Protein AF-A0A397CGG9-F1 (afdb_monomer_lite)

Structure (mmCIF, N/CA/C/O backbone):
data_AF-A0A397CGG9-F1
#
_entry.id   AF-A0A397CGG9-F1
#
loop_
_atom_site.group_PDB
_atom_site.id
_atom_site.type_symbol
_atom_site.label_atom_id
_atom_site.label_alt_id
_atom_site.label_comp_id
_atom_site.label_asym_id
_atom_site.label_entity_id
_atom_site.label_seq_id
_atom_site.pdbx_PDB_ins_code
_atom_site.Cartn_x
_atom_site.Cartn_y
_atom_site.Cartn_z
_atom_site.occupancy
_atom_site.B_iso_or_equiv
_atom_site.auth_seq_id
_atom_site.auth_comp_id
_atom_site.auth_asym_id
_atom_site.auth_atom_id
_atom_site.pdbx_PDB_model_num
ATOM 1 N N . MET A 1 1 ? -22.810 -18.875 62.838 1.00 36.16 1 MET A N 1
ATOM 2 C CA . MET A 1 1 ? -23.002 -19.688 64.060 1.00 36.16 1 MET A CA 1
ATOM 3 C C . MET A 1 1 ? -22.575 -18.848 65.261 1.00 36.16 1 MET A C 1
ATOM 5 O O . MET A 1 1 ? -21.445 -18.962 65.712 1.00 36.16 1 MET A O 1
ATOM 9 N N . SER A 1 2 ? -23.426 -17.912 65.695 1.00 41.41 2 SER A N 1
ATOM 10 C CA . SER A 1 2 ? -23.158 -17.065 66.866 1.00 41.41 2 SER A CA 1
ATOM 11 C C . SER A 1 2 ? -23.771 -17.733 68.090 1.00 41.41 2 SER A C 1
ATOM 13 O O . SER A 1 2 ? -24.933 -18.138 68.054 1.00 41.41 2 SER A O 1
ATOM 15 N N . GLY A 1 3 ? -22.953 -17.920 69.124 1.00 42.53 3 GLY A N 1
ATOM 16 C CA . GLY A 1 3 ? -23.301 -18.638 70.340 1.00 42.53 3 GLY A CA 1
ATOM 17 C C . GLY A 1 3 ? -24.451 -17.968 71.080 1.00 42.53 3 GLY A C 1
ATOM 18 O O . GLY A 1 3 ? -24.290 -16.905 71.676 1.00 42.53 3 GLY A O 1
ATOM 19 N N . PHE A 1 4 ? -25.597 -18.641 71.082 1.00 43.12 4 PHE A N 1
ATOM 20 C CA . PHE A 1 4 ? -26.690 -18.376 72.003 1.00 43.12 4 PHE A CA 1
ATOM 21 C C . PHE A 1 4 ? -26.201 -18.614 73.436 1.00 43.12 4 PHE A C 1
ATOM 23 O O . PHE A 1 4 ? -26.093 -19.749 73.893 1.00 43.12 4 PHE A O 1
ATOM 30 N N . LYS A 1 5 ? -25.925 -17.537 74.168 1.00 44.19 5 LYS A N 1
ATOM 31 C CA . LYS A 1 5 ? -26.001 -17.544 75.629 1.00 44.19 5 LYS A CA 1
ATOM 32 C C . LYS A 1 5 ? -27.264 -16.795 76.014 1.00 44.19 5 LYS A C 1
ATOM 34 O O . LYS A 1 5 ? -27.237 -15.590 76.238 1.00 44.19 5 LYS A O 1
ATOM 39 N N . LEU A 1 6 ? -28.373 -17.529 76.091 1.00 42.94 6 LEU A N 1
ATOM 40 C CA . LEU A 1 6 ? -29.453 -17.139 76.989 1.00 42.94 6 LEU A CA 1
ATOM 41 C C . LEU A 1 6 ? -28.807 -17.005 78.372 1.00 42.94 6 LEU A C 1
ATOM 43 O O . LEU A 1 6 ? -28.262 -17.979 78.895 1.00 42.94 6 LEU A O 1
ATOM 47 N N . HIS A 1 7 ? -28.768 -15.794 78.930 1.00 40.97 7 HIS A N 1
ATOM 48 C CA . HIS A 1 7 ? -28.477 -15.660 80.350 1.00 40.97 7 HIS A CA 1
ATOM 49 C C . HIS A 1 7 ? -29.488 -16.527 81.093 1.00 40.97 7 HIS A C 1
ATOM 51 O O . HIS A 1 7 ? -30.690 -16.411 80.857 1.00 40.97 7 HIS A O 1
ATOM 57 N N . ALA A 1 8 ? -28.970 -17.440 81.916 1.00 41.81 8 ALA A N 1
ATOM 58 C CA . ALA A 1 8 ? -29.745 -18.316 82.775 1.00 41.81 8 ALA A CA 1
ATOM 59 C C . ALA A 1 8 ? -30.480 -17.457 83.808 1.00 41.81 8 ALA A C 1
ATOM 61 O O . ALA A 1 8 ? -30.022 -17.282 84.931 1.00 41.81 8 ALA A O 1
ATOM 62 N N . HIS A 1 9 ? -31.588 -16.858 83.397 1.00 43.62 9 HIS A N 1
ATOM 63 C CA . HIS A 1 9 ? -32.576 -16.328 84.309 1.00 43.62 9 HIS A CA 1
ATOM 64 C C . HIS A 1 9 ? -33.640 -17.395 84.452 1.00 43.62 9 HIS A C 1
ATOM 66 O O . HIS A 1 9 ? -34.316 -17.717 83.478 1.00 43.62 9 HIS A O 1
ATOM 72 N N . ASP A 1 10 ? -33.662 -17.966 85.657 1.00 51.81 10 ASP A N 1
ATOM 73 C CA . ASP A 1 10 ? -34.730 -18.742 86.269 1.00 51.81 10 ASP A CA 1
ATOM 74 C C . ASP A 1 10 ? -35.618 -19.444 85.249 1.00 51.81 10 ASP A C 1
ATOM 76 O O . ASP A 1 10 ? -36.666 -18.938 84.842 1.00 51.81 10 ASP A O 1
ATOM 80 N N . VAL A 1 11 ? -35.158 -20.636 84.845 1.00 45.66 11 VAL A N 1
ATOM 81 C CA . VAL A 1 11 ? -36.016 -21.695 84.306 1.00 45.66 11 VAL A CA 1
ATOM 82 C C . VAL A 1 11 ? -37.338 -21.597 85.048 1.00 45.66 11 VAL A C 1
ATOM 84 O O . VAL A 1 11 ? -37.322 -21.626 86.280 1.00 45.66 11 VAL A O 1
ATOM 87 N N . LEU A 1 12 ? -38.437 -21.410 84.311 1.00 51.94 12 LEU A N 1
ATOM 88 C CA . LEU A 1 12 ? -39.787 -21.411 84.855 1.00 51.94 12 LEU A CA 1
ATOM 89 C C . LEU A 1 12 ? -39.943 -22.731 85.615 1.00 51.94 12 LEU A C 1
ATOM 91 O O . LEU A 1 12 ? -40.138 -23.791 85.024 1.00 51.94 12 LEU A O 1
ATOM 95 N N . ARG A 1 13 ? -39.666 -22.681 86.913 1.00 61.62 13 ARG A N 1
ATOM 96 C CA . ARG A 1 13 ? -39.583 -23.856 87.759 1.00 61.62 13 ARG A CA 1
ATOM 97 C C . ARG A 1 13 ? -41.011 -24.175 88.128 1.00 61.62 13 ARG A C 1
ATOM 99 O O . ARG A 1 13 ? -41.711 -23.292 88.625 1.00 61.62 13 ARG A O 1
ATOM 106 N N . ASP A 1 14 ? -41.413 -25.420 87.912 1.00 56.03 14 ASP A N 1
ATOM 107 C CA . ASP A 1 14 ? -42.686 -25.887 88.436 1.00 56.03 14 ASP A CA 1
ATOM 108 C C . ASP A 1 14 ? -42.726 -25.586 89.940 1.00 56.03 14 ASP A C 1
ATOM 110 O O . ASP A 1 14 ? -41.770 -25.933 90.655 1.00 56.03 14 ASP A O 1
ATOM 114 N N . PRO A 1 15 ? -43.775 -24.897 90.425 1.00 56.81 15 PRO A N 1
ATOM 115 C CA . PRO A 1 15 ? -43.891 -24.582 91.834 1.00 56.81 15 PRO A CA 1
ATOM 116 C C . PRO A 1 15 ? -43.755 -25.872 92.635 1.00 56.81 15 PRO A C 1
ATOM 118 O O . PRO A 1 15 ? -44.338 -26.906 92.291 1.00 56.81 15 PRO A O 1
ATOM 121 N N . THR A 1 16 ? -42.962 -25.848 93.701 1.00 62.03 16 THR A N 1
ATOM 122 C CA . THR A 1 16 ? -42.900 -27.023 94.570 1.00 62.03 16 THR A CA 1
ATOM 123 C C . THR A 1 16 ? -44.264 -27.286 95.181 1.00 62.03 16 THR A C 1
ATOM 125 O O . THR A 1 16 ? -45.060 -26.375 95.387 1.00 62.03 16 THR A O 1
ATOM 128 N N . LYS A 1 17 ? -44.534 -28.550 95.523 1.00 56.97 17 LYS A N 1
ATOM 129 C CA . LYS A 1 17 ? -45.768 -28.936 96.221 1.00 56.97 17 LYS A CA 1
ATOM 130 C C . LYS A 1 17 ? -46.027 -28.065 97.461 1.00 56.97 17 LYS A C 1
ATOM 132 O O . LYS A 1 17 ? -47.174 -27.782 97.769 1.00 56.97 17 LYS A O 1
ATOM 137 N N . ASP A 1 18 ? -44.964 -27.630 98.134 1.00 60.69 18 ASP A N 1
ATOM 138 C CA . ASP A 1 18 ? -45.033 -26.709 99.269 1.00 60.69 18 ASP A CA 1
ATOM 139 C C . ASP A 1 18 ? -45.478 -25.296 98.853 1.00 60.69 18 ASP A C 1
ATOM 141 O O . ASP A 1 18 ? -46.418 -24.757 99.422 1.00 60.69 18 ASP A O 1
ATOM 145 N N . GLU A 1 19 ? -44.886 -24.732 97.799 1.00 61.09 19 GLU A N 1
ATOM 146 C CA . GLU A 1 19 ? -45.267 -23.424 97.242 1.00 61.09 19 GLU A CA 1
ATOM 147 C C . GLU A 1 19 ? -46.705 -23.418 96.680 1.00 61.09 19 GLU A C 1
ATOM 149 O O . GLU A 1 19 ? -47.398 -22.411 96.791 1.00 61.09 19 GLU A O 1
ATOM 154 N N . LEU A 1 20 ? -47.188 -24.549 96.150 1.00 57.16 20 LEU A N 1
ATOM 155 C CA . LEU A 1 20 ? -48.574 -24.729 95.687 1.00 57.16 20 LEU A CA 1
ATOM 156 C C . LEU A 1 20 ? -49.600 -24.771 96.824 1.00 57.16 20 LEU A C 1
ATOM 158 O O . LEU A 1 20 ? -50.715 -24.285 96.652 1.00 57.16 20 LEU A O 1
ATOM 162 N N . TYR A 1 21 ? -49.252 -25.381 97.960 1.00 52.19 21 TYR A N 1
ATOM 163 C CA . TYR A 1 21 ? -50.167 -25.522 99.097 1.00 52.19 21 TYR A CA 1
ATOM 164 C C . TYR A 1 21 ? -50.118 -24.330 100.055 1.00 52.19 21 TYR A C 1
ATOM 166 O O . TYR A 1 21 ? -51.142 -23.974 100.632 1.00 52.19 21 TYR A O 1
ATOM 174 N N . ASN A 1 22 ? -48.944 -23.720 100.220 1.00 61.69 22 ASN A N 1
ATOM 175 C CA . ASN A 1 22 ? -48.704 -22.682 101.222 1.00 61.69 22 ASN A CA 1
ATOM 176 C C . ASN A 1 22 ? -48.549 -21.277 100.620 1.00 61.69 22 ASN A C 1
ATOM 178 O O . ASN A 1 22 ? -48.505 -20.296 101.363 1.00 61.69 22 ASN A O 1
ATOM 182 N N . GLY A 1 23 ? -48.508 -21.165 99.290 1.00 56.06 23 GLY A N 1
ATOM 183 C CA . GLY A 1 23 ? -48.352 -19.899 98.583 1.00 56.06 23 GLY A CA 1
ATOM 184 C C . GLY A 1 23 ? -46.962 -19.261 98.751 1.00 56.06 23 GLY A C 1
ATOM 185 O O . GLY A 1 23 ? -46.071 -19.807 99.411 1.00 56.06 23 GLY A O 1
ATOM 186 N N . PRO A 1 24 ? -46.736 -18.085 98.140 1.00 59.56 24 PRO A N 1
ATOM 187 C CA . PRO A 1 24 ? -45.475 -17.359 98.252 1.00 59.56 24 PRO A CA 1
ATOM 188 C C . PRO A 1 24 ? -45.199 -16.937 99.697 1.00 59.56 24 PRO A C 1
ATOM 190 O O . PRO A 1 24 ? -46.093 -16.512 100.425 1.00 59.56 24 PRO A O 1
ATOM 193 N N . LYS A 1 25 ? -43.930 -16.964 100.118 1.00 66.06 25 LYS A N 1
ATOM 194 C CA . LYS A 1 25 ? -43.540 -16.453 101.443 1.00 66.06 25 LYS A CA 1
ATOM 195 C C . LYS A 1 25 ? -43.863 -14.958 101.551 1.00 66.06 25 LYS A C 1
ATOM 197 O O . LYS A 1 25 ? -43.563 -14.194 100.634 1.00 66.06 25 LYS A O 1
ATOM 202 N N . ARG A 1 26 ? -44.418 -14.531 102.694 1.00 64.56 26 ARG A N 1
ATOM 203 C CA . ARG A 1 26 ? -44.894 -13.154 102.956 1.00 64.56 26 ARG A CA 1
ATOM 204 C C . ARG A 1 26 ? -43.853 -12.074 102.635 1.00 64.56 26 ARG A C 1
ATOM 206 O O . ARG A 1 26 ? -44.215 -11.016 102.148 1.00 64.56 26 ARG A O 1
ATOM 213 N N . GLU A 1 27 ? -42.569 -12.365 102.808 1.00 65.38 27 GLU A N 1
ATOM 214 C CA . GLU A 1 27 ? -41.426 -11.486 102.498 1.00 65.38 27 GLU A CA 1
ATOM 215 C C . GLU A 1 27 ? -41.307 -11.083 101.015 1.00 65.38 27 GLU A C 1
ATOM 217 O O . GLU A 1 27 ? -40.660 -10.086 100.701 1.00 65.38 27 GLU A O 1
ATOM 222 N N . LYS A 1 28 ? -41.925 -11.839 100.098 1.00 63.16 28 LYS A N 1
ATOM 223 C CA . LYS A 1 28 ? -41.917 -11.565 98.652 1.00 63.16 28 LYS A CA 1
ATOM 224 C C . LYS A 1 28 ? -43.092 -10.693 98.187 1.00 63.16 28 LYS A C 1
ATOM 226 O O . LYS A 1 28 ? -43.163 -10.344 97.014 1.00 63.16 28 LYS A O 1
ATOM 231 N N . LEU A 1 29 ? -44.013 -10.336 99.086 1.00 59.03 29 LEU A N 1
ATOM 232 C CA . LEU A 1 29 ? -45.173 -9.498 98.771 1.00 59.03 29 LEU A CA 1
ATOM 233 C C . LEU A 1 29 ? -44.852 -7.995 98.792 1.00 59.03 29 LEU A C 1
ATOM 235 O O . LEU A 1 29 ? -43.893 -7.582 99.438 1.00 59.03 29 LEU A O 1
ATOM 239 N N . PRO A 1 30 ? -45.686 -7.131 98.189 1.00 63.12 30 PRO A N 1
ATOM 240 C CA . PRO A 1 30 ? -45.579 -5.687 98.372 1.00 63.12 30 PRO A CA 1
ATOM 241 C C . PRO A 1 30 ? -45.641 -5.293 99.856 1.00 63.12 30 PRO A C 1
ATOM 243 O O . PRO A 1 30 ? -46.480 -5.798 100.604 1.00 63.12 30 PRO A O 1
ATOM 246 N N . ALA A 1 31 ? -44.805 -4.339 100.281 1.00 66.44 31 ALA A N 1
ATOM 247 C CA . ALA A 1 31 ? -44.646 -3.924 101.685 1.00 66.44 31 ALA A CA 1
ATOM 248 C C . ALA A 1 31 ? -45.946 -3.478 102.391 1.00 66.44 31 ALA A C 1
ATOM 250 O O . ALA A 1 31 ? -45.998 -3.399 103.618 1.00 66.44 31 ALA A O 1
ATOM 251 N N . ALA A 1 32 ? -46.997 -3.152 101.638 1.00 61.53 32 ALA A N 1
ATOM 252 C CA . ALA A 1 32 ? -48.324 -2.879 102.183 1.00 61.53 32 ALA A CA 1
ATOM 253 C C . ALA A 1 32 ? -49.021 -4.157 102.691 1.00 61.53 32 ALA A C 1
ATOM 255 O O . ALA A 1 32 ? -49.565 -4.154 103.789 1.00 61.53 32 ALA A O 1
ATOM 256 N N . VAL A 1 33 ? -48.932 -5.264 101.947 1.00 60.34 33 VAL A N 1
ATOM 257 C CA . VAL A 1 33 ? -49.583 -6.549 102.269 1.00 60.34 33 VAL A CA 1
ATOM 258 C C . VAL A 1 33 ? -48.785 -7.330 103.317 1.00 60.34 33 VAL A C 1
ATOM 260 O O . VAL A 1 33 ? -49.354 -8.018 104.159 1.00 60.34 33 VAL A O 1
ATOM 263 N N . GLN A 1 34 ? -47.459 -7.151 103.355 1.00 65.56 34 GLN A N 1
ATOM 264 C CA . GLN A 1 34 ? -46.605 -7.727 104.407 1.00 65.56 34 GLN A CA 1
ATOM 265 C C . GLN A 1 34 ? -46.985 -7.276 105.823 1.00 65.56 34 GLN A C 1
ATOM 267 O O . GLN A 1 34 ? -46.623 -7.935 106.791 1.00 65.56 34 GLN A O 1
ATOM 272 N N . ARG A 1 35 ? -47.696 -6.150 105.947 1.00 65.25 35 ARG A N 1
ATOM 273 C CA . ARG A 1 35 ? -48.127 -5.564 107.220 1.00 65.25 35 ARG A CA 1
ATOM 274 C C . ARG A 1 35 ? -49.565 -5.935 107.610 1.00 65.25 35 ARG A C 1
ATOM 276 O O . ARG A 1 35 ? -49.999 -5.524 108.676 1.00 65.25 35 ARG A O 1
ATOM 283 N N . MET A 1 36 ? -50.279 -6.709 106.785 1.00 62.59 36 MET A N 1
ATOM 284 C CA . MET A 1 36 ? -51.668 -7.136 107.029 1.00 62.59 36 MET A CA 1
ATOM 285 C C . MET A 1 36 ? -51.733 -8.514 107.690 1.00 62.59 36 MET A C 1
ATOM 287 O O . MET A 1 36 ? -50.988 -9.403 107.278 1.00 62.59 36 MET A O 1
ATOM 291 N N . ASP A 1 37 ? -52.606 -8.714 108.680 1.00 58.56 37 ASP A N 1
ATOM 292 C CA . ASP A 1 37 ? -52.758 -10.001 109.375 1.00 58.56 37 ASP A CA 1
ATOM 293 C C . ASP A 1 37 ? -53.104 -11.151 108.415 1.00 58.56 37 ASP A C 1
ATOM 295 O O . ASP A 1 37 ? -53.756 -10.961 107.391 1.00 58.56 37 ASP A O 1
ATOM 299 N N . ALA A 1 38 ? -52.637 -12.368 108.730 1.00 57.94 38 ALA A N 1
ATOM 300 C CA . ALA A 1 38 ? -52.706 -13.523 107.824 1.00 57.94 38 ALA A CA 1
ATOM 301 C C . ALA A 1 38 ? -54.140 -13.856 107.357 1.00 57.94 38 ALA A C 1
ATOM 303 O O . ALA A 1 38 ? -54.320 -14.325 106.232 1.00 57.94 38 ALA A O 1
ATOM 304 N N . ALA A 1 39 ? -55.142 -13.557 108.192 1.00 58.31 39 ALA A N 1
ATOM 305 C CA . ALA A 1 39 ? -56.564 -13.745 107.906 1.00 58.31 39 ALA A CA 1
ATOM 306 C C . ALA A 1 39 ? -57.128 -12.777 106.842 1.00 58.31 39 ALA A C 1
ATOM 308 O O . ALA A 1 39 ? -58.125 -13.105 106.206 1.00 58.31 39 ALA A O 1
ATOM 309 N N . ASP A 1 40 ? -56.461 -11.645 106.585 1.00 60.16 40 ASP A N 1
ATOM 310 C CA . ASP A 1 40 ? -56.929 -10.572 105.689 1.00 60.16 40 ASP A CA 1
ATOM 311 C C . ASP A 1 40 ? -56.160 -10.520 104.359 1.00 60.16 40 ASP A C 1
ATOM 313 O O . ASP A 1 40 ? -56.186 -9.537 103.615 1.00 60.16 40 ASP A O 1
ATOM 317 N N . THR A 1 41 ? -55.446 -11.598 104.032 1.00 59.88 41 THR A N 1
ATOM 318 C CA . THR A 1 41 ? -54.628 -11.689 102.813 1.00 59.88 41 THR A CA 1
ATOM 319 C C . THR A 1 41 ? -55.424 -12.075 101.560 1.00 59.88 41 THR A C 1
ATOM 321 O O . THR A 1 41 ? -54.845 -12.200 100.478 1.00 59.88 41 THR A O 1
ATOM 324 N N . ALA A 1 42 ? -56.750 -12.204 101.665 1.00 61.38 42 ALA A N 1
ATOM 325 C CA . ALA A 1 42 ? -57.666 -12.373 100.542 1.00 61.38 42 ALA A CA 1
ATOM 326 C C . ALA A 1 42 ? -58.581 -11.152 100.392 1.00 61.38 42 ALA A C 1
ATOM 328 O O . ALA A 1 42 ? -59.054 -10.580 101.372 1.00 61.38 42 ALA A O 1
ATOM 329 N N . CYS A 1 43 ? -58.838 -10.740 99.151 1.00 58.84 43 CYS A N 1
ATOM 330 C CA . CYS A 1 43 ? -59.756 -9.643 98.881 1.00 58.84 43 CYS A CA 1
ATOM 331 C C . CYS A 1 43 ? -61.183 -10.047 99.279 1.00 58.84 43 CYS A C 1
ATOM 333 O O . CYS A 1 43 ? -61.733 -11.009 98.749 1.00 58.84 43 CYS A O 1
ATOM 335 N N . THR A 1 44 ? -61.819 -9.285 100.164 1.00 56.31 44 THR A N 1
ATOM 336 C CA . THR A 1 44 ? -63.179 -9.553 100.663 1.00 56.31 44 THR A CA 1
ATOM 337 C C . THR A 1 44 ? -64.276 -9.409 99.604 1.00 56.31 44 THR A C 1
ATOM 339 O O . THR A 1 44 ? -65.370 -9.931 99.794 1.00 56.31 44 THR A O 1
ATOM 342 N N . PHE A 1 45 ? -64.001 -8.731 98.484 1.00 51.66 45 PHE A N 1
ATOM 343 C CA . PHE A 1 45 ? -64.984 -8.487 97.422 1.00 51.66 45 PHE A CA 1
ATOM 344 C C . PHE A 1 45 ? -64.972 -9.555 96.316 1.00 51.66 45 PHE A C 1
ATOM 346 O O . PHE A 1 45 ? -66.018 -9.862 95.753 1.00 51.66 45 PHE A O 1
ATOM 353 N N . CYS A 1 46 ? -63.810 -10.141 96.003 1.00 57.31 46 CYS A N 1
ATOM 354 C CA . CYS A 1 46 ? -63.680 -11.163 94.954 1.00 57.31 46 CYS A CA 1
ATOM 355 C C . CYS A 1 46 ? -63.148 -12.520 95.447 1.00 57.31 46 CYS A C 1
ATOM 357 O O . CYS A 1 46 ? -63.066 -13.456 94.658 1.00 57.31 46 CYS A O 1
ATOM 359 N N . GLY A 1 47 ? -62.782 -12.648 96.726 1.00 60.62 47 GLY A N 1
ATOM 360 C CA . GLY A 1 47 ? -62.311 -13.894 97.341 1.00 60.62 47 GLY A CA 1
ATOM 361 C C . GLY A 1 47 ? -60.915 -14.355 96.902 1.00 60.62 47 GLY A C 1
ATOM 362 O O . GLY A 1 47 ? -60.445 -15.392 97.362 1.00 60.62 47 GLY A O 1
ATOM 363 N N . VAL A 1 48 ? -60.234 -13.609 96.024 1.00 63.19 48 VAL A N 1
ATOM 364 C CA . VAL A 1 48 ? -58.910 -13.972 95.499 1.00 63.19 48 VAL A CA 1
ATOM 365 C C . VAL A 1 48 ? -57.813 -13.506 96.456 1.00 63.19 48 VAL A C 1
ATOM 367 O O . VAL A 1 48 ? -57.828 -12.375 96.946 1.00 63.19 48 VAL A O 1
ATOM 370 N N . SER A 1 49 ? -56.839 -14.380 96.708 1.00 66.38 49 SER A N 1
ATOM 371 C CA . SER A 1 49 ? -55.663 -14.077 97.525 1.00 66.38 49 SER A CA 1
ATOM 372 C C . SER A 1 49 ? -54.809 -12.968 96.892 1.00 66.38 49 SER A C 1
ATOM 374 O O . SER A 1 49 ? -54.469 -13.043 95.708 1.00 66.38 49 SER A O 1
ATOM 376 N N . TYR A 1 50 ? -54.399 -11.965 97.678 1.00 65.56 50 TYR A N 1
ATOM 377 C CA . TYR A 1 50 ? -53.476 -10.909 97.231 1.00 65.56 50 TYR A CA 1
ATOM 378 C C . TYR A 1 50 ? -52.130 -11.477 96.745 1.00 65.56 50 TYR A C 1
ATOM 380 O O . TYR A 1 50 ? -51.455 -10.838 95.938 1.00 65.56 50 TYR A O 1
ATOM 388 N N . PHE A 1 51 ? -51.768 -12.695 97.169 1.00 63.91 51 PHE A N 1
ATOM 389 C CA . PHE A 1 51 ? -50.611 -13.437 96.667 1.00 63.91 51 PHE A CA 1
ATOM 390 C C . PHE A 1 51 ? -50.747 -13.818 95.186 1.00 63.91 51 PHE A C 1
ATOM 392 O O . PHE A 1 51 ? -49.835 -13.561 94.405 1.00 63.91 51 PHE A O 1
ATOM 399 N N . VAL A 1 52 ? -51.910 -14.339 94.780 1.00 69.88 52 VAL A N 1
ATOM 400 C CA . VAL A 1 52 ? -52.200 -14.673 93.373 1.00 69.88 52 VAL A CA 1
ATOM 401 C C . VAL A 1 52 ? -52.227 -13.402 92.524 1.00 69.88 52 VAL A C 1
ATOM 403 O O . VAL A 1 52 ? -51.737 -13.389 91.400 1.00 69.88 52 VAL A O 1
ATOM 406 N N . PHE A 1 53 ? -52.743 -12.296 93.068 1.00 68.12 53 PHE A N 1
ATOM 407 C CA . PHE A 1 53 ? -52.769 -11.015 92.360 1.00 68.12 53 PHE A CA 1
ATOM 408 C C . PHE A 1 53 ? -51.360 -10.444 92.125 1.00 68.12 53 PHE A C 1
ATOM 410 O O . PHE A 1 53 ? -51.084 -9.918 91.047 1.00 68.12 53 PHE A O 1
ATOM 417 N N . ALA A 1 54 ? -50.457 -10.580 93.103 1.00 70.12 54 ALA A N 1
ATOM 418 C CA . ALA A 1 54 ? -49.057 -10.179 92.970 1.00 70.12 54 ALA A CA 1
ATOM 419 C C . ALA A 1 54 ? -48.314 -11.029 91.924 1.00 70.12 54 ALA A C 1
ATOM 421 O O . ALA A 1 54 ? -47.614 -10.471 91.081 1.00 70.12 54 ALA A O 1
ATOM 422 N N . GLU A 1 55 ? -48.523 -12.349 91.916 1.00 75.62 55 GLU A N 1
ATOM 423 C CA . GLU A 1 55 ? -47.949 -13.236 90.895 1.00 75.62 55 GLU A CA 1
ATOM 424 C C . GLU A 1 55 ? -48.491 -12.927 89.499 1.00 75.62 55 GLU A C 1
ATOM 426 O O . GLU A 1 55 ? -47.712 -12.800 88.558 1.00 75.62 55 GLU A O 1
ATOM 431 N N . VAL A 1 56 ? -49.804 -12.727 89.348 1.00 79.56 56 VAL A N 1
ATOM 432 C CA . VAL A 1 56 ? -50.410 -12.356 88.059 1.00 79.56 56 VAL A CA 1
ATOM 433 C C . VAL A 1 56 ? -49.875 -11.008 87.568 1.00 79.56 56 VAL A C 1
ATOM 435 O O . VAL A 1 56 ? -49.591 -10.866 86.377 1.00 79.56 56 VAL A O 1
ATOM 438 N N . GLN A 1 57 ? -49.670 -10.025 88.451 1.00 75.81 57 GLN A N 1
ATOM 439 C CA . GLN A 1 57 ? -49.032 -8.757 88.081 1.00 75.81 57 GLN A CA 1
ATOM 440 C C . GLN A 1 57 ? -47.564 -8.935 87.673 1.00 75.81 57 GLN A C 1
ATOM 442 O O . GLN A 1 57 ? -47.143 -8.349 86.673 1.00 75.81 57 GLN A O 1
ATOM 447 N N . GLU A 1 58 ? -46.789 -9.747 88.394 1.00 80.00 58 GLU A N 1
ATOM 448 C CA . GLU A 1 58 ? -45.393 -10.029 88.046 1.00 80.00 58 GLU A CA 1
ATOM 449 C C . GLU A 1 58 ? -45.292 -10.761 86.700 1.00 80.00 58 GLU A C 1
ATOM 451 O O . GLU A 1 58 ? -44.506 -10.360 85.837 1.00 80.00 58 GLU A O 1
ATOM 456 N N . LEU A 1 59 ? -46.137 -11.774 86.475 1.00 83.94 59 LEU A N 1
ATOM 457 C CA . LEU A 1 59 ? -46.254 -12.471 85.195 1.00 83.94 59 LEU A CA 1
ATOM 458 C C . LEU A 1 59 ? -46.647 -11.509 84.076 1.00 83.94 59 LEU A C 1
ATOM 460 O O . LEU A 1 59 ? -46.000 -11.512 83.033 1.00 83.94 59 LEU A O 1
ATOM 464 N N . THR A 1 60 ? -47.631 -10.636 84.297 1.00 82.94 60 THR A N 1
ATOM 465 C CA . THR A 1 60 ? -48.054 -9.637 83.301 1.00 82.94 60 THR A CA 1
ATOM 466 C C . THR A 1 60 ? -46.896 -8.704 82.931 1.00 82.94 60 THR A C 1
ATOM 468 O O . THR A 1 60 ? -46.632 -8.475 81.751 1.00 82.94 60 THR A O 1
ATOM 471 N N . GLN A 1 61 ? -46.131 -8.217 83.913 1.00 83.94 61 GLN A N 1
ATOM 472 C CA . GLN A 1 61 ? -44.952 -7.380 83.659 1.00 83.94 61 GLN A CA 1
ATOM 473 C C . GLN A 1 61 ? -43.818 -8.137 82.957 1.00 83.94 61 GLN A C 1
ATOM 475 O O . GLN A 1 61 ? -43.046 -7.536 82.202 1.00 83.94 61 GLN A O 1
ATOM 480 N N . ARG A 1 62 ? -43.667 -9.436 83.234 1.00 86.50 62 ARG A N 1
ATOM 481 C CA . ARG A 1 62 ? -42.649 -10.290 82.615 1.00 86.50 62 ARG A CA 1
ATOM 482 C C . ARG A 1 62 ? -43.024 -10.603 81.160 1.00 86.50 62 ARG A C 1
ATOM 484 O O . ARG A 1 62 ? -42.172 -10.448 80.290 1.00 86.50 62 ARG A O 1
ATOM 491 N N . VAL A 1 63 ? -44.298 -10.893 80.876 1.00 90.31 63 VAL A N 1
ATOM 492 C CA . VAL A 1 63 ? -44.845 -11.039 79.513 1.00 90.31 63 VAL A CA 1
ATOM 493 C C . VAL A 1 63 ? -44.652 -9.753 78.711 1.00 90.31 63 VAL A C 1
ATOM 495 O O . VAL A 1 63 ? -44.024 -9.794 77.660 1.00 90.31 63 VAL A O 1
ATOM 498 N N . GLN A 1 64 ? -45.038 -8.590 79.245 1.00 90.25 64 GLN A N 1
ATOM 499 C CA . GLN A 1 64 ? -44.834 -7.298 78.566 1.00 90.25 64 GLN A CA 1
ATOM 500 C C . GLN A 1 64 ? -43.356 -6.964 78.302 1.00 90.25 64 GLN A C 1
ATOM 502 O O . GLN A 1 64 ? -43.026 -6.204 77.386 1.00 90.25 64 GLN A O 1
ATOM 507 N N . ARG A 1 65 ? -42.435 -7.464 79.136 1.00 89.38 65 ARG A N 1
ATOM 508 C CA . ARG A 1 65 ? -40.991 -7.340 78.889 1.00 89.38 65 ARG A CA 1
ATOM 509 C C . ARG A 1 65 ? -40.549 -8.249 77.748 1.00 89.38 65 ARG A C 1
ATOM 511 O O . ARG A 1 65 ? -39.839 -7.771 76.867 1.00 89.38 65 ARG A O 1
ATOM 518 N N . TYR A 1 66 ? -40.989 -9.505 77.732 1.00 91.50 66 TYR A N 1
ATOM 519 C CA . TYR A 1 66 ? -40.675 -10.435 76.649 1.00 91.50 66 TYR A CA 1
ATOM 520 C C . TYR A 1 66 ? -41.286 -10.015 75.313 1.00 91.50 66 TYR A C 1
ATOM 522 O O . TYR A 1 66 ? -40.598 -10.094 74.302 1.00 91.50 66 TYR A O 1
ATOM 530 N N . GLU A 1 67 ? -42.513 -9.496 75.296 1.00 90.81 67 GLU A N 1
ATOM 531 C CA . GLU A 1 67 ? -43.147 -8.953 74.089 1.00 90.81 67 GLU A CA 1
ATOM 532 C C . GLU A 1 67 ? -42.331 -7.795 73.510 1.00 90.81 67 GLU A C 1
ATOM 534 O O . GLU A 1 67 ? -41.982 -7.814 72.331 1.00 90.81 67 GLU A O 1
ATOM 539 N N . ARG A 1 68 ? -41.934 -6.826 74.348 1.00 91.75 68 ARG A N 1
ATOM 540 C CA . ARG A 1 68 ? -41.058 -5.724 73.917 1.00 91.75 68 ARG A CA 1
ATOM 541 C C . ARG A 1 68 ? -39.698 -6.215 73.432 1.00 91.75 68 ARG A C 1
ATOM 543 O O . ARG A 1 68 ? -39.157 -5.670 72.472 1.00 91.75 68 ARG A O 1
ATOM 550 N N . GLN A 1 69 ? -39.139 -7.235 74.078 1.00 90.31 69 GLN A N 1
ATOM 551 C CA . GLN A 1 69 ? -37.862 -7.816 73.678 1.00 90.31 69 GLN A CA 1
ATOM 552 C C . GLN A 1 69 ? -37.968 -8.545 72.332 1.00 90.31 69 GLN A C 1
ATOM 554 O O . GLN A 1 69 ? -37.099 -8.353 71.485 1.00 90.31 69 GLN A O 1
ATOM 559 N N . CYS A 1 70 ? -39.037 -9.312 72.105 1.00 91.62 70 CYS A N 1
ATOM 560 C CA . CYS A 1 70 ? -39.301 -9.980 70.830 1.00 91.62 70 CYS A CA 1
ATOM 561 C C . CYS A 1 70 ? -39.522 -8.959 69.712 1.00 91.62 70 CYS A C 1
ATOM 563 O O . CYS A 1 70 ? -38.872 -9.049 68.677 1.00 91.62 70 CYS A O 1
ATOM 565 N N . GLN A 1 71 ? -40.341 -7.929 69.947 1.00 92.50 71 GLN A N 1
ATOM 566 C CA . GLN A 1 71 ? -40.553 -6.847 68.979 1.00 92.50 71 GLN A CA 1
ATOM 567 C C . GLN A 1 71 ? -39.238 -6.138 68.627 1.00 92.50 71 GLN A C 1
ATOM 569 O O . GLN A 1 71 ? -38.936 -5.940 67.454 1.00 92.50 71 GLN A O 1
ATOM 574 N N . SER A 1 72 ? -38.417 -5.800 69.627 1.00 91.88 72 SER A N 1
ATOM 575 C CA . SER A 1 72 ? -37.101 -5.185 69.407 1.00 91.88 72 SER A CA 1
ATOM 576 C C . SER A 1 72 ? -36.174 -6.077 68.571 1.00 91.88 72 SER A C 1
ATOM 578 O O . SER A 1 72 ? -35.521 -5.598 67.643 1.00 91.88 72 SER A O 1
ATOM 580 N N . GLN A 1 73 ? -36.160 -7.388 68.835 1.00 91.38 73 GLN A N 1
ATOM 581 C CA . GLN A 1 73 ? -35.385 -8.348 68.046 1.00 91.38 73 GLN A CA 1
ATOM 582 C C . GLN A 1 73 ? -35.903 -8.482 66.612 1.00 91.38 73 GLN A C 1
ATOM 584 O O . GLN A 1 73 ? -35.096 -8.528 65.687 1.00 91.38 73 GLN A O 1
ATOM 589 N N . GLU A 1 74 ? -37.219 -8.494 66.402 1.00 92.12 74 GLU A N 1
ATOM 590 C CA . GLU A 1 74 ? -37.809 -8.512 65.061 1.00 92.12 74 GLU A CA 1
ATOM 591 C C . GLU A 1 74 ? -37.447 -7.258 64.260 1.00 92.12 74 GLU A C 1
ATOM 593 O O . GLU A 1 74 ? -37.103 -7.361 63.081 1.00 92.12 74 GLU A O 1
ATOM 598 N N . PHE A 1 75 ? -37.480 -6.074 64.881 1.00 93.00 75 PHE A N 1
ATOM 599 C CA . PHE A 1 75 ? -37.047 -4.838 64.227 1.00 93.00 75 PHE A CA 1
ATOM 600 C C . PHE A 1 75 ? -35.556 -4.864 63.891 1.00 93.00 75 PHE A C 1
ATOM 602 O O . PHE A 1 75 ? -35.182 -4.512 62.773 1.00 93.00 75 PHE A O 1
ATOM 609 N N . ALA A 1 76 ? -34.712 -5.329 64.815 1.00 93.25 76 ALA A N 1
ATOM 610 C CA . ALA A 1 76 ? -33.279 -5.470 64.571 1.00 93.25 76 ALA A CA 1
ATOM 611 C C . ALA A 1 76 ? -32.983 -6.471 63.439 1.00 93.25 76 ALA A C 1
ATOM 613 O O . ALA A 1 76 ? -32.128 -6.207 62.595 1.00 93.25 76 ALA A O 1
ATOM 614 N N . ALA A 1 77 ? -33.717 -7.587 63.376 1.00 92.94 77 ALA A N 1
ATOM 615 C CA . ALA A 1 77 ? -33.586 -8.577 62.310 1.00 92.94 77 ALA A CA 1
ATOM 616 C C . ALA A 1 77 ? -34.001 -8.005 60.944 1.00 92.94 77 ALA A C 1
ATOM 618 O O . ALA A 1 77 ? -33.262 -8.150 59.973 1.00 92.94 77 ALA A O 1
ATOM 619 N N . LYS A 1 78 ? -35.134 -7.291 60.878 1.00 94.19 78 LYS A N 1
ATOM 620 C CA . LYS A 1 78 ? -35.603 -6.630 59.647 1.00 94.19 78 LYS A CA 1
ATOM 621 C C . LYS A 1 78 ? -34.645 -5.531 59.176 1.00 94.19 78 LYS A C 1
ATOM 623 O O . LYS A 1 78 ? -34.401 -5.417 57.977 1.00 94.19 78 LYS A O 1
ATOM 628 N N . ALA A 1 79 ? -34.079 -4.750 60.098 1.00 94.06 79 ALA A N 1
ATOM 629 C CA . ALA A 1 79 ? -33.072 -3.741 59.774 1.00 94.06 79 ALA A CA 1
ATOM 630 C C . ALA A 1 79 ? -31.796 -4.387 59.211 1.00 94.06 79 ALA A C 1
ATOM 632 O O . ALA A 1 79 ? -31.327 -3.986 58.150 1.00 94.06 79 ALA A O 1
ATOM 633 N N . ALA A 1 80 ? -31.294 -5.447 59.852 1.00 94.50 80 ALA A N 1
ATOM 634 C CA . ALA A 1 80 ? -30.120 -6.176 59.374 1.00 94.50 80 ALA A CA 1
ATOM 635 C C . ALA A 1 80 ? -30.342 -6.822 57.994 1.00 94.50 80 ALA A C 1
ATOM 637 O O . ALA A 1 80 ? -29.431 -6.823 57.165 1.00 94.50 80 ALA A O 1
ATOM 638 N N . GLU A 1 81 ? -31.542 -7.348 57.730 1.00 94.75 81 GLU A N 1
ATOM 639 C CA . GLU A 1 81 ? -31.908 -7.896 56.421 1.00 94.75 81 GLU A CA 1
ATOM 640 C C . GLU A 1 81 ? -31.973 -6.802 55.346 1.00 94.75 81 GLU A C 1
ATOM 642 O O . GLU A 1 81 ? -31.437 -6.978 54.253 1.00 94.75 81 GLU A O 1
ATOM 647 N N . SER A 1 82 ? -32.574 -5.651 55.660 1.00 93.75 82 SER A N 1
ATOM 648 C CA . SER A 1 82 ? -32.591 -4.486 54.769 1.00 93.75 82 SER A CA 1
ATOM 649 C C . SER A 1 82 ? -31.173 -4.001 54.451 1.00 93.75 82 SER A C 1
ATOM 651 O O . SER A 1 82 ? -30.834 -3.819 53.283 1.00 93.75 82 SER A O 1
ATOM 653 N N . ASP A 1 83 ? -30.312 -3.863 55.460 1.00 95.50 83 ASP A N 1
ATOM 654 C CA . ASP A 1 83 ? -28.915 -3.447 55.285 1.00 95.50 83 ASP A CA 1
ATOM 655 C C . ASP A 1 83 ? -28.094 -4.461 54.480 1.00 95.50 83 ASP A C 1
ATOM 657 O O . ASP A 1 83 ? -27.156 -4.087 53.773 1.00 95.50 83 ASP A O 1
ATOM 661 N N . ALA A 1 84 ? -28.399 -5.756 54.593 1.00 95.31 84 ALA A N 1
ATOM 662 C CA . ALA A 1 84 ? -27.782 -6.785 53.760 1.00 95.31 84 ALA A CA 1
ATOM 663 C C . ALA A 1 84 ? -28.222 -6.643 52.296 1.00 95.31 84 ALA A C 1
ATOM 665 O O . ALA A 1 84 ? -27.372 -6.584 51.412 1.00 95.31 84 ALA A O 1
ATOM 666 N N . ARG A 1 85 ? -29.527 -6.473 52.044 1.00 96.56 85 ARG A N 1
ATOM 667 C CA . ARG A 1 85 ? -30.062 -6.262 50.688 1.00 96.56 85 ARG A CA 1
ATOM 668 C C . ARG A 1 85 ? -29.483 -5.011 50.028 1.00 96.56 85 ARG A C 1
ATOM 670 O O . ARG A 1 85 ? -29.122 -5.059 48.858 1.00 96.56 85 ARG A O 1
ATOM 677 N N . TRP A 1 86 ? -29.356 -3.908 50.767 1.00 95.44 86 TRP A N 1
ATOM 678 C CA . TRP A 1 86 ? -28.730 -2.691 50.246 1.00 95.44 86 TRP A CA 1
ATOM 679 C C . TRP A 1 86 ? -27.263 -2.903 49.886 1.00 95.44 86 TRP A C 1
ATOM 681 O O . TRP A 1 86 ? -26.834 -2.456 48.827 1.00 95.44 86 TRP A O 1
ATOM 691 N N . ARG A 1 87 ? -26.503 -3.625 50.717 1.00 96.12 87 ARG A N 1
ATOM 692 C CA . ARG A 1 87 ? -25.110 -3.972 50.402 1.00 96.12 87 ARG A CA 1
ATOM 693 C C . ARG A 1 87 ? -24.999 -4.832 49.145 1.00 96.12 87 ARG A C 1
ATOM 695 O O . ARG A 1 87 ? -24.143 -4.545 48.313 1.00 96.12 87 ARG A O 1
ATOM 702 N N . ASP A 1 88 ? -25.882 -5.813 48.976 1.00 96.75 88 ASP A N 1
ATOM 703 C CA . ASP A 1 88 ? -25.900 -6.667 47.783 1.00 96.75 88 ASP A CA 1
ATOM 704 C C . ASP A 1 88 ? -26.210 -5.863 46.510 1.00 96.75 88 ASP A C 1
ATOM 706 O O . ASP A 1 88 ? -25.539 -6.032 45.489 1.00 96.75 88 ASP A O 1
ATOM 710 N N . VAL A 1 89 ? -27.185 -4.947 46.569 1.00 96.81 89 VAL A N 1
ATOM 711 C CA . VAL A 1 89 ? -27.527 -4.064 45.440 1.00 96.81 89 VAL A CA 1
ATOM 712 C C . VAL A 1 89 ? -26.367 -3.130 45.101 1.00 96.81 89 VAL A C 1
ATOM 714 O O . VAL A 1 89 ? -26.004 -3.023 43.930 1.00 96.81 89 VAL A O 1
ATOM 717 N N . THR A 1 90 ? -25.747 -2.495 46.098 1.00 96.94 90 THR A N 1
ATOM 718 C CA . THR A 1 90 ? -24.597 -1.605 45.876 1.00 96.94 90 THR A CA 1
ATOM 719 C C . THR A 1 90 ? -23.427 -2.356 45.248 1.00 96.94 90 THR A C 1
ATOM 721 O O . THR A 1 90 ? -22.879 -1.900 44.247 1.00 96.94 90 THR A O 1
ATOM 724 N N . HIS A 1 91 ? -23.092 -3.543 45.759 1.00 96.81 91 HIS A N 1
ATOM 725 C CA . HIS A 1 91 ? -22.031 -4.372 45.189 1.00 96.81 91 HIS A CA 1
ATOM 726 C C . HIS A 1 91 ? -22.337 -4.773 43.736 1.00 96.81 91 HIS A C 1
ATOM 728 O O . HIS A 1 91 ? -21.467 -4.714 42.869 1.00 96.81 91 HIS A O 1
ATOM 734 N N . MET A 1 92 ? -23.587 -5.140 43.435 1.00 97.06 92 MET A N 1
ATOM 735 C CA . MET A 1 92 ? -24.006 -5.461 42.068 1.00 97.06 92 MET A CA 1
ATOM 736 C C . MET A 1 92 ? -23.877 -4.254 41.125 1.00 97.06 92 MET A C 1
ATOM 738 O O . MET A 1 92 ? -23.381 -4.410 40.007 1.00 97.06 92 MET A O 1
ATOM 742 N N . MET A 1 93 ? -24.256 -3.055 41.578 1.00 96.69 93 MET A N 1
ATOM 743 C CA . MET A 1 93 ? -24.080 -1.821 40.808 1.00 96.69 93 MET A CA 1
ATOM 744 C C . MET A 1 93 ? -22.603 -1.500 40.562 1.00 96.69 93 MET A C 1
ATOM 746 O O . MET A 1 93 ? -22.245 -1.129 39.446 1.00 96.69 93 MET A O 1
ATOM 750 N N . GLU A 1 94 ? -21.735 -1.678 41.559 1.00 96.19 94 GLU A N 1
ATOM 751 C CA . GLU A 1 94 ? -20.288 -1.483 41.411 1.00 96.19 94 GLU A CA 1
ATOM 752 C C . GLU A 1 94 ? -19.687 -2.461 40.392 1.00 96.19 94 GLU A C 1
ATOM 754 O O . GLU A 1 94 ? -18.957 -2.038 39.495 1.00 96.19 94 GLU A O 1
ATOM 759 N N . CYS A 1 95 ? -20.050 -3.748 40.456 1.00 96.56 95 CYS A N 1
ATOM 760 C CA . CYS A 1 95 ? -19.624 -4.744 39.468 1.00 96.56 95 CYS A CA 1
ATOM 761 C C . CYS A 1 95 ? -20.132 -4.436 38.049 1.00 96.56 95 CYS A C 1
ATOM 763 O O . CYS A 1 95 ? -19.427 -4.674 37.067 1.00 96.56 95 CYS A O 1
ATOM 765 N N . GLN A 1 96 ? -21.353 -3.912 37.908 1.00 96.00 96 GLN A N 1
ATOM 766 C CA . GLN A 1 96 ? -21.854 -3.478 36.601 1.00 96.00 96 GLN A CA 1
ATOM 767 C C . GLN A 1 96 ? -21.112 -2.242 36.095 1.00 96.00 96 GLN A C 1
ATOM 769 O O . GLN A 1 96 ? -20.757 -2.190 34.919 1.00 96.00 96 GLN A O 1
ATOM 774 N N . ALA A 1 97 ? -20.839 -1.266 36.962 1.00 96.19 97 ALA A N 1
ATOM 775 C CA . ALA A 1 97 ? -20.116 -0.056 36.592 1.00 96.19 97 ALA A CA 1
ATOM 776 C C . ALA A 1 97 ? -18.701 -0.371 36.083 1.00 96.19 97 ALA A C 1
ATOM 778 O O . ALA A 1 97 ? -18.283 0.183 35.063 1.00 96.19 97 ALA A O 1
ATOM 779 N N . THR A 1 98 ? -17.985 -1.299 36.729 1.00 96.50 98 THR A N 1
ATOM 780 C CA . THR A 1 98 ? -16.668 -1.748 36.250 1.00 96.50 98 THR A CA 1
ATOM 781 C C . THR A 1 98 ? -16.771 -2.486 34.918 1.00 96.50 98 THR A C 1
ATOM 783 O O . THR A 1 98 ? -16.023 -2.171 33.995 1.00 96.50 98 THR A O 1
ATOM 786 N N . SER A 1 99 ? -17.745 -3.388 34.763 1.00 96.56 99 SER A N 1
ATOM 787 C CA . SER A 1 99 ? -17.973 -4.108 33.503 1.00 96.56 99 SER A CA 1
ATOM 788 C C . SER A 1 99 ? -18.282 -3.166 32.331 1.00 96.56 99 SER A C 1
ATOM 790 O O . SER A 1 99 ? -17.729 -3.325 31.239 1.00 96.56 99 SER A O 1
ATOM 792 N N . VAL A 1 100 ? -19.113 -2.143 32.553 1.00 97.62 100 VAL A N 1
ATOM 793 C CA . VAL A 1 100 ? -19.431 -1.125 31.541 1.00 97.62 100 VAL A CA 1
ATOM 794 C C . VAL A 1 100 ? -18.196 -0.294 31.195 1.00 97.62 100 VAL A C 1
ATOM 796 O O . VAL A 1 100 ? -17.932 -0.071 30.013 1.00 97.62 100 VAL A O 1
ATOM 799 N N . ALA A 1 101 ? -17.405 0.120 32.188 1.00 96.88 101 ALA A N 1
ATOM 800 C CA . ALA A 1 101 ? -16.169 0.862 31.949 1.00 96.88 101 ALA A CA 1
ATOM 801 C C . ALA A 1 101 ? -15.166 0.046 31.112 1.00 96.88 101 ALA A C 1
ATOM 803 O O . ALA A 1 101 ? -14.593 0.560 30.150 1.00 96.88 101 ALA A O 1
ATOM 804 N N . GLU A 1 102 ? -15.000 -1.244 31.413 1.00 97.12 102 GLU A N 1
ATOM 805 C CA . GLU A 1 102 ? -14.150 -2.152 30.635 1.00 97.12 102 GLU A CA 1
ATOM 806 C C . GLU A 1 102 ? -14.645 -2.327 29.195 1.00 97.12 102 GLU A C 1
ATOM 808 O O . GLU A 1 102 ? -13.852 -2.268 28.249 1.00 97.12 102 GLU A O 1
ATOM 813 N N . ALA A 1 103 ? -15.955 -2.513 29.007 1.00 96.12 103 ALA A N 1
ATOM 814 C CA . ALA A 1 103 ? -16.558 -2.607 27.681 1.00 96.12 103 ALA A CA 1
ATOM 815 C C . ALA A 1 103 ? -16.348 -1.315 26.879 1.00 96.12 103 ALA A C 1
ATOM 817 O O . ALA A 1 103 ? -16.016 -1.361 25.693 1.00 96.12 103 ALA A O 1
ATOM 818 N N . GLN A 1 104 ? -16.465 -0.160 27.534 1.00 97.69 104 GLN A N 1
ATOM 819 C CA . GLN A 1 104 ? -16.256 1.136 26.908 1.00 97.69 104 GLN A CA 1
ATOM 820 C C . GLN A 1 104 ? -14.796 1.330 26.486 1.00 97.69 104 GLN A C 1
ATOM 822 O O . GLN A 1 104 ? -14.548 1.781 25.368 1.00 97.69 104 GLN A O 1
ATOM 827 N N . VAL A 1 105 ? -13.825 0.929 27.311 1.00 98.25 105 VAL A N 1
ATOM 828 C CA . VAL A 1 105 ? -12.401 0.950 26.934 1.00 98.25 105 VAL A CA 1
ATOM 829 C C . VAL A 1 105 ? -12.137 0.043 25.731 1.00 98.25 105 VAL A C 1
ATOM 831 O O . VAL A 1 105 ? -11.482 0.473 24.779 1.00 98.25 105 VAL A O 1
ATOM 834 N N . LYS A 1 106 ? -12.684 -1.179 25.720 1.00 97.88 106 LYS A N 1
ATOM 835 C CA . LYS A 1 106 ? -12.553 -2.103 24.578 1.00 97.88 106 LYS A CA 1
ATOM 836 C C . LYS A 1 106 ? -13.146 -1.516 23.299 1.00 97.88 106 LYS A C 1
ATOM 838 O O . LYS A 1 106 ? -12.522 -1.608 22.245 1.00 97.88 106 LYS A O 1
ATOM 843 N N . LEU A 1 107 ? -14.305 -0.867 23.388 1.00 98.00 107 LEU A N 1
ATOM 844 C CA . LEU A 1 107 ? -14.947 -0.228 22.241 1.00 98.00 107 LEU A CA 1
ATOM 845 C C . LEU A 1 107 ? -14.081 0.905 21.671 1.00 98.00 107 LEU A C 1
ATOM 847 O O . LEU A 1 107 ? -13.867 0.950 20.461 1.00 98.00 107 LEU A O 1
ATOM 851 N N . HIS A 1 108 ? -13.500 1.755 22.523 1.00 98.06 108 HIS A N 1
ATOM 852 C CA . HIS A 1 108 ? -12.574 2.805 22.076 1.00 98.06 108 HIS A CA 1
ATOM 853 C C . HIS A 1 108 ? -11.307 2.226 21.431 1.00 98.06 108 HIS A C 1
ATOM 855 O O . HIS A 1 108 ? -10.846 2.738 20.412 1.00 98.06 108 HIS A O 1
ATOM 861 N N . GLN A 1 109 ? -10.756 1.139 21.980 1.00 98.06 109 GLN A N 1
ATOM 862 C CA . GLN A 1 109 ? -9.606 0.452 21.383 1.00 98.06 109 GLN A CA 1
ATOM 863 C C . GLN A 1 109 ? -9.941 -0.124 20.003 1.00 98.06 109 GLN A C 1
ATOM 865 O O . GLN A 1 109 ? -9.171 0.062 19.062 1.00 98.06 109 GLN A O 1
ATOM 870 N N . MET A 1 110 ? -11.093 -0.785 19.861 1.00 97.50 110 MET A N 1
ATOM 871 C CA . MET A 1 110 ? -11.552 -1.297 18.568 1.00 97.50 110 MET A CA 1
ATOM 872 C C . MET A 1 110 ? -11.768 -0.165 17.563 1.00 97.50 110 MET A C 1
ATOM 874 O O . MET A 1 110 ? -11.374 -0.291 16.406 1.00 97.50 110 MET A O 1
ATOM 878 N N . GLN A 1 111 ? -12.333 0.961 17.997 1.00 97.88 111 GLN A N 1
ATOM 879 C CA . GLN A 1 111 ? -12.542 2.118 17.135 1.00 97.88 111 GLN A CA 1
ATOM 880 C C . GLN A 1 111 ? -11.215 2.708 16.634 1.00 97.88 111 GLN A C 1
ATOM 882 O O . GLN A 1 111 ? -11.065 2.932 15.434 1.00 97.88 111 GLN A O 1
ATOM 887 N N . ALA A 1 112 ? -10.212 2.839 17.508 1.00 97.69 112 ALA A N 1
ATOM 888 C CA . ALA A 1 112 ? -8.869 3.266 17.114 1.00 97.69 112 ALA A CA 1
ATOM 889 C C . ALA A 1 112 ? -8.192 2.281 16.136 1.00 97.69 112 ALA A C 1
ATOM 891 O O . ALA A 1 112 ? -7.516 2.700 15.197 1.00 97.69 112 ALA A O 1
ATOM 892 N N . GLN A 1 113 ? -8.391 0.968 16.312 1.00 97.19 113 GLN A N 1
ATOM 893 C CA . GLN A 1 113 ? -7.880 -0.042 15.375 1.00 97.19 113 GLN A CA 1
ATOM 894 C C . GLN A 1 113 ? -8.535 0.065 13.994 1.00 97.19 113 GLN A C 1
ATOM 896 O O . GLN A 1 113 ? -7.849 -0.060 12.980 1.00 97.19 113 GLN A O 1
ATOM 901 N N . VAL A 1 114 ? -9.845 0.325 13.941 1.00 98.12 114 VAL A N 1
ATOM 902 C CA . VAL A 1 114 ? -10.564 0.535 12.678 1.00 98.12 114 VAL A CA 1
ATOM 903 C C . VAL A 1 114 ? -10.053 1.785 11.964 1.00 98.12 114 VAL A C 1
ATOM 905 O O . VAL A 1 114 ? -9.801 1.729 10.762 1.00 98.12 114 VAL A O 1
ATOM 908 N N . GLU A 1 115 ? -9.838 2.889 12.681 1.00 97.69 115 GLU A N 1
ATOM 909 C CA . GLU A 1 115 ? -9.275 4.118 12.104 1.00 97.69 115 GLU A CA 1
ATOM 910 C C . GLU A 1 115 ? -7.863 3.895 11.541 1.00 97.69 115 GLU A C 1
ATOM 912 O O . GLU A 1 115 ? -7.561 4.327 10.424 1.00 97.69 115 GLU A O 1
ATOM 917 N N . LEU A 1 116 ? -7.014 3.156 12.264 1.00 98.00 116 LEU A N 1
ATOM 918 C CA . LEU A 1 116 ? -5.675 2.796 11.798 1.00 98.00 116 LEU A CA 1
ATOM 919 C C . LEU A 1 116 ? -5.731 1.945 10.520 1.00 98.00 116 LEU A C 1
ATOM 921 O O . LEU A 1 116 ? -5.038 2.244 9.545 1.00 98.00 116 LEU A O 1
ATOM 925 N N . ALA A 1 117 ? -6.586 0.919 10.497 1.00 96.94 117 ALA A N 1
ATOM 926 C CA . ALA A 1 117 ? -6.761 0.051 9.336 1.00 96.94 117 ALA A CA 1
ATOM 927 C C . ALA A 1 117 ? -7.295 0.822 8.116 1.00 96.94 117 ALA A C 1
ATOM 929 O O . ALA A 1 117 ? -6.857 0.588 6.989 1.00 96.94 117 ALA A O 1
ATOM 930 N N . GLN A 1 118 ? -8.202 1.780 8.325 1.00 97.19 118 GLN A N 1
ATOM 931 C CA . GLN A 1 118 ? -8.706 2.650 7.260 1.00 97.19 118 GLN A CA 1
ATOM 932 C C . GLN A 1 118 ? -7.612 3.564 6.695 1.00 97.19 118 GLN A C 1
ATOM 934 O O . GLN A 1 118 ? -7.503 3.707 5.474 1.00 97.19 118 GLN A O 1
ATOM 939 N N . ALA A 1 119 ? -6.776 4.154 7.554 1.00 96.88 119 ALA A N 1
ATOM 940 C CA . ALA A 1 119 ? -5.650 4.979 7.121 1.00 96.88 119 ALA A CA 1
ATOM 941 C C . ALA A 1 119 ? -4.620 4.163 6.322 1.00 96.88 119 ALA A C 1
ATOM 943 O O . ALA A 1 119 ? -4.128 4.613 5.283 1.00 96.88 119 ALA A O 1
ATOM 944 N N . GLU A 1 120 ? -4.329 2.939 6.764 1.00 97.12 120 GLU A N 1
ATOM 945 C CA . GLU A 1 120 ? -3.437 2.034 6.046 1.00 97.12 120 GLU A CA 1
ATOM 946 C C . GLU A 1 120 ? -4.016 1.606 4.692 1.00 97.12 120 GLU A C 1
ATOM 948 O O . GLU A 1 120 ? -3.313 1.678 3.682 1.00 97.12 120 GLU A O 1
ATOM 953 N N . ALA A 1 121 ? -5.302 1.255 4.632 1.00 96.88 121 ALA A N 1
ATOM 954 C CA . ALA A 1 121 ? -5.979 0.926 3.381 1.00 96.88 121 ALA A CA 1
ATOM 955 C C . ALA A 1 121 ? -5.946 2.098 2.384 1.00 96.88 121 ALA A C 1
ATOM 957 O O . ALA A 1 121 ? -5.664 1.897 1.200 1.00 96.88 121 ALA A O 1
ATOM 958 N N . ALA A 1 122 ? -6.160 3.332 2.855 1.00 97.50 122 ALA A N 1
ATOM 959 C CA . ALA A 1 122 ? -6.060 4.531 2.023 1.00 97.50 122 ALA A CA 1
ATOM 960 C C . ALA A 1 122 ? -4.637 4.738 1.475 1.00 97.50 122 ALA A C 1
ATOM 962 O O . ALA A 1 122 ? -4.465 5.046 0.292 1.00 97.50 122 ALA A O 1
ATOM 963 N N . ARG A 1 123 ? -3.610 4.514 2.305 1.00 97.56 123 ARG A N 1
ATOM 964 C CA . ARG A 1 123 ? -2.201 4.575 1.888 1.00 97.56 123 ARG A CA 1
ATOM 965 C C . ARG A 1 123 ? -1.878 3.520 0.827 1.00 97.56 123 ARG A C 1
ATOM 967 O O . ARG A 1 123 ? -1.257 3.844 -0.181 1.00 97.56 123 ARG A O 1
ATOM 974 N N . VAL A 1 124 ? -2.312 2.276 1.031 1.00 97.88 124 VAL A N 1
ATOM 975 C CA . VAL A 1 124 ? -2.103 1.181 0.068 1.00 97.88 124 VAL A CA 1
ATOM 976 C C . VAL A 1 124 ? -2.800 1.484 -1.259 1.00 97.88 124 VAL A C 1
ATOM 978 O O . VAL A 1 124 ? -2.202 1.304 -2.317 1.00 97.88 124 VAL A O 1
ATOM 981 N N . ALA A 1 125 ? -4.026 2.012 -1.225 1.00 97.44 125 ALA A N 1
ATOM 982 C CA . ALA A 1 125 ? -4.750 2.403 -2.432 1.00 97.44 125 ALA A CA 1
ATOM 983 C C . ALA A 1 125 ? -4.036 3.521 -3.214 1.00 97.44 125 ALA A C 1
ATOM 985 O O . ALA A 1 125 ? -3.950 3.445 -4.441 1.00 97.44 125 ALA A O 1
ATOM 986 N N . ALA A 1 126 ? -3.490 4.524 -2.516 1.00 97.19 126 ALA A N 1
ATOM 987 C CA . ALA A 1 126 ? -2.711 5.594 -3.136 1.00 97.19 126 ALA A CA 1
ATOM 988 C C . ALA A 1 126 ? -1.426 5.060 -3.790 1.00 97.19 126 ALA A C 1
ATOM 990 O O . ALA A 1 126 ? -1.150 5.384 -4.945 1.00 97.19 126 ALA A O 1
ATOM 991 N N . ASN A 1 127 ? -0.686 4.187 -3.100 1.00 97.00 127 ASN A N 1
ATOM 992 C CA . ASN A 1 127 ? 0.518 3.558 -3.652 1.00 97.00 127 ASN A CA 1
ATOM 993 C C . ASN A 1 127 ? 0.199 2.715 -4.894 1.00 97.00 127 ASN A C 1
ATOM 995 O O . ASN A 1 127 ? 0.845 2.875 -5.925 1.00 97.00 127 ASN A O 1
ATOM 999 N N . ALA A 1 128 ? -0.856 1.897 -4.841 1.00 96.75 128 ALA A N 1
ATOM 1000 C CA . ALA A 1 128 ? -1.286 1.098 -5.985 1.00 96.75 128 ALA A CA 1
ATOM 1001 C C . ALA A 1 128 ? -1.683 1.967 -7.193 1.00 96.75 128 ALA A C 1
ATOM 1003 O O . ALA A 1 128 ? -1.541 1.547 -8.339 1.00 96.75 128 ALA A O 1
ATOM 1004 N N . GLN A 1 129 ? -2.195 3.182 -6.972 1.00 96.75 129 GLN A N 1
ATOM 1005 C CA . GLN A 1 129 ? -2.498 4.109 -8.062 1.00 96.75 129 GLN A CA 1
ATOM 1006 C C . GLN A 1 129 ? -1.228 4.668 -8.717 1.00 96.75 129 GLN A C 1
ATOM 1008 O O . GLN A 1 129 ? -1.199 4.790 -9.941 1.00 96.75 129 GLN A O 1
ATOM 1013 N N . VAL A 1 130 ? -0.194 4.973 -7.926 1.00 98.12 130 VAL A N 1
ATOM 1014 C CA . VAL A 1 130 ? 1.118 5.395 -8.442 1.00 98.12 130 VAL A CA 1
ATOM 1015 C C . VAL A 1 130 ? 1.750 4.269 -9.256 1.00 98.12 130 VAL A C 1
ATOM 1017 O O . VAL A 1 130 ? 2.095 4.483 -10.411 1.00 98.12 130 VAL A O 1
ATOM 1020 N N . GLU A 1 131 ? 1.782 3.046 -8.722 1.00 96.69 131 GLU A N 1
ATOM 1021 C CA . GLU A 1 131 ? 2.330 1.885 -9.435 1.00 96.69 131 GLU A CA 1
ATOM 1022 C C . GLU A 1 131 ? 1.605 1.621 -10.761 1.00 96.69 131 GLU A C 1
ATOM 1024 O O . GLU A 1 131 ? 2.239 1.334 -11.773 1.00 96.69 131 GLU A O 1
ATOM 1029 N N . ARG A 1 132 ? 0.272 1.763 -10.800 1.00 97.06 132 ARG A N 1
ATOM 1030 C CA . ARG A 1 132 ? -0.485 1.653 -12.060 1.00 97.06 132 ARG A CA 1
ATOM 1031 C C . ARG A 1 132 ? -0.095 2.731 -13.068 1.00 97.06 132 ARG A C 1
ATOM 1033 O O . ARG A 1 132 ? -0.050 2.434 -14.260 1.00 97.06 132 ARG A O 1
ATOM 1040 N N . ALA A 1 133 ? 0.155 3.959 -12.616 1.00 97.50 133 ALA A N 1
ATOM 1041 C CA . ALA A 1 133 ? 0.600 5.039 -13.490 1.00 97.50 133 ALA A CA 1
ATOM 1042 C C . ALA A 1 133 ? 2.005 4.758 -14.048 1.00 97.50 133 ALA A C 1
ATOM 1044 O O . ALA A 1 133 ? 2.211 4.896 -15.253 1.00 97.50 133 ALA A O 1
ATOM 1045 N N . ASP A 1 134 ? 2.925 4.281 -13.208 1.00 97.38 134 ASP A N 1
ATOM 1046 C CA . ASP A 1 134 ? 4.288 3.920 -13.611 1.00 97.38 134 ASP A CA 1
ATOM 1047 C C . ASP A 1 134 ? 4.292 2.753 -14.608 1.00 97.38 134 ASP A C 1
ATOM 1049 O O . ASP A 1 134 ? 4.956 2.810 -15.644 1.00 97.38 134 ASP A O 1
ATOM 1053 N N . VAL A 1 135 ? 3.493 1.711 -14.350 1.00 97.75 135 VAL A N 1
ATOM 1054 C CA . VAL A 1 135 ? 3.313 0.591 -15.287 1.00 97.75 135 VAL A CA 1
ATOM 1055 C C . VAL A 1 135 ? 2.717 1.075 -16.610 1.00 97.75 135 VAL A C 1
ATOM 1057 O O . VAL A 1 135 ? 3.165 0.632 -17.666 1.00 97.75 135 VAL A O 1
ATOM 1060 N N . GLY A 1 136 ? 1.752 1.998 -16.576 1.00 98.00 136 GLY A N 1
ATOM 1061 C CA . GLY A 1 136 ? 1.199 2.619 -17.781 1.00 98.00 136 GLY A CA 1
ATOM 1062 C C . GLY A 1 136 ? 2.263 3.361 -18.597 1.00 98.00 136 GLY A C 1
ATOM 1063 O O . GLY A 1 136 ? 2.391 3.128 -19.796 1.00 98.00 136 GLY A O 1
ATOM 1064 N N . ALA A 1 137 ? 3.094 4.177 -17.944 1.00 97.75 137 ALA A N 1
ATOM 1065 C CA . ALA A 1 137 ? 4.187 4.890 -18.606 1.00 97.75 137 ALA A CA 1
ATOM 1066 C C . ALA A 1 137 ? 5.220 3.930 -19.228 1.00 97.75 137 ALA A C 1
ATOM 1068 O O . ALA A 1 137 ? 5.649 4.124 -20.367 1.00 97.75 137 ALA A O 1
ATOM 1069 N N . LEU A 1 138 ? 5.573 2.850 -18.523 1.00 98.06 138 LEU A N 1
ATOM 1070 C CA . LEU A 1 138 ? 6.462 1.815 -19.056 1.00 98.06 138 LEU A CA 1
ATOM 1071 C C . LEU A 1 138 ? 5.852 1.090 -20.262 1.00 98.06 138 LEU A C 1
ATOM 1073 O O . LEU A 1 138 ? 6.572 0.764 -21.204 1.00 98.06 138 LEU A O 1
ATOM 1077 N N . GLN A 1 139 ? 4.540 0.841 -20.268 1.00 98.00 139 GLN A N 1
ATOM 1078 C CA . GLN A 1 139 ? 3.855 0.247 -21.419 1.00 98.00 139 GLN A CA 1
ATOM 1079 C C . GLN A 1 139 ? 3.911 1.160 -22.649 1.00 98.00 139 GLN A C 1
ATOM 1081 O O . GLN A 1 139 ? 4.198 0.674 -23.748 1.00 98.00 139 GLN A O 1
ATOM 1086 N N . ASP A 1 140 ? 3.711 2.466 -22.464 1.00 97.88 140 ASP A N 1
ATOM 1087 C CA . ASP A 1 140 ? 3.840 3.455 -23.536 1.00 97.88 140 ASP A CA 1
ATOM 1088 C C . ASP A 1 140 ? 5.268 3.492 -24.098 1.00 97.88 140 ASP A C 1
ATOM 1090 O O . ASP A 1 140 ? 5.466 3.513 -25.316 1.00 97.88 140 ASP A O 1
ATOM 1094 N N . ASP A 1 141 ? 6.283 3.442 -23.236 1.00 97.44 141 ASP A N 1
ATOM 1095 C CA . ASP A 1 141 ? 7.680 3.401 -23.669 1.00 97.44 141 ASP A CA 1
ATOM 1096 C C . ASP A 1 141 ? 8.024 2.092 -24.387 1.00 97.44 141 ASP A C 1
ATOM 1098 O O . ASP A 1 141 ? 8.667 2.115 -25.439 1.00 97.44 141 ASP A O 1
ATOM 1102 N N . VAL A 1 142 ? 7.528 0.948 -23.908 1.00 98.00 142 VAL A N 1
ATOM 1103 C CA . VAL A 1 142 ? 7.655 -0.337 -24.613 1.00 98.00 142 VAL A CA 1
ATOM 1104 C C . VAL A 1 142 ? 7.012 -0.267 -26.001 1.00 98.00 142 VAL A C 1
ATOM 1106 O O . VAL A 1 142 ? 7.583 -0.788 -26.962 1.00 98.00 142 VAL A O 1
ATOM 1109 N N . ALA A 1 143 ? 5.858 0.388 -26.145 1.00 98.06 143 ALA A N 1
ATOM 1110 C CA . ALA A 1 143 ? 5.229 0.590 -27.448 1.00 98.06 143 ALA A CA 1
ATOM 1111 C C . ALA A 1 143 ? 6.108 1.450 -28.375 1.00 98.06 143 ALA A C 1
ATOM 1113 O O . ALA A 1 143 ? 6.345 1.066 -29.524 1.00 98.06 143 ALA A O 1
ATOM 1114 N N . LYS A 1 144 ? 6.675 2.557 -27.871 1.00 98.25 144 LYS A N 1
ATOM 1115 C CA . LYS A 1 144 ? 7.623 3.394 -28.632 1.00 98.25 144 LYS A CA 1
ATOM 1116 C C . LYS A 1 144 ? 8.846 2.595 -29.082 1.00 98.25 144 LYS A C 1
ATOM 1118 O O . LYS A 1 144 ? 9.196 2.634 -30.262 1.00 98.25 144 LYS A O 1
ATOM 1123 N N . TYR A 1 145 ? 9.468 1.830 -28.184 1.00 97.88 145 TYR A N 1
ATOM 1124 C CA . TYR A 1 145 ? 10.636 1.014 -28.524 1.00 97.88 145 TYR A CA 1
ATOM 1125 C C . TYR A 1 145 ? 10.312 -0.076 -29.544 1.00 97.88 145 TYR A C 1
ATOM 1127 O O . TYR A 1 145 ? 11.109 -0.303 -30.451 1.00 97.88 145 TYR A O 1
ATOM 1135 N N . LYS A 1 146 ? 9.130 -0.701 -29.475 1.00 98.19 146 LYS A N 1
ATOM 1136 C CA . LYS A 1 146 ? 8.675 -1.653 -30.502 1.00 98.19 146 LYS A CA 1
ATOM 1137 C C . LYS A 1 146 ? 8.551 -0.999 -31.879 1.00 98.19 146 LYS A C 1
ATOM 1139 O O . LYS A 1 146 ? 8.997 -1.577 -32.873 1.00 98.19 146 LYS A O 1
ATOM 1144 N N . HIS A 1 147 ? 7.988 0.208 -31.953 1.00 97.75 147 HIS A N 1
ATOM 1145 C CA . HIS A 1 147 ? 7.903 0.951 -33.212 1.00 97.75 147 HIS A CA 1
ATOM 1146 C C . HIS A 1 147 ? 9.286 1.316 -33.762 1.00 97.75 147 HIS A C 1
ATOM 1148 O O . HIS A 1 147 ? 9.543 1.099 -34.947 1.00 97.75 147 HIS A O 1
ATOM 1154 N N . LEU A 1 148 ? 10.192 1.800 -32.906 1.00 97.94 148 LEU A N 1
ATOM 1155 C CA . LEU A 1 148 ? 11.572 2.109 -33.292 1.00 97.94 148 LEU A CA 1
ATOM 1156 C C . LEU A 1 148 ? 12.331 0.862 -33.763 1.00 97.94 148 LEU A C 1
ATOM 1158 O O . LEU A 1 148 ? 12.990 0.912 -34.798 1.00 97.94 148 LEU A O 1
ATOM 1162 N N . ALA A 1 149 ? 12.195 -0.266 -33.063 1.00 97.75 149 ALA A N 1
ATOM 1163 C CA . ALA A 1 149 ? 12.808 -1.533 -33.454 1.00 97.75 149 ALA A CA 1
ATOM 1164 C C . ALA A 1 149 ? 12.324 -1.988 -34.839 1.00 97.75 149 ALA A C 1
ATOM 1166 O O . ALA A 1 149 ? 13.136 -2.294 -35.709 1.00 97.75 149 ALA A O 1
ATOM 1167 N N . THR A 1 150 ? 11.013 -1.916 -35.085 1.00 97.75 150 THR A N 1
ATOM 1168 C CA . THR A 1 150 ? 10.426 -2.247 -36.395 1.00 97.75 150 THR A CA 1
ATOM 1169 C C . THR A 1 150 ? 10.962 -1.330 -37.504 1.00 97.75 150 THR A C 1
ATOM 1171 O O . THR A 1 150 ? 11.217 -1.774 -38.624 1.00 97.75 150 THR A O 1
ATOM 1174 N N . ALA A 1 151 ? 11.142 -0.035 -37.222 1.00 97.75 151 ALA A N 1
ATOM 1175 C CA . ALA A 1 151 ? 11.711 0.910 -38.183 1.00 97.75 151 ALA A CA 1
ATOM 1176 C C . ALA A 1 151 ? 13.190 0.609 -38.483 1.00 97.75 151 ALA A C 1
ATOM 1178 O O . ALA A 1 151 ? 13.599 0.625 -39.644 1.00 97.75 151 ALA A O 1
ATOM 1179 N N . LEU A 1 152 ? 13.981 0.278 -37.458 1.00 97.19 152 LEU A N 1
ATOM 1180 C CA . LEU A 1 152 ? 15.379 -0.125 -37.621 1.00 97.19 152 LEU A CA 1
ATOM 1181 C C . LEU A 1 152 ? 15.515 -1.419 -38.429 1.00 97.19 152 LEU A C 1
ATOM 1183 O O . LEU A 1 152 ? 16.399 -1.509 -39.278 1.00 97.19 152 LEU A O 1
ATOM 1187 N N . GLU A 1 153 ? 14.629 -2.394 -38.224 1.00 97.81 153 GLU A N 1
ATOM 1188 C CA . GLU A 1 153 ? 14.596 -3.624 -39.024 1.00 97.81 153 GLU A CA 1
ATOM 1189 C C . GLU A 1 153 ? 14.318 -3.342 -40.504 1.00 97.81 153 GLU A C 1
ATOM 1191 O O . GLU A 1 153 ? 15.016 -3.874 -41.371 1.00 97.81 153 GLU A O 1
ATOM 1196 N N . LYS A 1 154 ? 13.367 -2.448 -40.808 1.00 97.75 154 LYS A N 1
ATOM 1197 C CA . LYS A 1 154 ? 13.103 -2.002 -42.186 1.00 97.75 154 LYS A CA 1
ATOM 1198 C C . LYS A 1 154 ? 14.315 -1.304 -42.800 1.00 97.75 154 LYS A C 1
ATOM 1200 O O . LYS A 1 154 ? 14.719 -1.653 -43.905 1.00 97.75 154 LYS A O 1
ATOM 1205 N N . ASN A 1 155 ? 14.932 -0.370 -42.077 1.00 97.50 155 ASN A N 1
ATOM 1206 C CA . ASN A 1 155 ? 16.123 0.339 -42.556 1.00 97.50 155 ASN A CA 1
ATOM 1207 C C . ASN A 1 155 ? 17.295 -0.618 -42.798 1.00 97.50 155 ASN A C 1
ATOM 1209 O O . ASN A 1 155 ? 17.983 -0.511 -43.808 1.00 97.50 155 ASN A O 1
ATOM 1213 N N . LYS A 1 156 ? 17.498 -1.597 -41.909 1.00 98.00 156 LYS A N 1
ATOM 1214 C CA . LYS A 1 156 ? 18.500 -2.650 -42.100 1.00 98.00 156 LYS A CA 1
ATOM 1215 C C . LYS A 1 156 ? 18.235 -3.434 -43.384 1.00 98.00 156 LYS A C 1
ATOM 1217 O O . LYS A 1 156 ? 19.175 -3.670 -44.132 1.00 98.00 156 LYS A O 1
ATOM 1222 N N . ALA A 1 157 ? 16.989 -3.828 -43.650 1.00 97.88 157 ALA A N 1
ATOM 1223 C CA . ALA A 1 157 ? 16.641 -4.548 -44.874 1.00 97.88 157 ALA A CA 1
ATOM 1224 C C . ALA A 1 157 ? 16.936 -3.722 -46.140 1.00 97.88 157 ALA A C 1
ATOM 1226 O O . ALA A 1 157 ? 17.506 -4.258 -47.088 1.00 97.88 157 ALA A O 1
ATOM 1227 N N . LEU A 1 158 ? 16.630 -2.419 -46.127 1.00 97.81 158 LEU A N 1
ATOM 1228 C CA . LEU A 1 158 ? 16.949 -1.507 -47.233 1.00 97.81 158 LEU A CA 1
ATOM 1229 C C . LEU A 1 158 ? 18.461 -1.395 -47.467 1.00 97.81 158 LEU A C 1
ATOM 1231 O O . LEU A 1 158 ? 18.922 -1.604 -48.583 1.00 97.81 158 LEU A O 1
ATOM 1235 N N . LEU A 1 159 ? 19.246 -1.172 -46.409 1.00 97.12 159 LEU A N 1
ATOM 1236 C CA . LEU A 1 159 ? 20.709 -1.088 -46.510 1.00 97.12 159 LEU A CA 1
ATOM 1237 C C . LEU A 1 159 ? 21.345 -2.399 -46.996 1.00 97.1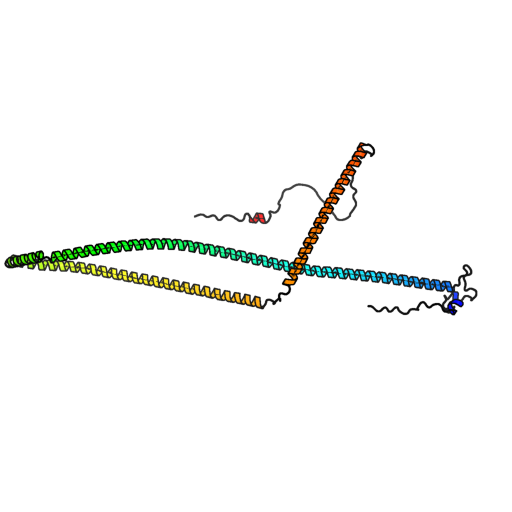2 159 LEU A C 1
ATOM 1239 O O . LEU A 1 159 ? 22.373 -2.383 -47.673 1.00 97.12 159 LEU A O 1
ATOM 1243 N N . LEU A 1 160 ? 20.764 -3.550 -46.639 1.00 97.56 160 LEU A N 1
ATOM 1244 C CA . LEU A 1 160 ? 21.204 -4.842 -47.164 1.00 97.56 160 LEU A CA 1
ATOM 1245 C C . LEU A 1 160 ? 20.953 -4.944 -48.673 1.00 97.56 160 LEU A C 1
ATOM 1247 O O . LEU A 1 160 ? 21.864 -5.349 -49.391 1.00 97.56 160 LEU A O 1
ATOM 1251 N N . ALA A 1 161 ? 19.773 -4.527 -49.141 1.00 97.12 161 ALA A N 1
ATOM 1252 C CA . ALA A 1 161 ? 19.433 -4.514 -50.561 1.00 97.12 161 ALA A CA 1
ATOM 1253 C C . ALA A 1 161 ? 20.344 -3.569 -51.366 1.00 97.12 161 ALA A C 1
ATOM 1255 O O . ALA A 1 161 ? 20.926 -3.994 -52.361 1.00 97.12 161 ALA A O 1
ATOM 1256 N N . GLU A 1 162 ? 20.555 -2.335 -50.892 1.00 97.44 162 GLU A N 1
ATOM 1257 C CA . GLU A 1 162 ? 21.472 -1.369 -51.522 1.00 97.44 162 GLU A CA 1
ATOM 1258 C C . GLU A 1 162 ? 22.903 -1.914 -51.603 1.00 97.44 162 GLU A C 1
ATOM 1260 O O . GLU A 1 162 ? 23.590 -1.784 -52.617 1.00 97.44 162 GLU A O 1
ATOM 1265 N N . ARG A 1 163 ? 23.372 -2.572 -50.539 1.00 97.44 163 ARG A N 1
ATOM 1266 C CA . ARG A 1 163 ? 24.703 -3.182 -50.519 1.00 97.44 163 ARG A CA 1
ATOM 1267 C C . ARG A 1 163 ? 24.825 -4.328 -51.526 1.00 97.44 163 ARG A C 1
ATOM 1269 O O . ARG A 1 163 ? 25.894 -4.490 -52.116 1.00 97.44 163 ARG A O 1
ATOM 1276 N N . ASP A 1 164 ? 23.781 -5.121 -51.726 1.00 97.44 164 ASP A N 1
ATOM 1277 C CA . ASP A 1 164 ? 23.799 -6.197 -52.718 1.00 97.44 164 ASP A CA 1
ATOM 1278 C C . ASP A 1 164 ? 23.735 -5.645 -54.159 1.00 97.44 164 ASP A C 1
ATOM 1280 O O . ASP A 1 164 ? 24.474 -6.124 -55.023 1.00 97.44 164 ASP A O 1
ATOM 1284 N N . GLU A 1 165 ? 22.992 -4.560 -54.401 1.00 97.31 165 GLU A N 1
ATOM 1285 C CA . GLU A 1 165 ? 22.992 -3.831 -55.682 1.00 97.31 165 GLU A CA 1
ATOM 1286 C C . GLU A 1 165 ? 24.366 -3.213 -56.001 1.00 97.31 165 GLU A C 1
ATOM 1288 O O . GLU A 1 165 ? 24.889 -3.341 -57.116 1.00 97.31 165 GLU A O 1
ATOM 1293 N N . LEU A 1 166 ? 25.014 -2.598 -55.007 1.00 96.44 166 LEU A N 1
ATOM 1294 C CA . LEU A 1 166 ? 26.368 -2.061 -55.155 1.00 96.44 166 LEU A CA 1
ATOM 1295 C C . LEU A 1 166 ? 27.386 -3.163 -55.458 1.00 96.44 166 LEU A C 1
ATOM 1297 O O . LEU A 1 166 ? 28.246 -2.981 -56.319 1.00 96.44 166 LEU A O 1
ATOM 1301 N N . LYS A 1 167 ? 27.282 -4.328 -54.806 1.00 97.31 167 LYS A N 1
ATOM 1302 C CA . LYS A 1 167 ? 28.130 -5.488 -55.125 1.00 97.31 167 LYS A CA 1
ATOM 1303 C C . LYS A 1 167 ? 27.947 -5.945 -56.568 1.00 97.31 167 LYS A C 1
ATOM 1305 O O . LYS A 1 167 ? 28.943 -6.210 -57.240 1.00 97.31 167 LYS A O 1
ATOM 1310 N N . GLN A 1 168 ? 26.708 -6.012 -57.053 1.00 96.75 168 GLN A N 1
ATOM 1311 C CA . GLN A 1 168 ? 26.428 -6.365 -58.443 1.00 96.75 168 GLN A CA 1
ATOM 1312 C C . GLN A 1 168 ? 27.018 -5.329 -59.410 1.00 96.75 168 GLN A C 1
ATOM 1314 O O . GLN A 1 168 ? 27.655 -5.694 -60.397 1.00 96.75 168 GLN A O 1
ATOM 1319 N N . THR A 1 169 ? 26.884 -4.041 -59.093 1.00 96.31 169 THR A N 1
ATOM 1320 C CA . THR A 1 169 ? 27.467 -2.946 -59.882 1.00 96.31 169 THR A CA 1
ATOM 1321 C C . THR A 1 169 ? 28.994 -3.037 -59.934 1.00 96.31 169 THR A C 1
ATOM 1323 O O . THR A 1 169 ? 29.582 -2.892 -61.007 1.00 96.31 169 THR A O 1
ATOM 1326 N N . ILE A 1 170 ? 29.645 -3.330 -58.802 1.00 95.69 170 ILE A N 1
ATOM 1327 C CA . ILE A 1 170 ? 31.096 -3.547 -58.725 1.00 95.69 170 ILE A CA 1
ATOM 1328 C C . ILE A 1 170 ? 31.512 -4.750 -59.574 1.00 95.69 170 ILE A C 1
ATOM 1330 O O . ILE A 1 170 ? 32.492 -4.643 -60.305 1.00 95.69 170 ILE A O 1
ATOM 1334 N N . ALA A 1 171 ? 30.778 -5.865 -59.520 1.00 95.81 171 ALA A N 1
ATOM 1335 C CA . ALA A 1 171 ? 31.068 -7.043 -60.338 1.00 95.81 171 ALA A CA 1
ATOM 1336 C C . ALA A 1 171 ? 30.989 -6.719 -61.839 1.00 95.81 171 ALA A C 1
ATOM 1338 O O . ALA A 1 171 ? 31.942 -6.971 -62.570 1.00 95.81 171 ALA A O 1
ATOM 1339 N N . ILE A 1 172 ? 29.921 -6.042 -62.280 1.00 95.69 172 ILE A N 1
ATOM 1340 C CA . ILE A 1 172 ? 29.770 -5.598 -63.676 1.00 95.69 172 ILE A CA 1
ATOM 1341 C C . ILE A 1 172 ? 30.910 -4.654 -64.083 1.00 95.69 172 ILE A C 1
ATOM 1343 O O . ILE A 1 172 ? 31.452 -4.761 -65.184 1.00 95.69 172 ILE A O 1
ATOM 1347 N N . ALA A 1 173 ? 31.271 -3.699 -63.223 1.00 94.00 173 ALA A N 1
ATOM 1348 C CA . ALA A 1 173 ? 32.378 -2.787 -63.489 1.00 94.00 173 ALA A CA 1
ATOM 1349 C C . ALA A 1 173 ? 33.714 -3.538 -63.578 1.00 94.00 173 ALA A C 1
ATOM 1351 O O . ALA A 1 173 ? 34.518 -3.246 -64.462 1.00 94.00 173 ALA A O 1
ATOM 1352 N N . HIS A 1 174 ? 33.934 -4.525 -62.709 1.00 95.50 174 HIS A N 1
ATOM 1353 C CA . HIS A 1 174 ? 35.119 -5.372 -62.721 1.00 95.50 174 HIS A CA 1
ATOM 1354 C C . HIS A 1 174 ? 35.211 -6.199 -64.009 1.00 95.50 174 HIS A C 1
ATOM 1356 O O . HIS A 1 174 ? 36.258 -6.201 -64.653 1.00 95.50 174 HIS A O 1
ATOM 1362 N N . ASP A 1 175 ? 34.107 -6.807 -64.447 1.00 94.75 175 ASP A N 1
ATOM 1363 C CA . ASP A 1 175 ? 34.036 -7.544 -65.712 1.00 94.75 175 ASP A CA 1
ATOM 1364 C C . ASP A 1 175 ? 34.316 -6.635 -66.912 1.00 94.75 175 ASP A C 1
ATOM 1366 O O . ASP A 1 175 ? 35.102 -6.992 -67.789 1.00 94.75 175 ASP A O 1
ATOM 1370 N N . LYS A 1 176 ? 33.755 -5.418 -66.927 1.00 94.00 176 LYS A N 1
ATOM 1371 C CA . LYS A 1 176 ? 34.056 -4.408 -67.956 1.00 94.00 176 LYS A CA 1
ATOM 1372 C C . LYS A 1 176 ? 35.529 -4.010 -67.957 1.00 94.00 176 LYS A C 1
ATOM 1374 O O . LYS A 1 176 ? 36.123 -3.902 -69.025 1.00 94.00 176 LYS A O 1
ATOM 1379 N N . VAL A 1 177 ? 36.136 -3.802 -66.787 1.00 93.00 177 VAL A N 1
ATOM 1380 C CA . VAL A 1 177 ? 37.573 -3.502 -66.671 1.00 93.00 177 VAL A CA 1
ATOM 1381 C C . VAL A 1 177 ? 38.404 -4.664 -67.207 1.00 93.00 177 VAL A C 1
ATOM 1383 O O . VAL A 1 177 ? 39.335 -4.437 -67.977 1.00 93.00 177 VAL A O 1
ATOM 1386 N N . ASN A 1 178 ? 38.052 -5.901 -66.862 1.00 90.19 178 ASN A N 1
ATOM 1387 C CA . ASN A 1 178 ? 38.734 -7.090 -67.363 1.00 90.19 178 ASN A CA 1
ATOM 1388 C C . ASN A 1 178 ? 38.570 -7.241 -68.879 1.00 90.19 178 ASN A C 1
ATOM 1390 O O . ASN A 1 178 ? 39.545 -7.546 -69.561 1.00 90.19 178 ASN A O 1
ATOM 1394 N N . GLN A 1 179 ? 37.388 -6.952 -69.426 1.00 88.12 179 GLN A N 1
ATOM 1395 C CA . GLN A 1 179 ? 37.145 -6.932 -70.867 1.00 88.12 179 GLN A CA 1
ATOM 1396 C C . GLN A 1 179 ? 37.973 -5.849 -71.569 1.00 88.12 179 GLN A C 1
ATOM 1398 O O . GLN A 1 179 ? 38.604 -6.126 -72.583 1.00 88.12 179 GLN A O 1
ATOM 1403 N N . VAL A 1 180 ? 38.019 -4.624 -71.034 1.00 85.62 180 VAL A N 1
ATOM 1404 C CA . VAL A 1 180 ? 38.863 -3.543 -71.573 1.00 85.62 180 VAL A CA 1
ATOM 1405 C C . VAL A 1 180 ? 40.336 -3.934 -71.512 1.00 85.62 180 VAL A C 1
ATOM 1407 O O . VAL A 1 180 ? 41.059 -3.719 -72.480 1.00 85.62 180 VAL A O 1
ATOM 1410 N N . LYS A 1 181 ? 40.783 -4.546 -70.411 1.00 84.31 181 LYS A N 1
ATOM 1411 C CA . LYS A 1 181 ? 42.152 -5.045 -70.268 1.00 84.31 181 LYS A CA 1
ATOM 1412 C C . LYS A 1 181 ? 42.457 -6.129 -71.301 1.00 84.31 181 LYS A C 1
ATOM 1414 O O . LYS A 1 181 ? 43.484 -6.032 -71.958 1.00 84.31 181 LYS A O 1
ATOM 1419 N N . ALA A 1 182 ? 41.555 -7.092 -71.495 1.00 81.50 182 ALA A N 1
ATOM 1420 C CA . ALA A 1 182 ? 41.676 -8.123 -72.523 1.00 81.50 182 ALA A CA 1
ATOM 1421 C C . ALA A 1 182 ? 41.753 -7.507 -73.931 1.00 81.50 182 ALA A C 1
ATOM 1423 O O . ALA A 1 182 ? 42.646 -7.852 -74.701 1.00 81.50 182 ALA A O 1
ATOM 1424 N N . ASN A 1 183 ? 40.888 -6.529 -74.222 1.00 77.94 183 ASN A N 1
ATOM 1425 C CA . ASN A 1 183 ? 40.878 -5.779 -75.479 1.00 77.94 183 ASN A CA 1
ATOM 1426 C C . ASN A 1 183 ? 42.159 -4.940 -75.683 1.00 77.94 183 ASN A C 1
ATOM 1428 O O . ASN A 1 183 ? 42.617 -4.763 -76.812 1.00 77.94 183 ASN A O 1
ATOM 1432 N N . ALA A 1 184 ? 42.761 -4.430 -74.609 1.00 70.44 184 ALA A N 1
ATOM 1433 C CA . ALA A 1 184 ? 44.045 -3.734 -74.658 1.00 70.44 184 ALA A CA 1
ATOM 1434 C C . ALA A 1 184 ? 45.221 -4.704 -74.870 1.00 70.44 184 ALA A C 1
ATOM 1436 O O . ALA A 1 184 ? 46.180 -4.350 -75.546 1.00 70.44 184 ALA A O 1
ATOM 1437 N N . THR A 1 185 ? 45.135 -5.927 -74.334 1.00 67.44 185 THR A N 1
ATOM 1438 C CA . THR A 1 185 ? 46.113 -7.007 -74.560 1.00 67.44 185 THR A CA 1
ATOM 1439 C C . THR A 1 185 ? 45.881 -7.782 -75.855 1.00 67.44 185 THR A C 1
ATOM 1441 O O . THR A 1 185 ? 46.662 -8.671 -76.179 1.00 67.44 185 THR A O 1
ATOM 1444 N N . THR A 1 186 ? 44.814 -7.495 -76.608 1.00 60.00 186 THR A N 1
ATOM 1445 C CA . THR A 1 186 ? 44.658 -8.088 -77.936 1.00 60.00 186 THR A CA 1
ATOM 1446 C C . THR A 1 186 ? 45.792 -7.603 -78.821 1.00 60.00 186 THR A C 1
ATOM 1448 O O . THR A 1 186 ? 46.047 -6.402 -78.937 1.00 60.00 186 THR A O 1
ATOM 1451 N N . THR A 1 187 ? 46.392 -8.559 -79.518 1.00 59.12 187 THR A N 1
ATOM 1452 C CA . THR A 1 187 ? 47.406 -8.427 -80.569 1.00 59.12 187 THR A CA 1
ATOM 1453 C C . THR A 1 187 ? 47.187 -7.264 -81.540 1.00 59.12 187 THR A C 1
ATOM 1455 O O . THR A 1 187 ? 48.149 -6.800 -82.129 1.00 59.12 187 THR A O 1
ATOM 1458 N N . ALA A 1 188 ? 45.970 -6.731 -81.691 1.00 63.31 188 ALA A N 1
ATOM 1459 C CA . ALA A 1 188 ? 45.688 -5.533 -82.482 1.00 63.31 188 ALA A CA 1
ATOM 1460 C C . ALA A 1 188 ? 46.389 -4.257 -81.969 1.00 63.31 188 ALA A C 1
ATOM 1462 O O . ALA A 1 188 ? 46.863 -3.468 -82.786 1.00 63.31 188 ALA A O 1
ATOM 1463 N N . PHE A 1 189 ? 46.484 -4.037 -80.650 1.00 65.75 189 PHE A N 1
ATOM 1464 C CA . PHE A 1 189 ? 47.208 -2.878 -80.106 1.00 65.75 189 PHE A CA 1
ATOM 1465 C C . PHE A 1 189 ? 48.719 -3.075 -80.209 1.00 65.75 189 PHE A C 1
ATOM 1467 O O . PHE A 1 189 ? 49.411 -2.154 -80.624 1.00 65.75 189 PHE A O 1
ATOM 1474 N N . GLU A 1 190 ? 49.224 -4.275 -79.926 1.00 67.06 190 GLU A N 1
ATOM 1475 C CA . GLU A 1 190 ? 50.641 -4.618 -80.114 1.00 67.06 190 GLU A CA 1
ATOM 1476 C C . GLU A 1 190 ? 51.058 -4.523 -81.590 1.00 67.06 190 GLU A C 1
ATOM 1478 O O . GLU A 1 190 ? 52.108 -3.973 -81.895 1.00 67.06 190 GLU A O 1
ATOM 1483 N N . GLN A 1 191 ? 50.208 -4.954 -82.526 1.00 68.06 191 GLN A N 1
ATOM 1484 C CA . GLN A 1 191 ? 50.429 -4.792 -83.967 1.00 68.06 191 GLN A CA 1
ATOM 1485 C C . GLN A 1 191 ? 50.375 -3.324 -84.395 1.00 68.06 191 GLN A C 1
ATOM 1487 O O . GLN A 1 191 ? 51.178 -2.906 -85.225 1.00 68.06 191 GLN A O 1
ATOM 1492 N N . ARG A 1 192 ? 49.463 -2.519 -83.832 1.00 72.31 192 ARG A N 1
ATOM 1493 C CA . ARG A 1 192 ? 49.393 -1.075 -84.103 1.00 72.31 192 ARG A CA 1
ATOM 1494 C C . ARG A 1 192 ? 50.592 -0.336 -83.513 1.00 72.31 192 ARG A C 1
ATOM 1496 O O . ARG A 1 192 ? 51.077 0.592 -84.145 1.00 72.31 192 ARG A O 1
ATOM 1503 N N . VAL A 1 193 ? 51.070 -0.739 -82.336 1.00 71.31 193 VAL A N 1
ATOM 1504 C CA . VAL A 1 193 ? 52.292 -0.216 -81.713 1.00 71.31 193 VAL A CA 1
ATOM 1505 C C . VAL A 1 193 ? 53.508 -0.621 -82.534 1.00 71.31 193 VAL A C 1
ATOM 1507 O O . VAL A 1 193 ? 54.276 0.263 -82.865 1.00 71.31 193 VAL A O 1
ATOM 1510 N N . ALA A 1 194 ? 53.637 -1.872 -82.980 1.00 72.12 194 ALA A N 1
ATOM 1511 C CA . ALA A 1 194 ? 54.715 -2.292 -83.880 1.00 72.12 194 ALA A CA 1
ATOM 1512 C C . ALA A 1 194 ? 54.688 -1.524 -85.218 1.00 72.12 194 ALA A C 1
ATOM 1514 O O . ALA A 1 194 ? 55.717 -1.024 -85.666 1.00 72.12 194 ALA A O 1
ATOM 1515 N N . GLN A 1 195 ? 53.503 -1.335 -85.816 1.00 71.50 195 GLN A N 1
ATOM 1516 C CA . GLN A 1 195 ? 53.323 -0.492 -87.007 1.00 71.50 195 GLN A CA 1
ATOM 1517 C C . GLN A 1 195 ? 53.706 0.971 -86.743 1.00 71.50 195 GLN A C 1
ATOM 1519 O O . GLN A 1 195 ? 54.386 1.583 -87.558 1.00 71.50 195 GLN A O 1
ATOM 1524 N N . LEU A 1 196 ? 53.291 1.540 -85.607 1.00 73.50 196 LEU A N 1
ATOM 1525 C CA . LEU A 1 196 ? 53.641 2.905 -85.210 1.00 73.50 196 LEU A CA 1
ATOM 1526 C C . LEU A 1 196 ? 55.116 3.037 -84.816 1.00 73.50 196 LEU A C 1
ATOM 1528 O O . LEU A 1 196 ? 55.680 4.103 -85.002 1.00 73.50 196 LEU A O 1
ATOM 1532 N N . GLU A 1 197 ? 55.760 1.998 -84.294 1.00 72.44 197 GLU A N 1
ATOM 1533 C CA . GLU A 1 197 ? 57.191 1.964 -83.989 1.00 72.44 197 GLU A CA 1
ATOM 1534 C C . GLU A 1 197 ? 58.029 1.893 -85.266 1.00 72.44 197 GLU A C 1
ATOM 1536 O O . GLU A 1 197 ? 59.059 2.563 -85.337 1.00 72.44 197 GLU A O 1
ATOM 1541 N N . ASP A 1 198 ? 57.581 1.159 -86.287 1.00 69.31 198 ASP A N 1
ATOM 1542 C CA . ASP A 1 198 ? 58.170 1.183 -87.629 1.00 69.31 198 ASP A CA 1
ATOM 1543 C C . ASP A 1 198 ? 57.943 2.547 -88.317 1.00 69.31 198 ASP A C 1
ATOM 1545 O O . ASP A 1 198 ? 58.864 3.096 -88.927 1.00 69.31 198 ASP A O 1
ATOM 1549 N N . GLU A 1 199 ? 56.771 3.167 -88.134 1.00 67.19 199 GLU A N 1
ATOM 1550 C CA . GLU A 1 199 ? 56.460 4.521 -88.620 1.00 67.19 199 GLU A CA 1
ATOM 1551 C C . GLU A 1 199 ? 57.274 5.605 -87.880 1.00 67.19 199 GLU A C 1
ATOM 1553 O O . GLU A 1 199 ? 57.783 6.540 -88.492 1.00 67.19 199 GLU A O 1
ATOM 1558 N N . VAL A 1 200 ? 57.469 5.468 -86.564 1.00 64.75 200 VAL A N 1
ATOM 1559 C CA . VAL A 1 200 ? 58.321 6.341 -85.737 1.00 64.75 200 VAL A CA 1
ATOM 1560 C C . VAL A 1 200 ? 59.801 6.108 -86.032 1.00 64.75 200 VAL A C 1
ATOM 1562 O O . VAL A 1 200 ? 60.584 7.047 -85.914 1.00 64.75 200 VAL A O 1
ATOM 1565 N N . ARG A 1 201 ? 60.218 4.898 -86.425 1.00 63.25 201 ARG A N 1
ATOM 1566 C CA . ARG A 1 201 ? 61.577 4.635 -86.927 1.00 63.25 201 ARG A CA 1
ATOM 1567 C C . ARG A 1 201 ? 61.817 5.391 -88.235 1.00 63.25 201 ARG A C 1
ATOM 1569 O O . ARG A 1 201 ? 62.843 6.047 -88.337 1.00 63.25 201 ARG A O 1
ATOM 1576 N N . ARG A 1 202 ? 60.833 5.393 -89.141 1.00 62.03 202 ARG A N 1
ATOM 1577 C CA . ARG A 1 202 ? 60.800 6.224 -90.360 1.00 62.03 202 ARG A CA 1
ATOM 1578 C C . ARG A 1 202 ? 60.826 7.729 -90.064 1.00 62.03 202 ARG A C 1
ATOM 1580 O O . ARG A 1 202 ? 61.599 8.457 -90.661 1.00 62.03 202 ARG A O 1
ATOM 1587 N N . LEU A 1 203 ? 60.015 8.202 -89.117 1.00 57.03 203 LEU A N 1
ATOM 1588 C CA . LEU A 1 203 ? 59.911 9.632 -88.784 1.00 57.03 203 LEU A CA 1
ATOM 1589 C C . LEU A 1 203 ? 61.060 10.146 -87.897 1.00 57.03 203 LEU A C 1
ATOM 1591 O O . LEU A 1 203 ? 61.292 11.347 -87.827 1.00 57.03 203 LEU A O 1
ATOM 1595 N N . LYS A 1 204 ? 61.804 9.269 -87.207 1.00 55.09 204 LYS A N 1
ATOM 1596 C CA . LYS A 1 204 ? 63.030 9.635 -86.467 1.00 55.09 204 LYS A CA 1
ATOM 1597 C C . LYS A 1 204 ? 64.175 10.080 -87.386 1.00 55.09 204 LYS A C 1
ATOM 1599 O O . LYS A 1 204 ? 65.136 10.639 -86.865 1.00 55.09 204 LYS A O 1
ATOM 1604 N N . GLU A 1 205 ? 64.068 9.839 -88.692 1.00 55.19 205 GLU A N 1
ATOM 1605 C CA . GLU A 1 205 ? 65.009 10.303 -89.720 1.00 55.19 205 GLU A CA 1
ATOM 1606 C C . GLU A 1 205 ? 64.669 11.719 -90.238 1.00 55.19 205 GLU A C 1
ATOM 1608 O O . GLU A 1 205 ? 65.489 12.317 -90.927 1.00 55.19 205 GLU A O 1
ATOM 1613 N N . ASP A 1 206 ? 63.525 12.298 -89.836 1.00 55.47 206 ASP A N 1
ATOM 1614 C CA . ASP A 1 206 ? 63.115 13.662 -90.193 1.00 55.47 206 ASP A CA 1
ATOM 1615 C C . ASP A 1 206 ? 63.455 14.691 -89.090 1.00 55.47 206 ASP A C 1
ATOM 1617 O O . ASP A 1 206 ? 63.004 14.605 -87.939 1.00 55.47 206 ASP A O 1
ATOM 1621 N N . ASP A 1 207 ? 64.186 15.747 -89.466 1.00 55.88 207 ASP A N 1
ATOM 1622 C CA . ASP A 1 207 ? 64.675 16.840 -88.599 1.00 55.88 207 ASP A CA 1
ATOM 1623 C C . ASP A 1 207 ? 63.573 17.615 -87.833 1.00 55.88 207 ASP A C 1
ATOM 1625 O O . ASP A 1 207 ? 63.843 18.317 -86.851 1.00 55.88 207 ASP A O 1
ATOM 1629 N N . THR A 1 208 ? 62.301 17.465 -88.209 1.00 60.09 208 THR A N 1
ATOM 1630 C CA . THR A 1 208 ? 61.150 18.100 -87.535 1.00 60.09 208 THR A CA 1
ATOM 1631 C C . THR A 1 208 ? 60.796 17.433 -86.196 1.00 60.09 208 THR A C 1
ATOM 1633 O O . THR A 1 208 ? 60.267 18.084 -85.287 1.00 60.09 208 THR A O 1
ATOM 1636 N N . VAL A 1 209 ? 61.147 16.154 -86.009 1.00 59.88 209 VAL A N 1
ATOM 1637 C CA . VAL A 1 209 ? 60.851 15.380 -84.788 1.00 59.88 209 VAL A CA 1
ATOM 1638 C C . VAL A 1 209 ? 61.766 15.769 -83.622 1.00 59.88 209 VAL A C 1
ATOM 1640 O O . VAL A 1 209 ? 61.355 15.711 -82.457 1.00 59.88 209 VAL A O 1
ATOM 1643 N N . VAL A 1 210 ? 62.986 16.231 -83.908 1.00 60.56 210 VAL A N 1
ATOM 1644 C CA . VAL A 1 210 ? 63.918 16.748 -82.892 1.00 60.56 210 VAL A CA 1
ATOM 1645 C C . VAL A 1 210 ? 63.393 18.060 -82.292 1.00 60.56 210 VAL A C 1
ATOM 1647 O O . VAL A 1 210 ? 63.387 18.219 -81.069 1.00 60.56 210 VAL A O 1
ATOM 1650 N N . GLN A 1 211 ? 62.839 18.957 -83.116 1.00 60.72 211 GLN A N 1
ATOM 1651 C CA . GLN A 1 211 ? 62.248 20.219 -82.648 1.00 60.72 211 GLN A CA 1
ATOM 1652 C C . GLN A 1 211 ? 60.968 20.014 -81.815 1.00 60.72 211 GLN A C 1
ATOM 1654 O O . GLN A 1 211 ? 60.780 20.675 -80.790 1.00 60.72 211 GLN A O 1
ATOM 1659 N N . LEU A 1 212 ? 60.113 19.055 -82.190 1.00 64.19 212 LEU A N 1
ATOM 1660 C CA . LEU A 1 212 ? 58.896 18.720 -81.436 1.00 64.19 212 LEU A CA 1
ATOM 1661 C C . LEU A 1 212 ? 59.201 18.116 -80.053 1.00 64.19 212 LEU A C 1
ATOM 1663 O O . LEU A 1 212 ? 58.528 18.453 -79.075 1.00 64.19 212 LEU A O 1
ATOM 1667 N N . LYS A 1 213 ? 60.252 17.291 -79.931 1.00 65.38 213 LYS A N 1
ATOM 1668 C CA . LYS A 1 213 ? 60.715 16.765 -78.633 1.00 65.38 213 LYS A CA 1
ATOM 1669 C C . LYS A 1 213 ? 61.205 17.875 -77.702 1.00 65.38 213 LYS A C 1
ATOM 1671 O O . LYS A 1 213 ? 60.895 17.846 -76.512 1.00 65.38 213 LYS A O 1
ATOM 1676 N N . GLN A 1 214 ? 61.899 18.883 -78.235 1.00 64.56 214 GLN A N 1
ATOM 1677 C CA . GLN A 1 214 ? 62.349 20.038 -77.452 1.00 64.56 214 GLN A CA 1
ATOM 1678 C C . GLN A 1 214 ? 61.160 20.845 -76.888 1.00 64.56 214 GLN A C 1
ATOM 1680 O O . GLN A 1 214 ? 61.196 21.269 -75.731 1.00 64.56 214 GLN A O 1
ATOM 1685 N N . MET A 1 215 ? 60.077 21.016 -77.662 1.00 65.44 215 MET A N 1
ATOM 1686 C CA . MET A 1 215 ? 58.854 21.684 -77.189 1.00 65.44 215 MET A CA 1
ATOM 1687 C C . MET A 1 215 ? 58.061 20.856 -76.170 1.00 65.44 215 MET A C 1
ATOM 1689 O O . MET A 1 215 ? 57.523 21.429 -75.219 1.00 65.44 215 MET A O 1
ATOM 1693 N N . LEU A 1 216 ? 58.007 19.529 -76.324 1.00 72.69 216 LEU A N 1
ATOM 1694 C CA . LEU A 1 216 ? 57.307 18.638 -75.393 1.00 72.69 216 LEU A CA 1
ATOM 1695 C C . LEU A 1 216 ? 57.924 18.706 -73.988 1.00 72.69 216 LEU A C 1
ATOM 1697 O O . LEU A 1 216 ? 57.202 18.877 -73.009 1.00 72.69 216 LEU A O 1
ATOM 1701 N N . VAL A 1 217 ? 59.257 18.713 -73.896 1.00 73.12 217 VAL A N 1
ATOM 1702 C CA . VAL A 1 217 ? 59.982 18.851 -72.620 1.00 73.12 217 VAL A CA 1
ATOM 1703 C C . VAL A 1 217 ? 59.666 20.190 -71.931 1.00 73.12 217 VAL A C 1
ATOM 1705 O O . VAL A 1 217 ? 59.531 20.258 -70.706 1.00 73.12 217 VAL A O 1
ATOM 1708 N N . VAL A 1 218 ? 59.485 21.274 -72.696 1.00 70.44 218 VAL A N 1
ATOM 1709 C CA . VAL A 1 218 ? 59.085 22.585 -72.148 1.00 70.44 218 VAL A CA 1
ATOM 1710 C C . VAL A 1 218 ? 57.617 22.584 -71.699 1.00 70.44 218 VAL A C 1
ATOM 1712 O O . VAL A 1 218 ? 57.297 23.165 -70.655 1.00 70.44 218 VAL A O 1
ATOM 1715 N N . ALA A 1 219 ? 56.727 21.914 -72.435 1.00 68.88 219 ALA A N 1
ATOM 1716 C CA . ALA A 1 219 ? 55.314 21.771 -72.084 1.00 68.88 219 ALA A CA 1
ATOM 1717 C C . ALA A 1 219 ? 55.112 20.904 -70.826 1.00 68.88 219 ALA A C 1
ATOM 1719 O O . ALA A 1 219 ? 54.360 21.287 -69.927 1.00 68.88 219 ALA A O 1
ATOM 1720 N N . GLU A 1 220 ? 55.848 19.800 -70.694 1.00 73.00 220 GLU A N 1
ATOM 1721 C CA . GLU A 1 220 ? 55.845 18.934 -69.510 1.00 73.00 220 GLU A CA 1
ATOM 1722 C C . GLU A 1 220 ? 56.382 19.662 -68.276 1.00 73.00 220 GLU A C 1
ATOM 1724 O O . GLU A 1 220 ? 55.781 19.597 -67.202 1.0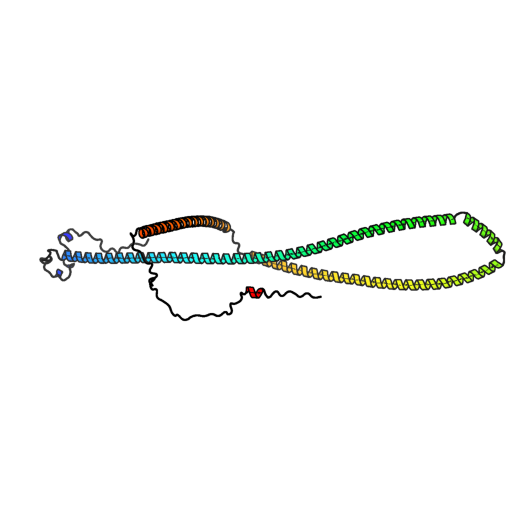0 73.00 220 GLU A O 1
ATOM 1729 N N . LYS A 1 221 ? 57.442 20.467 -68.431 1.00 71.56 221 LYS A N 1
ATOM 1730 C CA . LYS A 1 221 ? 57.976 21.299 -67.342 1.00 71.56 221 LYS A CA 1
ATOM 1731 C C . LYS A 1 221 ? 56.989 22.383 -66.889 1.00 71.56 221 LYS A C 1
ATOM 1733 O O . LYS A 1 221 ? 56.975 22.743 -65.711 1.00 71.56 221 LYS A O 1
ATOM 1738 N N . ARG A 1 222 ? 56.141 22.902 -67.790 1.00 70.50 222 ARG A N 1
ATOM 1739 C CA . ARG A 1 222 ? 55.038 23.823 -67.443 1.00 70.50 222 ARG A CA 1
ATOM 1740 C C . ARG A 1 222 ? 53.872 23.093 -66.766 1.00 70.50 222 ARG A C 1
ATOM 1742 O O . ARG A 1 222 ? 53.357 23.597 -65.770 1.00 70.50 222 ARG A O 1
ATOM 1749 N N . ARG A 1 223 ? 53.512 21.890 -67.225 1.00 73.25 223 ARG A N 1
ATOM 1750 C CA . ARG A 1 223 ? 52.471 21.041 -66.615 1.00 73.25 223 ARG A CA 1
ATOM 1751 C C . ARG A 1 223 ? 52.846 20.580 -65.204 1.00 73.25 223 ARG A C 1
ATOM 1753 O O . ARG A 1 223 ? 52.025 20.688 -64.300 1.00 73.25 223 ARG A O 1
ATOM 1760 N N . ALA A 1 224 ? 54.091 20.158 -64.987 1.00 71.12 224 ALA A N 1
ATOM 1761 C CA . ALA A 1 224 ? 54.596 19.770 -63.668 1.00 71.12 224 ALA A CA 1
ATOM 1762 C C . ALA A 1 224 ? 54.588 20.943 -62.668 1.00 71.12 224 ALA A C 1
ATOM 1764 O O . ALA A 1 224 ? 54.290 20.753 -61.491 1.00 71.12 224 ALA A O 1
ATOM 1765 N N . LYS A 1 225 ? 54.843 22.177 -63.135 1.00 72.44 225 LYS A N 1
ATOM 1766 C CA . LYS A 1 225 ? 54.728 23.388 -62.301 1.00 72.44 225 LYS A CA 1
ATOM 1767 C C . LYS A 1 225 ? 53.281 23.700 -61.901 1.00 72.44 225 LYS A C 1
ATOM 1769 O O . LYS A 1 225 ? 53.050 24.050 -60.747 1.00 72.44 225 LYS A O 1
ATOM 1774 N N . LEU A 1 226 ? 52.324 23.556 -62.820 1.00 69.56 226 LEU A N 1
ATOM 1775 C CA . LEU A 1 226 ? 50.893 23.735 -62.533 1.00 69.56 226 LEU A CA 1
ATOM 1776 C C . LEU A 1 226 ? 50.351 22.644 -61.592 1.00 69.56 226 LEU A C 1
ATOM 1778 O O . LEU A 1 226 ? 49.666 22.978 -60.628 1.00 69.56 226 LEU A O 1
ATOM 1782 N N . SER A 1 227 ? 50.734 21.378 -61.803 1.00 74.38 227 SER A N 1
ATOM 1783 C CA . SER A 1 227 ? 50.389 20.259 -60.907 1.00 74.38 227 SER A CA 1
ATOM 1784 C C . SER A 1 227 ? 50.945 20.482 -59.504 1.00 74.38 227 SER A C 1
ATOM 1786 O O . SER A 1 227 ? 50.197 20.452 -58.539 1.00 74.38 227 SER A O 1
ATOM 1788 N N . SER A 1 228 ? 52.230 20.842 -59.378 1.00 73.12 228 SER A N 1
ATOM 1789 C CA . SER A 1 228 ? 52.860 21.072 -58.071 1.00 73.12 228 SER A CA 1
ATOM 1790 C C . SER A 1 228 ? 52.167 22.168 -57.251 1.00 73.12 228 SER A C 1
ATOM 1792 O O . SER A 1 228 ? 52.116 22.075 -56.025 1.00 73.12 228 SER A O 1
ATOM 1794 N N . HIS A 1 229 ? 51.619 23.202 -57.899 1.00 73.56 229 HIS A N 1
ATOM 1795 C CA . HIS A 1 229 ? 50.855 24.240 -57.206 1.00 73.56 229 HIS A CA 1
ATOM 1796 C C . HIS A 1 229 ? 49.462 23.746 -56.778 1.00 73.56 229 HIS A C 1
ATOM 1798 O O . HIS A 1 229 ? 49.011 24.067 -55.677 1.00 73.56 229 HIS A O 1
ATOM 1804 N N . GLN A 1 230 ? 48.790 22.951 -57.616 1.00 75.00 230 GLN A N 1
ATOM 1805 C CA . GLN A 1 230 ? 47.505 22.335 -57.274 1.00 75.00 230 GLN A CA 1
ATOM 1806 C C . GLN A 1 230 ? 47.658 21.330 -56.124 1.00 75.00 230 GLN A C 1
ATOM 1808 O O . GLN A 1 230 ? 46.936 21.441 -55.133 1.00 75.00 230 GLN A O 1
ATOM 1813 N N . ASP A 1 231 ? 48.669 20.464 -56.178 1.00 75.38 231 ASP A N 1
ATOM 1814 C CA . ASP A 1 231 ? 48.947 19.442 -55.164 1.00 75.38 231 ASP A CA 1
ATOM 1815 C C . ASP A 1 231 ? 49.296 20.065 -53.803 1.00 75.38 231 ASP A C 1
ATOM 1817 O O . ASP A 1 231 ? 48.784 19.637 -52.770 1.00 75.38 231 ASP A O 1
ATOM 1821 N N . LYS A 1 232 ? 50.086 21.149 -53.782 1.00 78.25 232 LYS A N 1
ATOM 1822 C CA . LYS A 1 232 ? 50.392 21.893 -52.544 1.00 78.25 232 LYS A CA 1
ATOM 1823 C C . LYS A 1 232 ? 49.157 22.561 -51.939 1.00 78.25 232 LYS A C 1
ATOM 1825 O O . LYS A 1 232 ? 48.992 22.546 -50.720 1.00 78.25 232 LYS A O 1
ATOM 1830 N N . SER A 1 233 ? 48.285 23.134 -52.771 1.00 77.31 233 SER A N 1
ATOM 1831 C CA . SER A 1 233 ? 47.044 23.756 -52.291 1.00 77.31 233 SER A CA 1
ATOM 1832 C C . SER A 1 233 ? 46.049 22.723 -51.747 1.00 77.31 233 SER A C 1
ATOM 1834 O O . SER A 1 233 ? 45.436 22.949 -50.705 1.00 77.31 233 SER A O 1
ATOM 1836 N N . ALA A 1 234 ? 45.951 21.556 -52.393 1.00 80.75 234 ALA A N 1
ATOM 1837 C CA . ALA A 1 234 ? 45.113 20.450 -51.947 1.00 80.75 234 ALA A CA 1
ATOM 1838 C C . ALA A 1 234 ? 45.642 19.824 -50.646 1.00 80.75 234 ALA A C 1
ATOM 1840 O O . ALA A 1 234 ? 44.860 19.593 -49.725 1.00 80.75 234 ALA A O 1
ATOM 1841 N N . ALA A 1 235 ? 46.959 19.628 -50.530 1.00 80.31 235 ALA A N 1
ATOM 1842 C CA . ALA A 1 235 ? 47.594 19.121 -49.314 1.00 80.31 235 ALA A CA 1
ATOM 1843 C C . ALA A 1 235 ? 47.369 20.060 -48.118 1.00 80.31 235 ALA A C 1
ATOM 1845 O O . ALA A 1 235 ? 46.912 19.616 -47.069 1.00 80.31 235 ALA A O 1
ATOM 1846 N N . SER A 1 236 ? 47.574 21.371 -48.293 1.00 85.00 236 SER A N 1
ATOM 1847 C CA . SER A 1 236 ? 47.332 22.355 -47.228 1.00 85.00 236 SER A CA 1
ATOM 1848 C C . SER A 1 236 ? 45.855 22.418 -46.804 1.00 85.00 236 SER A C 1
ATOM 1850 O O . SER A 1 236 ? 45.548 22.527 -45.615 1.00 85.00 236 SER A O 1
ATOM 1852 N N . ALA A 1 237 ? 44.919 22.287 -47.752 1.00 85.81 237 ALA A N 1
ATOM 1853 C CA . ALA A 1 237 ? 43.490 22.237 -47.447 1.00 85.81 237 ALA A CA 1
ATOM 1854 C C . ALA A 1 237 ? 43.091 20.960 -46.685 1.00 85.81 237 ALA A C 1
ATOM 1856 O O . ALA A 1 237 ? 42.248 21.022 -45.787 1.00 85.81 237 ALA A O 1
ATOM 1857 N N . LEU A 1 238 ? 43.690 19.812 -47.019 1.00 86.00 238 LEU A N 1
ATOM 1858 C CA . LEU A 1 238 ? 43.463 18.549 -46.313 1.00 86.00 238 LEU A CA 1
ATOM 1859 C C . LEU A 1 238 ? 44.077 18.558 -44.911 1.00 86.00 238 LEU A C 1
ATOM 1861 O O . LEU A 1 238 ? 43.413 18.129 -43.974 1.00 86.00 238 LEU A O 1
ATOM 1865 N N . GLU A 1 239 ? 45.276 19.114 -44.735 1.00 90.00 239 GLU A N 1
ATOM 1866 C CA . GLU A 1 239 ? 45.893 19.282 -43.413 1.00 90.00 239 GLU A CA 1
ATOM 1867 C C . GLU A 1 239 ? 45.053 20.173 -42.497 1.00 90.00 239 GLU A C 1
ATOM 1869 O O . GLU A 1 239 ? 44.888 19.867 -41.316 1.00 90.00 239 GLU A O 1
ATOM 1874 N N . LYS A 1 240 ? 44.478 21.259 -43.030 1.00 91.44 240 LYS A N 1
ATOM 1875 C CA . LYS A 1 240 ? 43.572 22.112 -42.254 1.00 91.44 240 LYS A CA 1
ATOM 1876 C C . LYS A 1 240 ? 42.324 21.342 -41.816 1.00 91.44 240 LYS A C 1
ATOM 1878 O O . LYS A 1 240 ? 41.994 21.348 -40.636 1.00 91.44 240 LYS A O 1
ATOM 1883 N N . LYS A 1 241 ? 41.680 20.621 -42.741 1.00 91.44 241 LYS A N 1
ATOM 1884 C CA . LYS A 1 241 ? 40.507 19.789 -42.427 1.00 91.44 241 LYS A CA 1
ATOM 1885 C C . LYS A 1 241 ? 40.830 18.688 -41.417 1.00 91.44 241 LYS A C 1
ATOM 1887 O O . LYS A 1 241 ? 40.004 18.415 -40.556 1.00 91.44 241 LYS A O 1
ATOM 1892 N N . LEU A 1 242 ? 42.014 18.081 -41.500 1.00 91.81 242 LEU A N 1
ATOM 1893 C CA . LEU A 1 242 ? 42.465 17.081 -40.534 1.00 91.81 242 LEU A CA 1
ATOM 1894 C C . LEU A 1 242 ? 42.546 17.684 -39.127 1.00 91.81 242 LEU A C 1
ATOM 1896 O O . LEU A 1 242 ? 41.973 17.122 -38.202 1.00 91.81 242 LEU A O 1
ATOM 1900 N N . ARG A 1 243 ? 43.164 18.864 -38.977 1.00 93.19 243 ARG A N 1
ATOM 1901 C CA . ARG A 1 243 ? 43.243 19.559 -37.680 1.00 93.19 243 ARG A CA 1
ATOM 1902 C C . ARG A 1 243 ? 41.868 19.937 -37.131 1.00 93.19 243 ARG A C 1
ATOM 1904 O O . ARG A 1 243 ? 41.647 19.802 -35.930 1.00 93.19 243 ARG A O 1
ATOM 1911 N N . ASP A 1 244 ? 40.954 20.384 -37.992 1.00 91.25 244 ASP A N 1
ATOM 1912 C CA . ASP A 1 244 ? 39.584 20.731 -37.595 1.00 91.25 244 ASP A CA 1
ATOM 1913 C C . ASP A 1 244 ? 38.818 19.484 -37.107 1.00 91.25 244 ASP A C 1
ATOM 1915 O O . ASP A 1 244 ? 38.142 19.526 -36.078 1.00 91.25 244 ASP A O 1
ATOM 1919 N N . VAL A 1 245 ? 38.978 18.343 -37.790 1.00 92.75 245 VAL A N 1
ATOM 1920 C CA . VAL A 1 245 ? 38.386 17.056 -37.380 1.00 92.75 245 VAL A CA 1
ATOM 1921 C C . VAL A 1 245 ? 39.017 16.533 -36.086 1.00 92.75 245 VAL A C 1
ATOM 1923 O O . VAL A 1 245 ? 38.300 16.062 -35.207 1.00 92.75 245 VAL A O 1
ATOM 1926 N N . GLU A 1 246 ? 40.334 16.647 -35.920 1.00 92.69 246 GLU A N 1
ATOM 1927 C CA . GLU A 1 246 ? 41.032 16.271 -34.683 1.00 92.69 246 GLU A CA 1
ATOM 1928 C C . GLU A 1 246 ? 40.621 17.146 -33.491 1.00 92.69 246 GLU A C 1
ATOM 1930 O O . GLU A 1 246 ? 40.556 16.658 -32.361 1.00 92.69 246 GLU A O 1
ATOM 1935 N N . ALA A 1 247 ? 40.340 18.432 -33.720 1.00 92.88 247 ALA A N 1
ATOM 1936 C CA . ALA A 1 247 ? 39.790 19.323 -32.703 1.00 92.88 247 ALA A CA 1
ATOM 1937 C C . ALA A 1 247 ? 38.365 18.908 -32.314 1.00 92.88 247 ALA A C 1
ATOM 1939 O O . ALA A 1 247 ? 38.108 18.672 -31.136 1.00 92.88 247 ALA A O 1
ATOM 1940 N N . ALA A 1 248 ? 37.482 18.689 -33.292 1.00 91.38 248 ALA A N 1
ATOM 1941 C CA . ALA A 1 248 ? 36.119 18.223 -33.038 1.00 91.38 248 ALA A CA 1
ATOM 1942 C C . ALA A 1 248 ? 36.083 16.852 -32.330 1.00 91.38 248 ALA A C 1
ATOM 1944 O O . ALA A 1 248 ? 35.251 16.613 -31.452 1.00 91.38 248 ALA A O 1
ATOM 1945 N N . LEU A 1 249 ? 37.011 15.948 -32.660 1.00 92.00 249 LEU A N 1
ATOM 1946 C CA . LEU A 1 249 ? 37.143 14.657 -31.982 1.00 92.00 249 LEU A CA 1
ATOM 1947 C C . LEU A 1 249 ? 37.575 14.820 -30.516 1.00 92.00 249 LEU A C 1
ATOM 1949 O O . LEU A 1 249 ? 37.081 14.109 -29.641 1.00 92.00 249 LEU A O 1
ATOM 1953 N N . ARG A 1 250 ? 38.480 15.761 -30.225 1.00 94.00 250 ARG A N 1
ATOM 1954 C CA . ARG A 1 250 ? 38.873 16.076 -28.843 1.00 94.00 250 ARG A CA 1
ATOM 1955 C C . ARG A 1 250 ? 37.708 16.653 -28.044 1.00 94.00 250 ARG A C 1
ATOM 1957 O O . ARG A 1 250 ? 37.482 16.202 -26.924 1.00 94.00 250 ARG A O 1
ATOM 1964 N N . ASP A 1 251 ? 36.944 17.566 -28.631 1.00 92.69 251 ASP A N 1
ATOM 1965 C CA . ASP A 1 251 ? 35.807 18.204 -27.962 1.00 92.69 251 ASP A CA 1
ATOM 1966 C C . ASP A 1 251 ? 34.677 17.203 -27.684 1.00 92.69 251 ASP A C 1
ATOM 1968 O O . ASP A 1 251 ? 34.137 17.151 -26.579 1.00 92.69 251 ASP A O 1
ATOM 1972 N N . THR A 1 252 ? 34.362 16.338 -28.654 1.00 90.69 252 THR A N 1
ATOM 1973 C CA . THR A 1 252 ? 33.365 15.267 -28.468 1.00 90.69 252 THR A CA 1
ATOM 1974 C C . THR A 1 252 ? 33.799 14.259 -27.407 1.00 90.69 252 THR A C 1
ATOM 1976 O O . THR A 1 252 ? 32.980 13.840 -26.590 1.00 90.69 252 THR A O 1
ATOM 1979 N N . LYS A 1 253 ? 35.087 13.902 -27.359 1.00 93.50 253 LYS A N 1
ATOM 1980 C CA . LYS A 1 253 ? 35.623 13.027 -26.311 1.00 93.50 253 LYS A CA 1
ATOM 1981 C C . LYS A 1 253 ? 35.531 13.672 -24.924 1.00 93.50 253 LYS A C 1
ATOM 1983 O O . LYS A 1 253 ? 35.099 13.004 -23.987 1.00 93.50 253 LYS A O 1
ATOM 1988 N N . ALA A 1 254 ? 35.870 14.955 -24.803 1.00 93.00 254 ALA A N 1
ATOM 1989 C CA . ALA A 1 254 ? 35.743 15.698 -23.551 1.00 93.00 254 ALA A CA 1
ATOM 1990 C C . ALA A 1 254 ? 34.280 15.784 -23.078 1.00 93.00 254 ALA A C 1
ATOM 1992 O O . ALA A 1 254 ? 34.004 15.567 -21.899 1.00 93.00 254 ALA A O 1
ATOM 1993 N N . ALA A 1 255 ? 33.331 16.014 -23.993 1.00 92.19 255 ALA A N 1
ATOM 1994 C CA . ALA A 1 255 ? 31.903 16.016 -23.674 1.00 92.19 255 ALA A CA 1
ATOM 1995 C C . ALA A 1 255 ? 31.411 14.641 -23.179 1.00 92.19 255 ALA A C 1
ATOM 1997 O O . ALA A 1 255 ? 30.677 14.562 -22.196 1.00 92.19 255 ALA A O 1
ATOM 1998 N N . MET A 1 256 ? 31.863 13.549 -23.806 1.00 91.56 256 MET A N 1
ATOM 1999 C CA . MET A 1 256 ? 31.543 12.182 -23.370 1.00 91.56 256 MET A CA 1
ATOM 2000 C C . MET A 1 256 ? 32.116 11.857 -21.981 1.00 91.56 256 MET A C 1
ATOM 2002 O O . MET A 1 256 ? 31.446 11.216 -21.171 1.00 91.56 256 MET A O 1
ATOM 2006 N N . GLU A 1 257 ? 33.342 12.296 -21.682 1.00 93.25 257 GLU A N 1
ATOM 2007 C CA . GLU A 1 257 ? 33.953 12.138 -20.354 1.00 93.25 257 GLU A CA 1
ATOM 2008 C C . GLU A 1 257 ? 33.234 12.970 -19.284 1.00 93.25 257 GLU A C 1
ATOM 2010 O O . GLU A 1 257 ? 33.046 12.492 -18.164 1.00 93.25 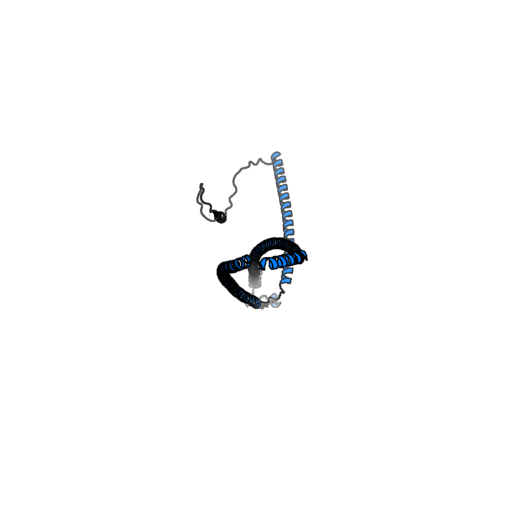257 GLU A O 1
ATOM 2015 N N . GLN A 1 258 ? 32.768 14.171 -19.632 1.00 92.12 258 GLN A N 1
ATOM 2016 C CA . GLN A 1 258 ? 31.972 15.007 -18.739 1.00 92.12 258 GLN A CA 1
ATOM 2017 C C . GLN A 1 258 ? 30.614 14.368 -18.410 1.00 92.12 258 GLN A C 1
ATOM 2019 O O . GLN A 1 258 ? 30.266 14.265 -17.234 1.00 92.12 258 GLN A O 1
ATOM 2024 N N . GLU A 1 259 ? 29.882 13.876 -19.414 1.00 91.44 259 GLU A N 1
ATOM 2025 C CA . GLU A 1 259 ? 28.616 13.156 -19.209 1.00 91.44 259 GLU A CA 1
ATOM 2026 C C . GLU A 1 259 ? 28.814 11.904 -18.350 1.00 91.44 259 GLU A C 1
ATOM 2028 O O . GLU A 1 259 ? 28.027 11.630 -17.442 1.00 91.44 259 GLU A O 1
ATOM 2033 N N . ARG A 1 260 ? 29.905 11.160 -18.573 1.00 91.50 260 ARG A N 1
ATOM 2034 C CA . ARG A 1 260 ? 30.252 10.007 -17.735 1.00 91.50 260 ARG A CA 1
ATOM 2035 C C . ARG A 1 260 ? 30.475 10.416 -16.278 1.00 91.50 260 ARG A C 1
ATOM 2037 O O . ARG A 1 260 ? 29.906 9.792 -15.387 1.00 91.50 260 ARG A O 1
ATOM 2044 N N . ALA A 1 261 ? 31.234 11.483 -16.032 1.00 93.38 261 ALA A N 1
ATOM 2045 C CA . ALA A 1 261 ? 31.454 11.996 -14.682 1.00 93.38 261 ALA A CA 1
ATOM 2046 C C . ALA A 1 261 ? 30.151 12.485 -14.019 1.00 93.38 261 ALA A C 1
ATOM 2048 O O . ALA A 1 261 ? 29.967 12.327 -12.811 1.00 93.38 261 ALA A O 1
ATOM 2049 N N . ASP A 1 262 ? 29.224 13.059 -14.788 1.00 94.44 262 ASP A N 1
ATOM 2050 C CA . ASP A 1 262 ? 27.904 13.458 -14.295 1.00 94.44 262 ASP A CA 1
ATOM 2051 C C . ASP A 1 262 ? 27.029 12.260 -13.927 1.00 94.44 262 ASP A C 1
ATOM 2053 O O . ASP A 1 262 ? 26.358 12.285 -12.889 1.00 94.44 262 ASP A O 1
ATOM 2057 N N . TRP A 1 263 ? 27.065 11.194 -14.725 1.00 91.50 263 TRP A N 1
ATOM 2058 C CA . TRP A 1 263 ? 26.404 9.935 -14.393 1.00 91.50 263 TRP A CA 1
ATOM 2059 C C . TRP A 1 263 ? 27.001 9.276 -13.152 1.00 91.50 263 TRP A C 1
ATOM 2061 O O . TRP A 1 263 ? 26.239 8.891 -12.266 1.00 91.50 263 TRP A O 1
ATOM 2071 N N . ASP A 1 264 ? 28.327 9.244 -13.022 1.00 94.31 264 ASP A N 1
ATOM 2072 C CA . ASP A 1 264 ? 29.003 8.711 -11.835 1.00 94.31 264 ASP A CA 1
ATOM 2073 C C . ASP A 1 264 ? 28.625 9.512 -10.574 1.00 94.31 264 ASP A C 1
ATOM 2075 O O . ASP A 1 264 ? 28.289 8.939 -9.534 1.00 94.31 264 ASP A O 1
ATOM 2079 N N . ARG A 1 265 ? 28.567 10.850 -10.662 1.00 94.88 265 ARG A N 1
ATOM 2080 C CA . ARG A 1 265 ? 28.096 11.710 -9.559 1.00 94.88 265 ARG A CA 1
ATOM 2081 C C . ARG A 1 265 ? 26.648 11.419 -9.168 1.00 94.88 265 ARG A C 1
ATOM 2083 O O . ARG A 1 265 ? 26.338 11.349 -7.976 1.00 94.88 265 ARG A O 1
ATOM 2090 N N . LYS A 1 266 ? 25.756 11.254 -10.151 1.00 95.06 266 LYS A N 1
ATOM 2091 C CA . LYS A 1 266 ? 24.346 10.904 -9.911 1.00 95.06 266 LYS A CA 1
ATOM 2092 C C . LYS A 1 266 ? 24.217 9.520 -9.279 1.00 95.06 266 LYS A C 1
ATOM 2094 O O . LYS A 1 266 ? 23.422 9.371 -8.353 1.00 95.06 266 LYS A O 1
ATOM 2099 N N . HIS A 1 267 ? 25.013 8.551 -9.727 1.00 90.50 267 HIS A N 1
ATOM 2100 C CA . HIS A 1 267 ? 25.038 7.198 -9.179 1.00 90.50 267 HIS A CA 1
ATOM 2101 C C . HIS A 1 267 ? 25.432 7.207 -7.701 1.00 90.50 267 HIS A C 1
ATOM 2103 O O . HIS A 1 267 ? 24.655 6.763 -6.862 1.00 90.50 267 HIS A O 1
ATOM 2109 N N . VAL A 1 268 ? 26.558 7.840 -7.355 1.00 95.94 268 VAL A N 1
ATOM 2110 C CA . VAL A 1 268 ? 27.017 7.965 -5.960 1.00 95.94 268 VAL A CA 1
ATOM 2111 C C . VAL A 1 268 ? 25.990 8.697 -5.085 1.00 95.94 268 VAL A C 1
ATOM 2113 O O . VAL A 1 268 ? 25.781 8.356 -3.919 1.00 95.94 268 VAL A O 1
ATOM 2116 N N . ALA A 1 269 ? 25.323 9.724 -5.621 1.00 93.19 269 ALA A N 1
ATOM 2117 C CA . ALA A 1 269 ? 24.263 10.423 -4.899 1.00 93.19 269 ALA A CA 1
ATOM 2118 C C . ALA A 1 269 ? 23.029 9.536 -4.661 1.00 93.19 269 ALA A C 1
ATOM 2120 O O . ALA A 1 269 ? 22.401 9.632 -3.604 1.00 93.19 269 ALA A O 1
ATOM 2121 N N . TRP A 1 270 ? 22.678 8.684 -5.624 1.00 92.56 270 TRP A N 1
ATOM 2122 C CA . TRP A 1 270 ? 21.582 7.731 -5.497 1.00 92.56 270 TRP A CA 1
ATOM 2123 C C . TRP A 1 270 ? 21.923 6.605 -4.514 1.00 92.56 270 TRP A C 1
ATOM 2125 O O . TRP A 1 270 ? 21.130 6.352 -3.611 1.00 92.56 270 TRP A O 1
ATOM 2135 N N . GLU A 1 271 ? 23.126 6.032 -4.585 1.00 93.50 271 GLU A N 1
ATOM 2136 C CA . GLU A 1 271 ? 23.621 5.039 -3.619 1.00 93.50 271 GLU A CA 1
ATOM 2137 C C . GLU A 1 271 ? 23.597 5.575 -2.185 1.00 93.50 271 GLU A C 1
ATOM 2139 O O . GLU A 1 271 ? 23.123 4.894 -1.278 1.00 93.50 271 GLU A O 1
ATOM 2144 N N . ARG A 1 272 ? 24.017 6.830 -1.970 1.00 94.19 272 ARG A N 1
ATOM 2145 C CA . ARG A 1 272 ? 23.926 7.469 -0.648 1.00 94.19 272 ARG A CA 1
ATOM 2146 C C . ARG A 1 272 ? 22.477 7.552 -0.154 1.00 94.19 272 ARG A C 1
ATOM 2148 O O . ARG A 1 272 ? 22.219 7.269 1.012 1.00 94.19 272 ARG A O 1
ATOM 2155 N N . LYS A 1 273 ? 21.525 7.901 -1.028 1.00 92.69 273 LYS A N 1
ATOM 2156 C CA . LYS A 1 273 ? 20.095 7.944 -0.673 1.00 92.69 273 LYS A CA 1
ATOM 2157 C C . LYS A 1 273 ? 19.536 6.560 -0.351 1.00 92.69 273 LYS A C 1
ATOM 2159 O O . LYS A 1 273 ? 18.699 6.456 0.541 1.00 92.69 273 LYS A O 1
ATOM 2164 N N . VAL A 1 274 ? 19.968 5.521 -1.066 1.00 91.94 274 VAL A N 1
ATOM 2165 C CA . VAL A 1 274 ? 19.590 4.130 -0.774 1.00 91.94 274 VAL A CA 1
ATOM 2166 C C . VAL A 1 274 ? 20.125 3.730 0.601 1.00 91.94 274 VAL A C 1
ATOM 2168 O O . VAL A 1 274 ? 19.332 3.363 1.461 1.00 91.94 274 VAL A O 1
ATOM 2171 N N . ALA A 1 275 ? 21.413 3.956 0.871 1.00 92.50 275 ALA A N 1
ATOM 2172 C CA . ALA A 1 275 ? 22.015 3.671 2.173 1.00 92.50 275 ALA A CA 1
ATOM 2173 C C . ALA A 1 275 ? 21.328 4.427 3.330 1.00 92.50 275 ALA A C 1
ATOM 2175 O O . ALA A 1 275 ? 21.071 3.855 4.387 1.00 92.50 275 ALA A O 1
ATOM 2176 N N . GLU A 1 276 ? 20.961 5.700 3.141 1.00 92.44 276 GLU A N 1
ATOM 2177 C CA . GLU A 1 276 ? 20.187 6.461 4.134 1.00 92.44 276 GLU A CA 1
ATOM 2178 C C . GLU A 1 276 ? 18.793 5.869 4.391 1.00 92.44 276 GLU A C 1
ATOM 2180 O O . GLU A 1 276 ? 18.288 5.937 5.515 1.00 92.44 276 GLU A O 1
ATOM 2185 N N . ARG A 1 277 ? 18.140 5.316 3.360 1.00 89.50 277 ARG A N 1
ATOM 2186 C CA . ARG A 1 277 ? 16.849 4.635 3.513 1.00 89.50 277 ARG A CA 1
ATOM 2187 C C . ARG A 1 277 ? 17.003 3.302 4.230 1.00 89.50 277 ARG A C 1
ATOM 2189 O O . ARG A 1 277 ? 16.180 3.027 5.098 1.00 89.50 277 ARG A O 1
ATOM 2196 N N . ASP A 1 278 ? 18.044 2.538 3.925 1.00 91.00 278 ASP A N 1
ATOM 2197 C CA . ASP A 1 278 ? 18.321 1.256 4.578 1.00 91.00 278 ASP A CA 1
ATOM 2198 C C . ASP A 1 278 ? 18.594 1.451 6.071 1.00 91.00 278 ASP A C 1
ATOM 2200 O O . ASP A 1 278 ? 17.966 0.799 6.899 1.00 91.00 278 ASP A O 1
ATOM 2204 N N . VAL A 1 279 ? 19.399 2.455 6.445 1.00 94.88 279 VAL A N 1
ATOM 2205 C CA . VAL A 1 279 ? 19.623 2.809 7.860 1.00 94.88 279 VAL A CA 1
ATOM 2206 C C . VAL A 1 279 ? 18.313 3.179 8.570 1.00 94.88 279 VAL A C 1
ATOM 2208 O O . VAL A 1 279 ? 18.100 2.794 9.720 1.00 94.88 279 VAL A O 1
ATOM 2211 N N . LYS A 1 280 ? 17.407 3.910 7.903 1.00 91.75 280 LYS A N 1
ATOM 2212 C CA . LYS A 1 280 ? 16.088 4.255 8.468 1.00 91.75 280 LYS A CA 1
ATOM 2213 C C . LYS A 1 280 ? 15.175 3.038 8.597 1.00 91.75 280 LYS A C 1
ATOM 2215 O O . LYS A 1 280 ? 14.448 2.941 9.583 1.00 91.75 280 LYS A O 1
ATOM 2220 N N . MET A 1 281 ? 15.201 2.132 7.622 1.00 88.25 281 MET A N 1
ATOM 2221 C CA . MET A 1 281 ? 14.451 0.877 7.664 1.00 88.25 281 MET A CA 1
ATOM 2222 C C . MET A 1 281 ? 14.953 -0.027 8.790 1.00 88.25 281 MET A C 1
ATOM 2224 O O . MET A 1 281 ? 14.138 -0.538 9.551 1.00 88.25 281 MET A O 1
ATOM 2228 N N . ASP A 1 282 ? 16.268 -0.147 8.964 1.00 90.50 282 ASP A N 1
ATOM 2229 C CA . ASP A 1 282 ? 16.877 -0.902 10.061 1.00 90.50 282 ASP A CA 1
ATOM 2230 C C . ASP A 1 282 ? 16.551 -0.297 11.430 1.00 90.50 282 ASP A C 1
ATOM 2232 O O . ASP A 1 282 ? 16.276 -1.028 12.383 1.00 90.50 282 ASP A O 1
ATOM 2236 N N . ALA A 1 283 ? 16.550 1.035 11.544 1.00 90.44 283 ALA A N 1
ATOM 2237 C CA . ALA A 1 283 ? 16.125 1.718 12.763 1.00 90.44 283 ALA A CA 1
ATOM 2238 C C . ALA A 1 283 ? 14.648 1.427 13.077 1.00 90.44 283 ALA A C 1
ATOM 2240 O O . ALA A 1 283 ? 14.327 1.006 14.184 1.00 90.44 283 ALA A O 1
ATOM 2241 N N . MET A 1 284 ? 13.764 1.541 12.082 1.00 87.44 284 MET A N 1
ATOM 2242 C CA . MET A 1 284 ? 12.336 1.248 12.239 1.00 87.44 284 MET A CA 1
ATOM 2243 C C . MET A 1 284 ? 12.075 -0.232 12.564 1.00 87.44 284 MET A C 1
ATOM 2245 O O . MET A 1 284 ? 11.192 -0.546 13.362 1.00 87.44 284 MET A O 1
ATOM 2249 N N . ALA A 1 285 ? 12.857 -1.151 11.991 1.00 89.31 285 ALA A N 1
ATOM 2250 C CA . ALA A 1 285 ? 12.797 -2.575 12.306 1.00 89.31 285 ALA A CA 1
ATOM 2251 C C . ALA A 1 285 ? 13.240 -2.860 13.750 1.00 89.31 285 ALA A C 1
ATOM 2253 O O . ALA A 1 285 ? 12.603 -3.659 14.439 1.00 89.31 285 ALA A O 1
ATOM 2254 N N . LYS A 1 286 ? 14.288 -2.182 14.238 1.00 90.94 286 LYS A N 1
ATOM 2255 C CA . LYS A 1 286 ? 14.716 -2.261 15.644 1.00 90.94 286 LYS A CA 1
ATOM 2256 C C . LYS A 1 286 ? 13.661 -1.700 16.594 1.00 90.94 286 LYS A C 1
ATOM 2258 O O . LYS A 1 286 ? 13.379 -2.350 17.598 1.00 90.94 286 LYS A O 1
ATOM 2263 N N . ASP A 1 287 ? 13.028 -0.579 16.255 1.00 87.19 287 ASP A N 1
ATOM 2264 C CA . ASP A 1 287 ? 11.935 -0.005 17.050 1.00 87.19 287 ASP A CA 1
ATOM 2265 C C . ASP A 1 287 ? 10.743 -0.974 17.135 1.00 87.19 287 ASP A C 1
ATOM 2267 O O . ASP A 1 287 ? 10.218 -1.232 18.218 1.00 87.19 287 ASP A O 1
ATOM 2271 N N . LEU A 1 288 ? 10.358 -1.598 16.015 1.00 85.19 288 LEU A N 1
ATOM 2272 C CA . LEU A 1 288 ? 9.328 -2.645 15.973 1.00 85.19 288 LEU A CA 1
ATOM 2273 C C . LEU A 1 288 ? 9.698 -3.868 16.823 1.00 85.19 288 LEU A C 1
ATOM 2275 O O . LEU A 1 288 ? 8.855 -4.397 17.549 1.00 85.19 288 LEU A O 1
ATOM 2279 N N . GLN A 1 289 ? 10.955 -4.312 16.763 1.00 85.19 289 GLN A N 1
ATOM 2280 C CA . GLN A 1 289 ? 11.465 -5.415 17.579 1.00 85.19 289 GLN A CA 1
ATOM 2281 C C . GLN A 1 289 ? 11.413 -5.070 19.077 1.00 85.19 289 GLN A C 1
ATOM 2283 O O . GLN A 1 289 ? 11.027 -5.915 19.883 1.00 85.19 289 GLN A O 1
ATOM 2288 N N . GLN A 1 290 ? 11.764 -3.836 19.447 1.00 84.12 290 GLN A N 1
ATOM 2289 C CA . GLN A 1 290 ? 11.746 -3.353 20.827 1.00 84.12 290 GLN A CA 1
ATOM 2290 C C . GLN A 1 290 ? 10.317 -3.207 21.362 1.00 84.12 290 GLN A C 1
ATOM 2292 O O . GLN A 1 290 ? 10.029 -3.614 22.485 1.00 84.12 290 GLN A O 1
ATOM 2297 N N . MET A 1 291 ? 9.391 -2.713 20.540 1.00 78.50 291 MET A N 1
ATOM 2298 C CA . MET A 1 291 ? 7.963 -2.702 20.865 1.00 78.50 291 MET A CA 1
ATOM 2299 C C . MET A 1 291 ? 7.422 -4.123 21.058 1.00 78.50 291 MET A C 1
ATOM 2301 O O . MET A 1 291 ? 6.625 -4.370 21.961 1.00 78.50 291 MET A O 1
ATOM 2305 N N . ARG A 1 292 ? 7.888 -5.080 20.248 1.00 78.50 292 ARG A N 1
ATOM 2306 C CA . ARG A 1 292 ? 7.494 -6.488 20.353 1.00 78.50 292 ARG A CA 1
ATOM 2307 C C . ARG A 1 292 ? 8.067 -7.181 21.590 1.00 78.50 292 ARG A C 1
ATOM 2309 O O . ARG A 1 292 ? 7.384 -8.028 22.154 1.00 78.50 292 ARG A O 1
ATOM 2316 N N . SER A 1 293 ? 9.286 -6.849 22.015 1.00 75.31 293 SER A N 1
ATOM 2317 C CA . SER A 1 293 ? 9.885 -7.401 23.240 1.00 75.31 293 SER A CA 1
ATOM 2318 C C . SER A 1 293 ? 9.361 -6.739 24.518 1.00 75.31 293 SER A C 1
ATOM 2320 O O . SER A 1 293 ? 9.352 -7.381 25.564 1.00 75.31 293 SER A O 1
ATOM 2322 N N . ALA A 1 294 ? 8.890 -5.491 24.436 1.00 72.25 294 ALA A N 1
ATOM 2323 C CA . ALA A 1 294 ? 8.208 -4.791 25.525 1.00 72.25 294 ALA A CA 1
ATOM 2324 C C . ALA A 1 294 ? 6.716 -5.161 25.654 1.00 72.25 294 ALA A C 1
ATOM 2326 O O . ALA A 1 294 ? 6.088 -4.835 26.662 1.00 72.25 294 ALA A O 1
ATOM 2327 N N . ALA A 1 295 ? 6.136 -5.840 24.657 1.00 53.38 295 ALA A N 1
ATOM 2328 C CA . ALA A 1 295 ? 4.756 -6.303 24.709 1.00 53.38 295 ALA A CA 1
ATOM 2329 C C . ALA A 1 295 ? 4.619 -7.497 25.680 1.00 53.38 295 ALA A C 1
ATOM 2331 O O . ALA A 1 295 ? 5.316 -8.504 25.515 1.00 53.38 295 ALA A O 1
ATOM 2332 N N . PRO A 1 296 ? 3.717 -7.437 26.679 1.00 56.06 296 PRO A N 1
ATOM 2333 C CA . PRO A 1 296 ? 3.485 -8.559 27.579 1.00 56.06 296 PRO A CA 1
ATOM 2334 C C . PRO A 1 296 ? 2.973 -9.771 26.794 1.00 56.06 296 PRO A C 1
ATOM 2336 O O . PRO A 1 296 ? 2.031 -9.682 26.005 1.00 56.06 296 PRO A O 1
ATOM 2339 N N . THR A 1 297 ? 3.602 -10.925 27.018 1.00 51.75 297 THR A N 1
ATOM 2340 C CA . THR A 1 297 ? 3.203 -12.211 26.439 1.00 51.75 297 THR A CA 1
ATOM 2341 C C . THR A 1 297 ? 1.921 -12.678 27.128 1.00 51.75 297 THR A C 1
ATOM 2343 O O . THR A 1 297 ? 1.945 -13.438 28.093 1.00 51.75 297 THR A O 1
ATOM 2346 N N . VAL A 1 298 ? 0.772 -12.190 26.661 1.00 48.59 298 VAL A N 1
ATOM 2347 C CA . VAL A 1 298 ? -0.527 -12.721 27.079 1.00 48.59 298 VAL A CA 1
ATOM 2348 C C . VAL A 1 298 ? -0.679 -14.097 26.437 1.00 48.59 298 VAL A C 1
ATOM 2350 O O . VAL A 1 298 ? -0.866 -14.234 25.228 1.00 48.59 298 VAL A O 1
ATOM 2353 N N . VAL A 1 299 ? -0.534 -15.137 27.256 1.00 48.88 299 VAL A N 1
ATOM 2354 C CA . VAL A 1 299 ? -0.790 -16.524 26.870 1.00 48.88 299 VAL A CA 1
ATOM 2355 C C . VAL A 1 299 ? -2.253 -16.628 26.444 1.00 48.88 299 VAL A C 1
ATOM 2357 O O . VAL A 1 299 ? -3.162 -16.411 27.244 1.00 48.88 299 VAL A O 1
ATOM 2360 N N . VAL A 1 300 ? -2.469 -16.951 25.169 1.00 49.06 300 VAL A N 1
ATOM 2361 C CA . VAL A 1 300 ? -3.771 -17.117 24.509 1.00 49.06 300 VAL A CA 1
ATOM 2362 C C . VAL A 1 300 ? -4.544 -18.275 25.153 1.00 49.06 300 VAL A C 1
ATOM 2364 O O . VAL A 1 300 ? -4.554 -19.399 24.660 1.00 49.06 300 VAL A O 1
ATOM 2367 N N . LYS A 1 301 ? -5.181 -18.013 26.295 1.00 49.97 301 LYS A N 1
ATOM 2368 C CA . LYS A 1 301 ? -6.175 -18.897 26.924 1.00 49.97 301 LYS A CA 1
ATOM 2369 C C . LYS A 1 301 ? -7.574 -18.264 26.947 1.00 49.97 301 LYS A C 1
ATOM 2371 O O . LYS A 1 301 ? -8.553 -18.984 27.094 1.00 49.97 301 LYS A O 1
ATOM 2376 N N . GLU A 1 302 ? -7.681 -16.954 26.710 1.00 50.12 302 GLU A N 1
ATOM 2377 C CA . GLU A 1 302 ? -8.945 -16.191 26.737 1.00 50.12 302 GLU A CA 1
ATOM 2378 C C . GLU A 1 302 ? -9.767 -16.224 25.439 1.00 50.12 302 GLU A C 1
ATOM 2380 O O . GLU A 1 302 ? -10.968 -15.944 25.460 1.00 50.12 302 GLU A O 1
ATOM 2385 N N . VAL A 1 303 ? -9.164 -16.576 24.298 1.00 49.97 303 VAL A N 1
ATOM 2386 C CA . VAL A 1 303 ? -9.881 -16.537 23.009 1.00 49.97 303 VAL A CA 1
ATOM 2387 C C . VAL A 1 303 ? -10.916 -17.666 22.916 1.00 49.97 303 VAL A C 1
ATOM 2389 O O . VAL A 1 303 ? -12.018 -17.457 22.414 1.00 49.97 303 VAL A O 1
ATOM 2392 N N . VAL A 1 304 ? -10.634 -18.847 23.477 1.00 49.59 304 VAL A N 1
ATOM 2393 C CA . VAL A 1 304 ? -11.574 -19.986 23.432 1.00 49.59 304 VAL A CA 1
ATOM 2394 C C . VAL A 1 304 ? -12.761 -19.786 24.387 1.00 49.59 304 VAL A C 1
ATOM 2396 O O . VAL A 1 304 ? -13.888 -20.136 24.043 1.00 49.59 304 VAL A O 1
ATOM 2399 N N . THR A 1 305 ? -12.557 -19.159 25.550 1.00 51.31 305 THR A N 1
ATOM 2400 C CA . THR A 1 305 ? -13.642 -18.851 26.499 1.00 51.31 305 THR A CA 1
ATOM 2401 C C . THR A 1 305 ? -14.526 -17.696 26.027 1.00 51.31 305 THR A C 1
ATOM 2403 O O . THR A 1 305 ? -15.747 -17.793 26.138 1.00 51.31 305 THR A O 1
ATOM 2406 N N . SER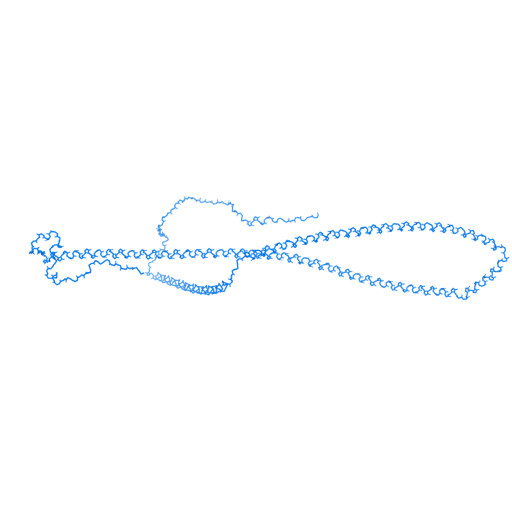 A 1 306 ? -13.958 -16.652 25.412 1.00 52.00 306 SER A N 1
ATOM 2407 C CA . SER A 1 306 ? -14.752 -15.539 24.859 1.00 52.00 306 SER A CA 1
ATOM 2408 C C . SER A 1 306 ? -15.643 -15.962 23.687 1.00 52.00 306 SER A C 1
ATOM 2410 O O . SER A 1 306 ? -16.764 -15.475 23.557 1.00 52.00 306 SER A O 1
ATOM 2412 N N . THR A 1 307 ? -15.195 -16.916 22.864 1.00 54.47 307 THR A N 1
ATOM 2413 C CA . THR A 1 307 ? -15.987 -17.394 21.716 1.00 54.47 307 THR A CA 1
ATOM 2414 C C . THR A 1 307 ? -17.210 -18.214 22.159 1.00 54.47 307 THR A C 1
ATOM 2416 O O . THR A 1 307 ? -18.275 -18.115 21.552 1.00 54.47 307 THR A O 1
ATOM 2419 N N . ASN A 1 308 ? -17.096 -18.977 23.253 1.00 57.84 308 ASN A N 1
ATOM 2420 C CA . ASN A 1 308 ? -18.219 -19.734 23.821 1.00 57.84 308 ASN A CA 1
ATOM 2421 C C . ASN A 1 308 ? -19.241 -18.830 24.522 1.00 57.84 308 ASN A C 1
ATOM 2423 O O . ASN A 1 308 ? -20.444 -19.055 24.394 1.00 57.84 308 ASN A O 1
ATOM 2427 N N . ASN A 1 309 ? -18.775 -17.782 25.207 1.00 63.34 309 ASN A N 1
ATOM 2428 C CA . ASN A 1 309 ? -19.658 -16.806 25.845 1.00 63.34 309 ASN A CA 1
ATOM 2429 C C . ASN A 1 309 ? -20.451 -15.995 24.811 1.00 63.34 309 ASN A C 1
ATOM 2431 O O . ASN A 1 309 ? -21.640 -15.765 25.010 1.00 63.34 309 ASN A O 1
ATOM 2435 N N . ASN A 1 310 ? -19.840 -15.641 23.675 1.00 63.97 310 ASN A N 1
ATOM 2436 C CA . ASN A 1 310 ? -20.547 -14.952 22.594 1.00 63.97 310 ASN A CA 1
ATOM 2437 C C . ASN A 1 310 ? -21.642 -15.818 21.958 1.00 63.97 310 ASN A C 1
ATOM 2439 O O . ASN A 1 310 ? -22.747 -15.328 21.772 1.00 63.97 310 ASN A O 1
ATOM 2443 N N . LYS A 1 311 ? -21.401 -17.116 21.727 1.00 69.44 311 LYS A N 1
ATOM 2444 C CA . LYS A 1 311 ? -22.450 -18.033 21.237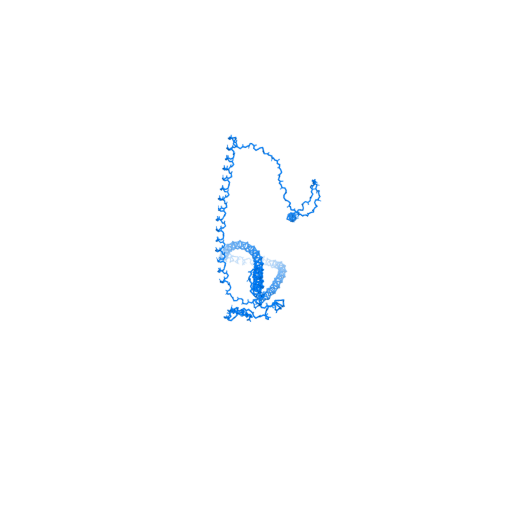 1.00 69.44 311 LYS A CA 1
ATOM 2445 C C . LYS A 1 311 ? -23.615 -18.204 22.216 1.00 69.44 311 LYS A C 1
ATOM 2447 O O . LYS A 1 311 ? -24.760 -18.332 21.793 1.00 69.44 311 LYS A O 1
ATOM 2452 N N . ALA A 1 312 ? -23.332 -18.225 23.519 1.00 72.94 312 ALA A N 1
ATOM 2453 C CA . ALA A 1 312 ? -24.372 -18.302 24.543 1.00 72.94 312 ALA A CA 1
ATOM 2454 C C . ALA A 1 312 ? -25.206 -17.010 24.606 1.00 72.94 312 ALA A C 1
ATOM 2456 O O . ALA A 1 312 ? -26.425 -17.072 24.745 1.00 72.94 312 ALA A O 1
ATOM 2457 N N . LEU A 1 313 ? -24.558 -15.851 24.451 1.00 73.88 313 LEU A N 1
ATOM 2458 C CA . LEU A 1 313 ? -25.229 -14.553 24.378 1.00 73.88 313 LEU A CA 1
ATOM 2459 C C . LEU A 1 313 ? -26.057 -14.403 23.094 1.00 73.88 313 LEU A C 1
ATOM 2461 O O . LEU A 1 313 ? -27.175 -13.907 23.162 1.00 73.88 313 LEU A O 1
ATOM 2465 N N . GLU A 1 314 ? -25.565 -14.882 21.950 1.00 75.50 314 GLU A N 1
ATOM 2466 C CA . GLU A 1 314 ? -26.319 -14.910 20.688 1.00 75.50 314 GLU A CA 1
ATOM 2467 C C . GLU A 1 314 ? -27.604 -15.744 20.814 1.00 75.50 314 GLU A C 1
ATOM 2469 O O . GLU A 1 314 ? -28.682 -15.262 20.467 1.00 75.50 314 GLU A O 1
ATOM 2474 N N . GLY A 1 315 ? -27.527 -16.944 21.404 1.00 81.06 315 GLY A N 1
ATOM 2475 C CA . GLY A 1 315 ? -28.711 -17.781 21.637 1.00 81.06 315 GLY A CA 1
ATOM 2476 C C . GLY A 1 315 ? -29.727 -17.155 22.602 1.00 81.06 315 GLY A C 1
ATOM 2477 O O . GLY A 1 315 ? -30.937 -17.303 22.427 1.00 81.06 315 GLY A O 1
ATOM 2478 N N . GLU A 1 316 ? -29.256 -16.409 23.602 1.00 85.38 316 GLU A N 1
ATOM 2479 C CA . GLU A 1 316 ? -30.127 -15.699 24.542 1.00 85.38 316 GLU A CA 1
ATOM 2480 C C . GLU A 1 316 ? -30.809 -14.481 23.897 1.00 85.38 316 GLU A C 1
ATOM 2482 O O . GLU A 1 316 ? -31.993 -14.232 24.136 1.00 85.38 316 GLU A O 1
ATOM 2487 N N . VAL A 1 317 ? -30.105 -13.761 23.017 1.00 84.94 317 VAL A N 1
ATOM 2488 C CA . VAL A 1 317 ? -30.676 -12.662 22.223 1.00 84.94 317 VAL A CA 1
ATOM 2489 C C . VAL A 1 317 ? -31.750 -13.181 21.266 1.00 84.94 317 VAL A C 1
ATOM 2491 O O . VAL A 1 317 ? -32.822 -12.579 21.174 1.00 84.94 317 VAL A O 1
ATOM 2494 N N . GLU A 1 318 ? -31.528 -14.316 20.601 1.00 85.56 318 GLU A N 1
ATOM 2495 C CA . GLU A 1 318 ? -32.544 -14.939 19.741 1.00 85.56 318 GLU A CA 1
ATOM 2496 C C . GLU A 1 318 ? -33.789 -15.351 20.540 1.00 85.56 318 GLU A C 1
ATOM 2498 O O . GLU A 1 318 ? -34.921 -15.071 20.131 1.00 85.56 318 GLU A O 1
ATOM 2503 N N . ARG A 1 319 ? -33.595 -15.943 21.725 1.00 91.19 319 ARG A N 1
ATOM 2504 C CA . ARG A 1 319 ? -34.687 -16.343 22.622 1.00 91.19 319 ARG A CA 1
ATOM 2505 C C . ARG A 1 319 ? -35.517 -15.147 23.085 1.00 91.19 319 ARG A C 1
ATOM 2507 O O . ARG A 1 319 ? -36.745 -15.189 23.004 1.00 91.19 319 ARG A O 1
ATOM 2514 N N . LEU A 1 320 ? -34.868 -14.079 23.551 1.00 88.12 320 LEU A N 1
ATOM 2515 C CA . LEU A 1 320 ? -35.550 -12.858 23.990 1.00 88.12 320 LEU A CA 1
ATOM 2516 C C . LEU A 1 320 ? -36.286 -12.178 22.833 1.00 88.12 320 LEU A C 1
ATOM 2518 O O . LEU A 1 320 ? -37.420 -11.737 23.010 1.00 88.12 320 LEU A O 1
ATOM 2522 N N . THR A 1 321 ? -35.697 -12.173 21.637 1.00 89.25 321 THR A N 1
ATOM 2523 C CA . THR A 1 321 ? -36.343 -11.655 20.422 1.00 89.25 321 THR A CA 1
ATOM 2524 C C . THR A 1 321 ? -37.637 -12.410 20.111 1.00 89.25 321 THR A C 1
ATOM 2526 O O . THR A 1 321 ? -38.658 -11.795 19.802 1.00 89.25 321 THR A O 1
ATOM 2529 N N . HIS A 1 322 ? -37.634 -13.739 20.255 1.00 89.19 322 HIS A N 1
ATOM 2530 C CA . HIS A 1 322 ? -38.828 -14.554 20.035 1.00 89.19 322 HIS A CA 1
ATOM 2531 C C . HIS A 1 322 ? -39.927 -14.281 21.074 1.00 89.19 322 HIS A C 1
ATOM 2533 O O . HIS A 1 322 ? -41.103 -14.182 20.726 1.00 89.19 322 HIS A O 1
ATOM 2539 N N . VAL A 1 323 ? -39.549 -14.094 22.343 1.00 90.81 323 VAL A N 1
ATOM 2540 C CA . VAL A 1 323 ? -40.489 -13.749 23.424 1.00 90.81 323 VAL A CA 1
ATOM 2541 C C . VAL A 1 323 ? -41.116 -12.373 23.201 1.00 90.81 323 VAL A C 1
ATOM 2543 O O . VAL A 1 323 ? -42.323 -12.223 23.382 1.00 90.81 323 VAL A O 1
ATOM 2546 N N . VAL A 1 324 ? -40.331 -11.378 22.777 1.00 89.88 324 VAL A N 1
ATOM 2547 C CA . VAL A 1 324 ? -40.850 -10.041 22.449 1.00 89.88 324 VAL A CA 1
ATOM 2548 C C . VAL A 1 324 ? -41.843 -10.122 21.291 1.00 89.88 324 VAL A C 1
ATOM 2550 O O . VAL A 1 324 ? -42.961 -9.635 21.424 1.00 89.88 324 VAL A O 1
ATOM 2553 N N . ALA A 1 325 ? -41.503 -10.833 20.213 1.00 89.00 325 ALA A N 1
ATOM 2554 C CA . ALA A 1 325 ? -42.411 -11.018 19.080 1.00 89.00 325 ALA A CA 1
ATOM 2555 C C . ALA A 1 325 ? -43.728 -11.714 19.480 1.00 89.00 325 ALA A C 1
ATOM 2557 O O . ALA A 1 325 ? -44.804 -11.336 19.013 1.00 89.00 325 ALA A O 1
ATOM 2558 N N . GLN A 1 326 ? -43.664 -12.704 20.376 1.00 90.56 326 GLN A N 1
ATOM 2559 C CA . GLN A 1 326 ? -44.853 -13.367 20.915 1.00 90.56 326 GLN A CA 1
ATOM 2560 C C . GLN A 1 326 ? -45.711 -12.405 21.752 1.00 90.56 326 GLN A C 1
ATOM 2562 O O . GLN A 1 326 ? -46.938 -12.412 21.644 1.00 90.56 326 GLN A O 1
ATOM 2567 N N . LYS A 1 327 ? -45.078 -11.557 22.569 1.00 90.06 327 LYS A N 1
ATOM 2568 C CA . LYS A 1 327 ? -45.777 -10.557 23.386 1.00 90.06 327 LYS A CA 1
ATOM 2569 C C . LYS A 1 327 ? -46.409 -9.457 22.537 1.00 90.06 327 LYS A C 1
ATOM 2571 O O . LYS A 1 327 ? -47.527 -9.049 22.835 1.00 90.06 327 LYS A O 1
ATOM 2576 N N . ASP A 1 328 ? -45.773 -9.054 21.444 1.00 91.06 328 ASP A N 1
ATOM 2577 C CA . ASP A 1 328 ? -46.350 -8.099 20.494 1.00 91.06 328 ASP A CA 1
ATOM 2578 C C . ASP A 1 328 ? -47.599 -8.659 19.796 1.00 91.06 328 ASP A C 1
ATOM 2580 O O . ASP A 1 328 ? -48.590 -7.944 19.634 1.00 91.06 328 ASP A O 1
ATOM 2584 N N . GLN A 1 329 ? -47.607 -9.949 19.442 1.00 92.31 329 GLN A N 1
ATOM 2585 C CA . GLN A 1 329 ? -48.809 -10.610 18.917 1.00 92.31 329 GLN A CA 1
ATOM 2586 C C . GLN A 1 329 ? -49.943 -10.652 19.951 1.00 92.31 329 GLN A C 1
ATOM 2588 O O . GLN A 1 329 ? -51.100 -10.394 19.613 1.00 92.31 329 GLN A O 1
ATOM 2593 N N . GLU A 1 330 ? -49.624 -10.937 21.214 1.00 91.19 330 GLU A N 1
ATOM 2594 C CA . GLU A 1 330 ? -50.600 -10.941 22.309 1.00 91.19 330 GLU A CA 1
ATOM 2595 C C . GLU A 1 330 ? -51.199 -9.541 22.531 1.00 91.19 330 GLU A C 1
ATOM 2597 O O . GLU A 1 330 ? -52.418 -9.395 22.647 1.00 91.19 330 GLU A O 1
ATOM 2602 N N . ILE A 1 331 ? -50.368 -8.494 22.492 1.00 91.12 331 ILE A N 1
ATOM 2603 C CA . ILE A 1 331 ? -50.814 -7.098 22.579 1.00 91.12 331 ILE A CA 1
ATOM 2604 C C . ILE A 1 331 ? -51.735 -6.744 21.407 1.00 91.12 331 ILE A C 1
ATOM 2606 O O . ILE A 1 331 ? -52.785 -6.140 21.628 1.00 91.12 331 ILE A O 1
ATOM 2610 N N . GLN A 1 332 ? -51.397 -7.138 20.177 1.00 90.19 332 GLN A N 1
ATOM 2611 C CA . GLN A 1 332 ? -52.254 -6.882 19.015 1.00 90.19 332 GLN A CA 1
ATOM 2612 C C . GLN A 1 332 ? -53.623 -7.556 19.145 1.00 90.19 332 GLN A C 1
ATOM 2614 O O . GLN A 1 332 ? -54.647 -6.929 18.866 1.00 90.19 332 GLN A O 1
ATOM 2619 N N . LEU A 1 333 ? -53.666 -8.808 19.606 1.00 91.81 333 LEU A N 1
ATOM 2620 C CA . LEU A 1 333 ? -54.923 -9.525 19.837 1.00 91.81 333 LEU A CA 1
ATOM 2621 C C . LEU A 1 333 ? -55.770 -8.850 20.922 1.00 91.81 333 LEU A C 1
ATOM 2623 O O . LEU A 1 333 ? -56.982 -8.688 20.752 1.00 91.81 333 LEU A O 1
ATOM 2627 N N . LEU A 1 334 ? -55.142 -8.403 22.011 1.00 91.56 334 LEU A N 1
ATOM 2628 C CA . LEU A 1 334 ? -55.827 -7.662 23.070 1.00 91.56 334 LEU A CA 1
ATOM 2629 C C . LEU A 1 334 ? -56.373 -6.326 22.558 1.00 91.56 334 LEU A C 1
ATOM 2631 O O . LEU A 1 334 ? -57.531 -6.006 22.817 1.00 91.56 334 LEU A O 1
ATOM 2635 N N . GLN A 1 335 ? -55.598 -5.577 21.773 1.00 88.06 335 GLN A N 1
ATOM 2636 C CA . GLN A 1 335 ? -56.051 -4.323 21.165 1.00 88.06 335 GLN A CA 1
ATOM 2637 C C . GLN A 1 335 ? -57.245 -4.536 20.227 1.00 88.06 335 GLN A C 1
ATOM 2639 O O . GLN A 1 335 ? -58.220 -3.786 20.299 1.00 88.06 335 GLN A O 1
ATOM 2644 N N . GLN A 1 336 ? -57.213 -5.574 19.387 1.00 87.50 336 GLN A N 1
ATOM 2645 C CA . GLN A 1 336 ? -58.335 -5.926 18.510 1.00 87.50 336 GLN A CA 1
ATOM 2646 C C . GLN A 1 336 ? -59.581 -6.321 19.308 1.00 87.50 336 GLN A C 1
ATOM 2648 O O . GLN A 1 336 ? -60.689 -5.908 18.965 1.00 87.50 336 GLN A O 1
ATOM 2653 N N . THR A 1 337 ? -59.402 -7.078 20.391 1.00 88.81 337 THR A N 1
ATOM 2654 C CA . THR A 1 337 ? -60.501 -7.509 21.265 1.00 88.81 337 THR A CA 1
ATOM 2655 C C . THR A 1 337 ? -61.140 -6.314 21.964 1.00 88.81 337 THR A C 1
ATOM 2657 O O . THR A 1 337 ? -62.352 -6.136 21.881 1.00 88.81 337 THR A O 1
ATOM 2660 N N . VAL A 1 338 ? -60.334 -5.433 22.564 1.00 91.00 338 VAL A N 1
ATOM 2661 C CA . VAL A 1 338 ? -60.821 -4.204 23.206 1.00 91.00 338 VAL A CA 1
ATOM 2662 C C . VAL A 1 338 ? -61.524 -3.300 22.195 1.00 91.00 338 VAL A C 1
ATOM 2664 O O . VAL A 1 338 ? -62.591 -2.763 22.491 1.00 91.00 338 VAL A O 1
ATOM 2667 N N . HIS A 1 339 ? -60.974 -3.147 20.988 1.00 87.69 339 HIS A N 1
ATOM 2668 C CA . HIS A 1 339 ? -61.610 -2.356 19.937 1.00 87.69 339 HIS A CA 1
ATOM 2669 C C . HIS A 1 339 ? -62.971 -2.939 19.536 1.00 87.69 339 HIS A C 1
ATOM 2671 O O . HIS A 1 339 ? -63.958 -2.206 19.462 1.00 87.69 339 HIS A O 1
ATOM 2677 N N . ARG A 1 340 ? -63.047 -4.260 19.342 1.00 90.88 340 ARG A N 1
ATOM 2678 C CA . ARG A 1 340 ? -64.294 -4.962 19.033 1.00 90.88 340 ARG A CA 1
ATOM 2679 C C . ARG A 1 340 ? -65.327 -4.793 20.146 1.00 90.88 340 ARG A C 1
ATOM 2681 O O . ARG A 1 340 ? -66.454 -4.410 19.854 1.00 90.88 340 ARG A O 1
ATOM 2688 N N . GLU A 1 341 ? -64.952 -5.023 21.402 1.00 88.94 341 GLU A N 1
ATOM 2689 C CA . GLU A 1 341 ? -65.861 -4.851 22.541 1.00 88.94 341 GLU A CA 1
ATOM 2690 C C . GLU A 1 341 ? -66.333 -3.403 22.685 1.00 88.94 341 GLU A C 1
ATOM 2692 O O . GLU A 1 341 ? -67.503 -3.154 22.976 1.00 88.94 341 GLU A O 1
ATOM 2697 N N . CYS A 1 342 ? -65.449 -2.431 22.450 1.00 88.31 342 CYS A N 1
ATOM 2698 C CA . CYS A 1 342 ? -65.804 -1.017 22.460 1.00 88.31 342 CYS A CA 1
ATOM 2699 C C . CYS A 1 342 ? -66.838 -0.700 21.368 1.00 88.31 342 CYS A C 1
ATOM 2701 O O . CYS A 1 342 ? -67.848 -0.045 21.638 1.00 88.31 342 CYS A O 1
ATOM 2703 N N . MET A 1 343 ? -66.642 -1.224 20.155 1.00 87.56 343 MET A N 1
ATOM 2704 C CA . MET A 1 343 ? -67.585 -1.071 19.043 1.00 87.56 343 MET A CA 1
ATOM 2705 C C . MET A 1 343 ? -68.922 -1.770 19.314 1.00 87.56 343 MET A C 1
ATOM 2707 O O . MET A 1 343 ? -69.975 -1.194 19.045 1.00 87.56 343 MET A O 1
ATOM 2711 N N . GLU A 1 344 ? -68.908 -2.973 19.891 1.00 88.44 344 GLU A N 1
ATOM 2712 C CA . GLU A 1 344 ? -70.118 -3.710 20.271 1.00 88.44 344 GLU A CA 1
ATOM 2713 C C . GLU A 1 344 ? -70.897 -2.980 21.376 1.00 88.44 344 GLU A C 1
ATOM 2715 O O . GLU A 1 344 ? -72.111 -2.805 21.253 1.00 88.44 344 GLU A O 1
ATOM 2720 N N . ARG A 1 345 ? -70.213 -2.462 22.408 1.00 85.62 345 ARG A N 1
ATOM 2721 C CA . ARG A 1 345 ? -70.830 -1.630 23.457 1.00 85.62 345 ARG A CA 1
ATOM 2722 C C . ARG A 1 345 ? -71.388 -0.330 22.893 1.00 85.62 345 ARG A C 1
ATOM 2724 O O . ARG A 1 345 ? -72.510 0.035 23.225 1.00 85.62 345 ARG A O 1
ATOM 2731 N N . THR A 1 346 ? -70.657 0.341 22.007 1.00 80.06 346 THR A N 1
ATOM 2732 C CA . THR A 1 346 ? -71.114 1.586 21.368 1.00 80.06 346 THR A CA 1
ATOM 2733 C C . THR A 1 346 ? -72.333 1.329 20.485 1.00 80.06 346 THR A C 1
ATOM 2735 O O . THR A 1 346 ? -73.320 2.052 20.572 1.00 80.06 346 THR A O 1
ATOM 2738 N N . SER A 1 347 ? -72.318 0.248 19.700 1.00 81.81 347 SER A N 1
ATOM 2739 C CA . SER A 1 347 ? -73.460 -0.181 18.888 1.00 81.81 347 SER A CA 1
ATOM 2740 C C . SER A 1 347 ? -74.674 -0.546 19.747 1.00 81.81 347 SER A C 1
ATOM 2742 O O . SER A 1 347 ? -75.802 -0.199 19.402 1.00 81.81 347 SER A O 1
ATOM 2744 N N . MET A 1 348 ? -74.464 -1.213 20.885 1.00 82.50 348 MET A N 1
ATOM 2745 C CA . MET A 1 348 ? -75.529 -1.538 21.835 1.00 82.50 348 MET A CA 1
ATOM 2746 C C . MET A 1 348 ? -76.127 -0.277 22.466 1.00 82.50 348 MET A C 1
ATOM 2748 O O . MET A 1 348 ? -77.348 -0.136 22.484 1.00 82.50 348 MET A O 1
ATOM 2752 N N . LEU A 1 349 ? -75.289 0.659 22.917 1.00 81.50 349 LEU A N 1
ATOM 2753 C CA . LEU A 1 349 ? -75.732 1.950 23.446 1.00 81.50 349 LEU A CA 1
ATOM 2754 C C . LEU A 1 349 ? -76.515 2.744 22.394 1.00 81.50 349 LEU A C 1
ATOM 2756 O O . LEU A 1 349 ? -77.543 3.333 22.718 1.00 81.50 349 LEU A O 1
ATOM 2760 N N . GLU A 1 350 ? -76.096 2.697 21.130 1.00 80.38 350 GLU A N 1
ATOM 2761 C CA . GLU A 1 350 ? -76.796 3.359 20.027 1.00 80.38 350 GLU A CA 1
ATOM 2762 C C . GLU A 1 350 ? -78.155 2.719 19.716 1.00 80.38 350 GLU A C 1
ATOM 2764 O O . GLU A 1 350 ? -79.145 3.420 19.497 1.00 80.38 350 GLU A O 1
ATOM 2769 N N . LYS A 1 351 ? -78.249 1.384 19.784 1.00 82.88 351 LYS A N 1
ATOM 2770 C CA . LYS A 1 351 ? -79.526 0.658 19.685 1.00 82.88 351 LYS A CA 1
ATOM 2771 C C . LYS A 1 351 ? -80.457 0.989 20.851 1.00 82.88 351 LYS A C 1
ATOM 2773 O O . LYS A 1 351 ? -81.650 1.185 20.635 1.00 82.88 351 LYS A O 1
ATOM 2778 N N . MET A 1 352 ? -79.929 1.086 22.071 1.00 76.94 352 MET A N 1
ATOM 2779 C CA . MET A 1 352 ? -80.705 1.456 23.260 1.00 76.94 352 MET A CA 1
ATOM 2780 C C . MET A 1 352 ? -81.181 2.918 23.221 1.00 76.94 352 MET A C 1
ATOM 2782 O O . MET A 1 352 ? -82.312 3.189 23.629 1.00 76.94 352 MET A O 1
ATOM 2786 N N . ARG A 1 353 ? -80.371 3.843 22.682 1.00 77.81 353 ARG A N 1
ATOM 2787 C CA . ARG A 1 353 ? -80.782 5.229 22.387 1.00 77.81 353 ARG A CA 1
ATOM 2788 C C . ARG A 1 353 ? -81.873 5.280 21.319 1.00 77.81 353 ARG A C 1
ATOM 2790 O O . ARG A 1 353 ? -82.921 5.875 21.541 1.00 77.81 353 ARG A O 1
ATOM 2797 N N . SER A 1 354 ? -81.689 4.560 20.212 1.00 76.50 354 SER A N 1
ATOM 2798 C CA . SER A 1 354 ? -82.679 4.473 19.125 1.00 76.50 354 SER A CA 1
ATOM 2799 C C . SER A 1 354 ? -84.018 3.879 19.586 1.00 76.50 354 SER A C 1
ATOM 2801 O O . SER A 1 354 ? -85.076 4.262 19.093 1.00 76.50 354 SER A O 1
ATOM 2803 N N . ALA A 1 355 ? -83.986 2.972 20.566 1.00 78.12 355 ALA A N 1
ATOM 2804 C CA . ALA A 1 355 ? -85.169 2.393 21.198 1.00 78.12 355 ALA A CA 1
ATOM 2805 C C . ALA A 1 355 ? -85.803 3.287 22.291 1.00 78.12 355 ALA A C 1
ATOM 2807 O O . ALA A 1 355 ? -86.764 2.855 22.925 1.00 78.12 355 ALA A O 1
ATOM 2808 N N . LYS A 1 356 ? -85.289 4.510 22.526 1.00 70.38 356 LYS A N 1
ATOM 2809 C CA . LYS A 1 356 ? -85.718 5.455 23.585 1.00 70.38 356 LYS A CA 1
ATOM 2810 C C . LYS A 1 356 ? -85.654 4.884 25.010 1.00 70.38 356 LYS A C 1
ATOM 2812 O O . LYS A 1 356 ? -86.372 5.338 25.897 1.00 70.38 356 LYS A O 1
ATOM 2817 N N . ILE A 1 357 ? -84.799 3.884 25.230 1.00 71.12 357 ILE A N 1
ATOM 2818 C CA . ILE A 1 357 ? -84.597 3.250 26.543 1.00 71.12 357 ILE A CA 1
ATOM 2819 C C . ILE A 1 357 ? -83.605 4.066 27.384 1.00 71.12 357 ILE A C 1
ATOM 2821 O O . ILE A 1 357 ? -83.725 4.121 28.605 1.00 71.12 357 ILE A O 1
ATOM 2825 N N . LEU A 1 358 ? -82.629 4.710 26.737 1.00 57.84 358 LEU A N 1
ATOM 2826 C CA . LEU A 1 358 ? -81.668 5.604 27.386 1.00 57.84 358 LEU A CA 1
ATOM 2827 C C . LEU A 1 358 ? -82.055 7.075 27.155 1.00 57.84 358 LEU A C 1
ATOM 2829 O O . LEU A 1 358 ? -82.514 7.396 26.059 1.00 57.84 358 LEU A O 1
ATOM 2833 N N . PRO A 1 359 ? -81.849 7.972 28.140 1.00 61.59 359 PRO A N 1
ATOM 2834 C CA . PRO A 1 359 ? -82.049 9.407 27.952 1.00 61.59 359 PRO A CA 1
ATOM 2835 C C . PRO A 1 359 ? -81.134 9.948 26.845 1.00 61.59 359 PRO A C 1
ATOM 2837 O O . PRO A 1 359 ? -79.963 9.561 26.778 1.00 61.59 359 PRO A O 1
ATOM 2840 N N . ASP A 1 360 ? -81.641 10.867 26.017 1.00 50.62 360 ASP A N 1
ATOM 2841 C CA . ASP A 1 360 ? -80.823 11.604 25.049 1.00 50.62 360 ASP A CA 1
ATOM 2842 C C . ASP A 1 360 ? -79.778 12.424 25.807 1.00 50.62 360 ASP A C 1
ATOM 2844 O O . ASP A 1 360 ? -80.049 13.493 26.359 1.00 50.62 360 ASP A O 1
ATOM 2848 N N . MET A 1 361 ? -78.558 11.897 25.873 1.00 55.00 361 MET A N 1
ATOM 2849 C CA . MET A 1 361 ? -77.431 12.647 26.394 1.00 55.00 361 MET A CA 1
ATOM 2850 C C . MET A 1 361 ? -77.023 13.694 25.364 1.00 55.00 361 MET A C 1
ATOM 2852 O O . MET A 1 361 ? -76.293 13.411 24.416 1.00 55.00 361 MET A O 1
ATOM 2856 N N . VAL A 1 362 ? -77.486 14.920 25.592 1.00 48.00 362 VAL A N 1
ATOM 2857 C CA . VAL A 1 362 ? -76.896 16.132 25.028 1.00 48.00 362 VAL A CA 1
ATOM 2858 C C . VAL A 1 362 ? -75.403 16.109 25.357 1.00 48.00 362 VAL A C 1
ATOM 2860 O O . VAL A 1 362 ? -75.018 16.129 26.526 1.00 48.00 362 VAL A O 1
ATOM 2863 N N . THR A 1 363 ? -74.551 16.042 24.336 1.00 48.31 363 THR A N 1
ATOM 2864 C CA . THR A 1 363 ? -73.106 16.223 24.487 1.00 48.31 363 THR A CA 1
ATOM 2865 C C . THR A 1 363 ? -72.831 17.652 24.938 1.00 48.31 363 THR A C 1
ATOM 2867 O O . THR A 1 363 ? -72.691 18.567 24.128 1.00 48.31 363 THR A O 1
ATOM 2870 N N . THR A 1 364 ? -72.754 17.855 26.250 1.00 39.41 364 THR A N 1
ATOM 2871 C CA . THR A 1 364 ? -72.146 19.041 26.841 1.00 39.41 364 THR A CA 1
ATOM 2872 C C . THR A 1 364 ? -70.642 18.962 26.606 1.00 39.41 364 THR A C 1
ATOM 2874 O O . THR A 1 364 ? -69.921 18.261 27.314 1.00 39.41 364 THR A O 1
ATOM 2877 N N . HIS A 1 365 ? -70.157 19.677 25.594 1.00 49.84 365 HIS A N 1
ATOM 2878 C CA . HIS A 1 365 ? -68.765 20.108 25.564 1.00 49.84 365 HIS A CA 1
ATOM 2879 C C . HIS A 1 365 ? -68.544 21.012 26.781 1.00 49.84 365 HIS A C 1
ATOM 2881 O O . HIS A 1 365 ? -69.038 22.136 26.811 1.00 49.84 365 HIS A O 1
ATOM 2887 N N . GLY A 1 366 ? -67.858 20.517 27.809 1.00 42.59 366 GLY A N 1
ATOM 2888 C CA . GLY A 1 366 ? -67.595 21.326 28.991 1.00 42.59 366 GLY A CA 1
ATOM 2889 C C . GLY A 1 366 ? -66.881 20.575 30.102 1.00 42.59 366 GLY A C 1
ATOM 2890 O O . GLY A 1 366 ? -67.483 19.747 30.774 1.00 42.59 366 GLY A O 1
ATOM 2891 N N . SER A 1 367 ? -65.629 20.979 30.318 1.00 40.06 367 SER A N 1
ATOM 2892 C CA . SER A 1 367 ? -64.906 20.911 31.594 1.00 40.06 367 SER A CA 1
ATOM 2893 C C . SER A 1 367 ? -64.264 19.571 31.963 1.00 40.06 367 SER A C 1
ATOM 2895 O O . SER A 1 367 ? -64.818 18.742 32.679 1.00 40.06 367 SER A O 1
ATOM 2897 N N . SER A 1 368 ? -63.010 19.430 31.530 1.00 32.84 368 SER A N 1
ATOM 2898 C CA . SER A 1 368 ? -62.027 18.534 32.143 1.00 32.84 368 SER A CA 1
ATOM 2899 C C . SER A 1 368 ? -61.717 19.014 33.576 1.00 32.84 368 SER A C 1
ATOM 2901 O O . SER A 1 368 ? -61.475 20.215 33.744 1.00 32.84 368 SER A O 1
ATOM 2903 N N . PRO A 1 369 ? -61.707 18.153 34.612 1.00 42.28 369 PRO A N 1
ATOM 2904 C CA . PRO A 1 369 ? -61.314 18.551 35.955 1.00 42.28 369 PRO A CA 1
ATOM 2905 C C . PRO A 1 369 ? -59.792 18.641 36.046 1.00 42.28 369 PRO A C 1
ATOM 2907 O O . PRO A 1 369 ? -59.068 17.677 35.800 1.00 42.28 369 PRO A O 1
ATOM 2910 N N . HIS A 1 370 ? -59.329 19.819 36.438 1.00 35.00 370 HIS A N 1
ATOM 2911 C CA . HIS A 1 370 ? -57.975 20.074 36.894 1.00 35.00 370 HIS A CA 1
ATOM 2912 C C . HIS A 1 370 ? -57.754 19.303 38.209 1.00 35.00 370 HIS A C 1
ATOM 2914 O O . HIS A 1 370 ? -58.385 19.620 39.217 1.00 35.00 370 HIS A O 1
ATOM 2920 N N . LEU A 1 371 ? -56.870 18.301 38.209 1.00 36.09 371 LEU A N 1
ATOM 2921 C CA . LEU A 1 371 ? -56.212 17.829 39.425 1.00 36.09 371 LEU A CA 1
ATOM 2922 C C . LEU A 1 371 ? -54.798 18.404 39.435 1.00 36.09 371 LEU A C 1
ATOM 2924 O O . LEU A 1 371 ? -54.023 18.261 38.496 1.00 36.09 371 LEU A O 1
ATOM 2928 N N . VAL A 1 372 ? -54.589 19.161 40.498 1.00 38.81 372 VAL A N 1
ATOM 2929 C CA . VAL A 1 372 ? -53.409 19.875 40.962 1.00 38.81 372 VAL A CA 1
ATOM 2930 C C . VAL A 1 372 ? -52.144 19.021 40.850 1.00 38.81 372 VAL A C 1
ATOM 2932 O O . VAL A 1 372 ? -52.126 17.904 41.354 1.00 38.81 372 VAL A O 1
ATOM 2935 N N . ASP A 1 373 ? -51.076 19.594 40.295 1.00 32.38 373 ASP A N 1
ATOM 2936 C CA . ASP A 1 373 ? -49.776 19.459 40.944 1.00 32.38 373 ASP A CA 1
ATOM 2937 C C . ASP A 1 373 ? -49.034 20.798 40.893 1.00 32.38 373 ASP A C 1
ATOM 2939 O O . ASP A 1 373 ? -48.878 21.433 39.847 1.00 32.38 373 ASP A O 1
ATOM 2943 N N . GLU A 1 374 ? -48.680 21.266 42.084 1.00 38.69 374 GLU A N 1
ATOM 2944 C CA . GLU A 1 374 ? -47.937 22.489 42.336 1.00 38.69 374 GLU A CA 1
ATOM 2945 C C . GLU A 1 374 ? -46.463 22.283 41.974 1.00 38.69 374 GLU A C 1
ATOM 2947 O O . GLU A 1 374 ? -45.813 21.393 42.518 1.00 38.69 374 GLU A O 1
ATOM 2952 N N . ARG A 1 375 ? -45.902 23.181 41.156 1.00 34.16 375 ARG A N 1
ATOM 2953 C CA . ARG A 1 375 ? -44.741 24.034 41.498 1.00 34.16 375 ARG A CA 1
ATOM 2954 C C . ARG A 1 375 ? -44.088 24.604 40.241 1.00 34.16 375 ARG A C 1
ATOM 2956 O O . ARG A 1 375 ? -43.695 23.863 39.349 1.00 34.16 375 ARG A O 1
ATOM 2963 N N . GLY A 1 376 ? -43.836 25.911 40.286 1.00 33.09 376 GLY A N 1
ATOM 2964 C CA . GLY A 1 376 ? -42.627 26.474 39.684 1.00 33.09 376 GLY A CA 1
ATOM 2965 C C . GLY A 1 376 ? -42.830 27.439 38.522 1.00 33.09 376 GLY A C 1
ATOM 2966 O O . GLY A 1 376 ? -42.484 27.113 37.399 1.00 33.09 376 GLY A O 1
ATOM 2967 N N . GLU A 1 377 ? -43.302 28.640 38.856 1.00 38.47 377 GLU A N 1
ATOM 2968 C CA . GLU A 1 377 ? -42.739 29.922 38.394 1.00 38.47 377 GLU A CA 1
ATOM 2969 C C . GLU A 1 377 ? -42.897 30.364 36.920 1.00 38.47 377 GLU A C 1
ATOM 2971 O O . GLU A 1 377 ? -42.217 29.917 36.005 1.00 38.47 377 GLU A O 1
ATOM 2976 N N . ASN A 1 378 ? -43.719 31.415 36.787 1.00 36.75 378 ASN A N 1
ATOM 2977 C CA . ASN A 1 378 ? -43.527 32.615 35.960 1.00 36.75 378 ASN A CA 1
ATOM 2978 C C . ASN A 1 378 ? -43.393 32.454 34.438 1.00 36.75 378 ASN A C 1
ATOM 2980 O O . ASN A 1 378 ? -42.329 32.570 33.840 1.00 36.75 378 ASN A O 1
ATOM 2984 N N . ASP A 1 379 ? -44.555 32.304 33.811 1.00 34.75 379 ASP A N 1
ATOM 2985 C CA . ASP A 1 379 ? -45.201 33.343 32.992 1.00 34.75 379 ASP A CA 1
ATOM 2986 C C . ASP A 1 379 ? -44.354 34.592 32.622 1.00 34.75 379 ASP A C 1
ATOM 2988 O O . ASP A 1 379 ? -43.974 35.368 33.498 1.00 34.75 379 ASP A O 1
ATOM 2992 N N . HIS A 1 380 ? -44.126 34.821 31.319 1.00 36.06 380 HIS A N 1
ATOM 2993 C CA . HIS A 1 380 ? -44.601 36.034 30.626 1.00 36.06 380 HIS A CA 1
ATOM 2994 C C . HIS A 1 380 ? -44.284 36.077 29.120 1.00 36.06 380 HIS A C 1
ATOM 2996 O O . HIS A 1 380 ? -43.129 36.135 28.707 1.00 36.06 380 HIS A O 1
ATOM 3002 N N . GLY A 1 381 ? -45.362 36.225 28.338 1.00 32.78 381 GLY A N 1
ATOM 3003 C CA . GLY A 1 381 ? -45.416 36.973 27.073 1.00 32.78 381 GLY A CA 1
ATOM 3004 C C . GLY A 1 381 ? -44.949 36.196 25.836 1.00 32.78 381 GLY A C 1
ATOM 3005 O O . GLY A 1 381 ? -43.816 35.761 25.748 1.00 32.78 381 GLY A O 1
ATOM 3006 N N . GLY A 1 382 ? -45.743 35.980 24.792 1.00 33.50 382 GLY A N 1
ATOM 3007 C CA . GLY A 1 382 ? -46.735 36.886 24.236 1.00 33.50 382 GLY A CA 1
ATOM 3008 C C . GLY A 1 382 ? -46.278 37.335 22.847 1.00 33.50 382 GLY A C 1
ATOM 3009 O O . GLY A 1 382 ? -45.586 38.330 22.729 1.00 33.50 382 GLY A O 1
ATOM 3010 N N . ASN A 1 383 ? -46.744 36.603 21.833 1.00 34.88 383 ASN A N 1
ATOM 3011 C CA . ASN A 1 383 ? -47.078 37.052 20.477 1.00 34.88 383 ASN A CA 1
ATOM 3012 C C . ASN A 1 383 ? -46.004 37.667 19.535 1.00 34.88 383 ASN A C 1
ATOM 3014 O O . ASN A 1 383 ? -45.114 38.409 19.923 1.00 34.88 383 ASN A O 1
ATOM 3018 N N . ASN A 1 384 ? -46.251 37.444 18.238 1.00 33.22 384 ASN A N 1
ATOM 3019 C CA . ASN A 1 384 ? -45.664 38.053 17.034 1.00 33.22 384 ASN A CA 1
ATOM 3020 C C . ASN A 1 384 ? -44.277 37.599 16.534 1.00 33.22 384 ASN A C 1
ATOM 3022 O O . ASN A 1 384 ? -43.231 37.962 17.049 1.00 33.22 384 ASN A O 1
ATOM 3026 N N . GLY A 1 385 ? -44.319 36.904 15.389 1.00 33.78 385 GLY A N 1
ATOM 3027 C CA . GLY A 1 385 ? -43.874 37.442 14.097 1.00 33.78 385 GLY A CA 1
ATOM 3028 C C . GLY A 1 385 ? -42.471 38.046 14.001 1.00 33.78 385 GLY A C 1
ATOM 3029 O O . GLY A 1 385 ? -42.211 39.125 14.515 1.00 33.78 385 GLY A O 1
ATOM 3030 N N . GLY A 1 386 ? -41.618 37.434 13.178 1.00 28.73 386 GLY A N 1
ATOM 3031 C CA . GLY A 1 386 ? -40.407 38.091 12.690 1.00 28.73 386 GLY A CA 1
ATOM 3032 C C . GLY A 1 386 ? -39.349 37.102 12.240 1.00 28.73 386 GLY A C 1
ATOM 3033 O O . GLY A 1 386 ? -38.693 36.468 13.057 1.00 28.73 386 GLY A O 1
ATOM 3034 N N . GLY A 1 387 ? -39.179 36.973 10.924 1.00 42.88 387 GLY A N 1
ATOM 3035 C CA . GLY A 1 387 ? -38.038 36.277 10.349 1.00 42.88 387 GLY A CA 1
ATOM 3036 C C . GLY A 1 387 ? -36.716 36.883 10.819 1.00 42.88 387 GLY A C 1
ATOM 3037 O O . GLY A 1 387 ? -36.577 38.097 10.941 1.00 42.88 387 GLY A O 1
ATOM 3038 N N . GLY A 1 388 ? -35.729 36.021 11.042 1.00 32.94 388 GLY A N 1
ATOM 3039 C CA . GLY A 1 388 ? -34.380 36.459 11.364 1.00 32.94 388 GLY A CA 1
ATOM 3040 C C . GLY A 1 388 ? -33.472 35.321 11.807 1.00 32.94 388 GLY A C 1
ATOM 3041 O O . GLY A 1 388 ? -33.517 34.897 12.951 1.00 32.94 388 GLY A O 1
ATOM 3042 N N . GLY A 1 389 ? -32.594 34.882 10.904 1.00 43.88 389 GLY A N 1
ATOM 3043 C CA . GLY A 1 389 ? -31.243 34.464 11.292 1.00 43.88 389 GLY A CA 1
ATOM 3044 C C . GLY A 1 389 ? -31.064 33.069 11.894 1.00 43.88 389 GLY A C 1
ATOM 3045 O O . GLY A 1 389 ? -30.348 32.922 12.879 1.00 43.88 389 GLY A O 1
ATOM 3046 N N . GLY A 1 390 ? -31.623 32.029 11.274 1.00 34.56 390 GLY A N 1
ATOM 3047 C CA . GLY A 1 390 ? -31.243 30.644 11.562 1.00 34.56 390 GLY A CA 1
ATOM 3048 C C . GLY A 1 390 ? -29.883 30.297 10.950 1.00 34.56 390 GLY A C 1
ATOM 3049 O O . GLY A 1 390 ? -29.758 30.128 9.740 1.00 34.56 390 GLY A O 1
ATOM 3050 N N . LEU A 1 391 ? -28.868 30.231 11.808 1.00 44.66 391 LEU A N 1
ATOM 3051 C CA . LEU A 1 391 ? -27.504 29.741 11.601 1.00 44.66 391 LEU A CA 1
ATOM 3052 C C . LEU A 1 391 ? -27.382 28.682 10.488 1.00 44.66 391 LEU A C 1
ATOM 3054 O O . LEU A 1 391 ? -27.784 27.531 10.647 1.00 44.66 391 LEU A O 1
ATOM 3058 N N . ALA A 1 392 ? -26.757 29.064 9.372 1.00 44.50 392 ALA A N 1
ATOM 3059 C CA . ALA A 1 392 ? -26.362 28.122 8.333 1.00 44.50 392 ALA A CA 1
ATOM 3060 C C . ALA A 1 392 ? -25.453 27.036 8.934 1.00 44.50 392 ALA A C 1
ATOM 3062 O O . ALA A 1 392 ? -24.372 27.338 9.454 1.00 44.50 392 ALA A O 1
ATOM 3063 N N . SER A 1 393 ? -25.913 25.786 8.832 1.00 47.75 393 SER A N 1
ATOM 3064 C CA . SER A 1 393 ? -25.183 24.573 9.190 1.00 47.75 393 SER A CA 1
ATOM 3065 C C . SER A 1 393 ? -23.757 24.614 8.635 1.00 47.75 393 SER A C 1
ATOM 3067 O O . SER A 1 393 ? -23.518 25.028 7.498 1.00 47.75 393 SER A O 1
ATOM 3069 N N . PHE A 1 394 ? -22.796 24.173 9.444 1.00 48.09 394 PHE A N 1
ATOM 3070 C CA . PHE A 1 394 ? -21.364 24.103 9.136 1.00 48.09 394 PHE A CA 1
ATOM 3071 C C . PHE A 1 394 ? -21.063 23.448 7.767 1.00 48.09 394 PHE A C 1
ATOM 3073 O O . PHE A 1 394 ? -20.096 23.812 7.094 1.00 48.09 394 PHE A O 1
ATOM 3080 N N . TYR A 1 395 ? -21.953 22.571 7.295 1.00 49.22 395 TYR A N 1
ATOM 3081 C CA . TYR A 1 395 ? -21.882 21.923 5.983 1.00 49.22 395 TYR A CA 1
ATOM 3082 C C . TYR A 1 395 ? -22.173 22.849 4.781 1.00 49.22 395 TYR A C 1
ATOM 3084 O O . TYR A 1 395 ? -21.612 22.645 3.703 1.00 49.22 395 TYR A O 1
ATOM 3092 N N . GLU A 1 396 ? -22.953 23.920 4.950 1.00 47.50 396 GLU A N 1
ATOM 3093 C CA . GLU A 1 396 ? -23.265 24.898 3.891 1.00 47.50 396 GLU A CA 1
ATOM 3094 C C . GLU A 1 396 ? -22.043 25.790 3.568 1.00 47.50 396 GLU A C 1
ATOM 3096 O O . GLU A 1 396 ? -21.791 26.155 2.415 1.00 47.50 396 GLU A O 1
ATOM 3101 N N . LYS A 1 397 ? -21.217 26.096 4.584 1.00 57.81 397 LYS A N 1
ATOM 3102 C CA . LYS A 1 397 ? -19.998 26.923 4.453 1.00 57.81 397 LYS A CA 1
ATOM 3103 C C . LYS A 1 397 ? -18.836 26.187 3.776 1.00 57.81 397 LYS A C 1
ATOM 3105 O O . LYS A 1 397 ? -17.991 26.834 3.157 1.00 57.81 397 LYS A O 1
ATOM 3110 N N . LEU A 1 398 ? -18.807 24.853 3.824 1.00 48.62 398 LEU A N 1
ATOM 3111 C CA . LEU A 1 398 ? -17.789 24.044 3.138 1.00 48.62 398 LEU A CA 1
ATOM 3112 C C . LEU A 1 398 ? -18.079 23.868 1.639 1.00 48.62 398 LEU A C 1
ATOM 3114 O O . LEU A 1 398 ? -17.151 23.685 0.850 1.00 48.62 398 LEU A O 1
ATOM 3118 N N . ARG A 1 399 ? -19.340 24.015 1.209 1.00 53.03 399 ARG A N 1
ATOM 3119 C CA . ARG A 1 399 ? -19.736 23.854 -0.200 1.00 53.03 399 ARG A CA 1
ATOM 3120 C C . ARG A 1 399 ? -19.325 25.032 -1.093 1.00 53.03 399 ARG A C 1
ATOM 3122 O O . ARG A 1 399 ? -19.066 24.836 -2.276 1.00 53.03 399 ARG A O 1
ATOM 3129 N N . LYS A 1 400 ? -19.192 26.244 -0.534 1.00 48.78 400 LYS A N 1
ATOM 3130 C CA . LYS A 1 400 ? -18.797 27.465 -1.272 1.00 48.78 400 LYS A CA 1
ATOM 3131 C C . LYS A 1 400 ? -17.280 27.672 -1.428 1.00 48.78 400 LYS A C 1
ATOM 3133 O O . LYS A 1 400 ? -16.880 28.592 -2.132 1.00 48.78 400 LYS A O 1
ATOM 3138 N N . LYS A 1 401 ? -16.424 26.825 -0.832 1.00 47.72 401 LYS A N 1
ATOM 3139 C CA . LYS A 1 401 ? -14.950 26.964 -0.908 1.00 47.72 401 LYS A CA 1
ATOM 3140 C C . LYS A 1 401 ? -14.266 26.230 -2.070 1.00 47.72 401 LYS A C 1
ATOM 3142 O O . LYS A 1 401 ? -13.058 26.372 -2.230 1.00 47.72 401 LYS A O 1
ATOM 3147 N N . LYS A 1 402 ? -14.995 25.511 -2.932 1.00 46.50 402 LYS A N 1
ATOM 3148 C CA . LYS A 1 402 ? -14.434 24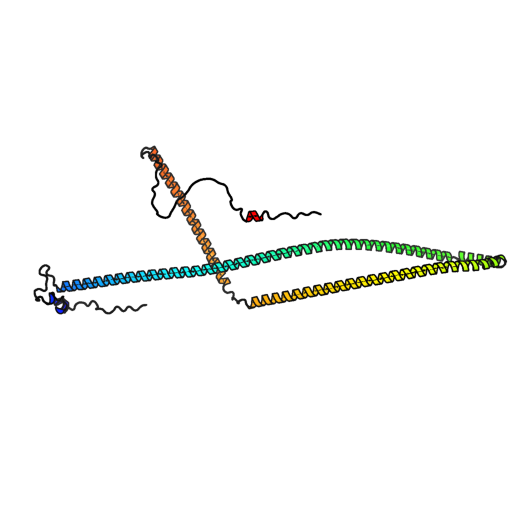.979 -4.190 1.00 46.50 402 LYS A CA 1
ATOM 3149 C C . LYS A 1 402 ? -14.663 25.957 -5.344 1.00 46.50 402 LYS A C 1
ATOM 3151 O O . LYS A 1 402 ? -15.504 25.738 -6.211 1.00 46.50 402 LYS A O 1
ATOM 3156 N N . ALA A 1 403 ? -13.894 27.044 -5.353 1.00 44.41 403 ALA A N 1
ATOM 3157 C CA . ALA A 1 403 ? -13.686 27.826 -6.566 1.00 44.41 403 ALA A CA 1
ATOM 3158 C C . ALA A 1 403 ? -12.707 27.070 -7.482 1.00 44.41 403 ALA A C 1
ATOM 3160 O O . ALA A 1 403 ? -11.632 26.653 -7.056 1.00 44.41 403 ALA A O 1
ATOM 3161 N N . ARG A 1 404 ? -13.128 26.858 -8.733 1.00 45.66 404 ARG A N 1
ATOM 3162 C CA . ARG A 1 404 ? -12.369 26.215 -9.817 1.00 45.66 404 ARG A CA 1
ATOM 3163 C C . ARG A 1 404 ? -11.002 26.886 -10.047 1.00 45.66 404 ARG A C 1
ATOM 3165 O O . ARG A 1 404 ? -10.946 28.117 -10.025 1.00 45.66 404 ARG A O 1
ATOM 3172 N N . PRO A 1 405 ? -9.944 26.133 -10.401 1.00 44.69 405 PRO A N 1
ATOM 3173 C CA . PRO A 1 405 ? -8.744 26.726 -10.976 1.00 44.69 405 PRO A CA 1
ATOM 3174 C C . PRO A 1 405 ? -9.073 27.294 -12.364 1.00 44.69 405 PRO A C 1
ATOM 3176 O O . PRO A 1 405 ? -9.605 26.598 -13.230 1.00 44.69 405 PRO A O 1
ATOM 3179 N N . LYS A 1 406 ? -8.784 28.583 -12.573 1.00 45.91 406 LYS A N 1
ATOM 3180 C CA . LYS A 1 406 ? -8.750 29.185 -13.908 1.00 45.91 406 LYS A CA 1
ATOM 3181 C C . LYS A 1 406 ? -7.454 28.747 -14.586 1.00 45.91 406 LYS A C 1
ATOM 3183 O O . LYS A 1 406 ? -6.388 29.249 -14.260 1.00 45.91 406 LYS A O 1
ATOM 3188 N N . THR A 1 407 ? -7.565 27.844 -15.547 1.00 43.84 407 THR A N 1
ATOM 3189 C CA . THR A 1 407 ? -6.604 27.700 -16.643 1.00 43.84 407 THR A CA 1
ATOM 3190 C C . THR A 1 407 ? -6.769 28.873 -17.604 1.00 43.84 407 THR A C 1
ATOM 3192 O O . THR A 1 407 ? -7.872 29.059 -18.124 1.00 43.84 407 THR A O 1
ATOM 3195 N N . LYS A 1 408 ? -5.696 29.617 -17.891 1.00 44.41 408 LYS A N 1
ATOM 3196 C CA . LYS A 1 408 ? -5.480 30.236 -19.206 1.00 44.41 408 LYS A CA 1
ATOM 3197 C C . LYS A 1 408 ? -3.983 30.283 -19.538 1.00 44.41 408 LYS A C 1
ATOM 3199 O O . LYS A 1 408 ? -3.200 30.686 -18.687 1.00 44.41 408 LYS A O 1
ATOM 3204 N N . ALA A 1 409 ? -3.738 29.789 -20.757 1.00 40.91 409 ALA A N 1
ATOM 3205 C CA . ALA A 1 409 ? -2.669 29.995 -21.737 1.00 40.91 409 ALA A CA 1
ATOM 3206 C C . ALA A 1 409 ? -1.498 30.908 -21.370 1.00 40.91 409 ALA A C 1
ATOM 3208 O O . ALA A 1 409 ? -1.763 32.065 -20.974 1.00 40.91 409 ALA A O 1
#

Radius of gyration: 68.35 Å; chains: 1; bounding box: 151×67×200 Å

Secondary structure (DSSP, 8-state):
------------PPPPHHHHHH-S-GGGS-TTGGGS-GGG-B-TTT--BHHHHHHHHHHHHHHHHHHHHHHHHHHHHHHHHHHHHHHHHHHHHHHHHHHHHHHHHHHHHHHHHHHHHHHHHHHHHHHHHHHHHHHHHHHHHHHHHHHHHHHHHHHHHHHHHHHHHHHHHHHHHHHHHHHHHHHHSSHHHHHHHHHHHHHHHHHTTSTHHHHHHHHHHHHHHHHHHHHHHHHHHHHHHHHHHHHHHHHHHHHHHHHHHHHHHHHHHHHHHHHHHHHHHHHHHHHHHHHHHHHHHHS----S-HHHHHHHHHHHHHHHHHHHHHHHHHHHHHHHHHHHHHHHHHHHHHHHHHHHHHTT-S-----------------------------------HHHHHHTT-PPP----

Foldseek 3Di:
DDDDDPPPDDDVDDQPPCCVVPNDDLVPADPVLVPDDPVPQADPPPRHGVRVVRVVVVVVVVVVVVVVVVVVVVVVVVVVVVVVVVVVVVVVVVVVVVVVVVVVVVVVVVVVVVVVVVVVVVVVVVVVVVVVVVVVVVVVVVVVVVVVVVVVVVVVVVVVVVVVVVVVVVVVVVVVVVVVVVVCPPCVVVVVVVVVVVVVVVCVPPPVVVVVVVVVVVVVVVVVVVVVVVVVVVVVVVVVVVVVVVVVVVVVVVVVVVVVVVVVVVVVVVVVVVVVVVVVVVVVVVVVVVVVVPDDPPDPPVPVVVVVVVVVVVVVVVVVVVVVVVVVVVVVVVVVVVVVVVVVVVVVVVVCVVVVVDPPDDPPPDDDDDDDDDDDDDDDDDDDDDDDDDDDPPVVVVVPPPDDDDDDD

Sequence (409 aa):
MSGFKLHAHDVLRDPTKDELYNGPKREKLPAAVQRMDAADTACTFCGVSYFVFAEVQELTQRVQRYERQCQSQEFAAKAAESDARWRDVTHMMECQATSVAEAQVKLHQMQAQVELAQAEAARVAANAQVERADVGALQDDVAKYKHLATALEKNKALLLAERDELKQTIAIAHDKVNQVKANATTTAFEQRVAQLEDEVRRLKEDDTVVQLKQMLVVAEKRRAKLSSHQDKSAASALEKKLRDVEAALRDTKAAMEQERADWDRKHVAWERKVAERDVKMDAMAKDLQQMRSAAPTVVVKEVVTSTNNNKALEGEVERLTHVVAQKDQEIQLLQQTVHRECMERTSMLEKMRSAKILPDMVTTHGSSPHLVDERGENDHGGNNGGGGGGLASFYEKLRKKKARPKTKA

Organism: Aphanomyces astaci (NCBI:txid112090)

pLDDT: mean 76.36, std 20.13, range [28.73, 98.25]